Protein AF-0000000080632273 (afdb_homodimer)

pLDDT: mean 89.27, std 11.4, range [28.19, 98.81]

Foldseek 3Di:
DLVLVQLLLQLLLQLLLLLLQLVLQLLLCLQQVARQLLSLLLLLQLQLQLLCCCVVVVDDNVVSLVCSLVVSLVVCLVVCVPPVVVCRPPPPNVSRVCSRVVVNVVSLVVSCVVRNQFWTDRDDDPQQADWDDDDPHTDRSLSVVSSVVSVVSLVVVCCPLPPDPLNVLSLVSSVPVVVSVVVPRPVVVNSSVSNSSSSSSSSNSSNSCCVVQISGSCSSVVCSLVSVLLSQQLDRSHSVSSSVSSSVLSSQLSVLCVPPVPCRPVVSVVVSVVVCVVPVRHPPNDDRD/DLVLVQLLLQLLLQLLLLLLQLLLQLLLCLQQVARQLLSLLLLLQLQLQLLCCCVVVVDDNVVSLVCSLVVSLVVCLVVCVPPVVVCRPPPDNVSRVCSRVVVNVVSLVVSCVVRNQFWTDRDDDPQQADWDDDDVHTDRSLSVVSSVVSVVSLVVVCCPLPPDPLNVLSLVSSVPVVVSVVVPRPVVVNSSVSNSSSSSSSSNSSNSCCVVQISGSCSSVVCSLVSVLLSQQQDRSHSVSSSVSSSVLSSQLSCLCVPPVPCRPVVSVVVSVVVCVVPVRHPPNDDSD

Sequence (578 aa):
METLFGIVVDGVAYGMILFIISVGLSVTLGLMRVVNLAHGAFAMVAGYVASYAAQGLGLPYAVGLVAAILFTVLATLPLEKLLYRRIYGSANELAQVLLTIGLTFVIVAGINYLFGPTLKRIPLPDALLGTVAIGPKSIPVHRAFVIAMGAATVLGLWWLLERTDFGIKLRAAVDDPNMAAALGIRTERLYTATFALGTGLAALGGVLGAELLPLEPYYAIRYIVLFLAVVAVGGAGNILGSAAAALALGIVDTAGKYLIPSFGEFFFYAALILILFRWPHGFFQGRAAMETLFGIVVDGVAYGMILFIISVGLSVTLGLMRVVNLAHGAFAMVAGYVASYAAQGLGLPYAVGLVAAILFTVLATLPLEKLLYRRIYGSANELAQVLLTIGLTFVIVAGINYLFGPTLKRIPLPDALLGTVAIGPKSIPVHRAFVIAMGAATVLGLWWLLERTDFGIKLRAAVDDPNMAAALGIRTERLYTATFALGTGLAALGGVLGAELLPLEPYYAIRYIVLFLAVVAVGGAGNILGSAAAALALGIVDTAGKYLIPSFGEFFFYAALILILFRWPHGFFQGRAA

Solvent-accessible surface area (backbone atoms only — not comparable to full-atom values): 27981 Å² total; per-residue (Å²): 109,72,62,55,53,51,38,48,54,52,2,42,24,46,4,23,31,46,22,38,29,20,44,16,52,13,48,37,28,41,60,43,70,47,76,63,60,28,51,40,34,40,10,44,49,7,27,52,44,22,19,40,31,31,72,72,69,60,38,56,56,71,58,15,49,52,48,15,25,52,49,43,28,61,63,44,49,59,46,41,67,71,53,48,60,72,49,52,78,54,85,53,59,62,51,46,47,47,52,22,46,35,47,26,51,27,49,38,36,47,47,28,68,76,72,41,76,51,74,53,66,65,79,72,51,74,84,43,50,60,65,43,73,58,84,98,40,72,42,47,33,45,46,54,49,43,37,49,51,28,50,48,48,52,53,49,50,48,45,44,47,74,70,37,69,64,17,53,54,47,34,42,31,43,69,33,50,69,59,29,43,71,73,66,46,61,58,68,59,49,50,51,51,43,47,41,50,17,40,31,29,11,10,47,21,22,48,75,23,32,87,82,50,63,42,39,63,56,38,30,69,70,46,39,59,58,36,49,46,22,21,44,37,2,11,67,50,31,65,66,29,18,43,52,30,12,34,51,50,19,32,51,53,41,44,34,48,73,75,37,63,91,55,30,67,34,51,48,35,45,49,51,44,52,51,41,69,74,35,66,65,16,81,38,59,57,79,76,91,109,72,64,55,53,51,36,48,53,52,3,42,24,47,3,24,32,46,23,37,28,21,44,17,54,13,47,36,26,39,60,45,69,48,75,63,60,28,51,40,32,41,10,44,50,8,27,53,45,21,20,42,31,32,72,72,68,62,38,55,56,70,58,15,49,53,49,14,24,51,49,43,29,62,63,44,48,58,45,41,69,71,53,47,60,74,49,52,78,53,84,52,60,62,50,46,48,49,52,22,47,33,48,27,51,28,49,39,36,47,46,30,68,76,71,43,75,51,74,54,68,64,78,72,51,75,85,42,50,62,67,42,73,58,83,97,41,72,44,46,33,46,46,52,50,43,36,50,51,30,51,48,47,52,52,48,48,48,45,45,49,72,69,37,71,64,17,53,52,48,33,42,31,44,68,33,50,69,58,29,41,72,72,67,46,60,58,69,59,51,51,51,50,42,46,40,51,18,42,30,29,11,11,49,20,23,46,74,23,33,85,81,50,64,43,38,62,56,38,30,69,70,44,38,58,59,37,49,46,23,22,44,38,2,11,65,51,30,65,66,30,17,44,53,30,12,34,51,50,21,33,50,52,42,44,35,49,71,73,37,65,90,54,29,68,36,50,47,35,45,48,50,45,52,50,42,68,76,36,66,64,16,81,35,60,56,78,78,93

Organism: NCBI:txid1064539

Nearest PDB structures (foldseek):
  1l7v-assembly1_B  TM=5.934E-01  e=4.260E-03  Escherichia coli
  4dbl-assembly1_B  TM=5.905E-01  e=3.446E-03  Escherichia coli K-12
  8q3v-assembly1_E  TM=2.010E-01  e=9.838E-02  Methanothermobacter marburgensis
  6d9w-assembly1_A  TM=2.122E-01  e=2.370E+00  Deinococcus radiodurans R1 = ATCC 13939 = DSM 20539
  4dbl-assembly1_B  TM=6.054E-01  e=2.953E-03  Escherichia coli K-12

Radius of gyration: 24.56 Å; Cα contacts (8 Å, |Δi|>4): 946; chains: 2; bounding box: 53×62×69 Å

InterPro domains:
  IPR001851 ABC transporter, permease [PF02653] (8-276)
  IPR052157 Branched-chain amino acid transport system permease [PTHR11795] (1-286)
  IPR052157 Branched-chain amino acid transport system permease [cd06582] (11-284)

Secondary structure (DSSP, 8-state):
-HHHHHHHHHHHHHHHHHHHHHHHHHHHHHHH----TTHHHHHHHHHHHHHIIIIIS---HHHHHHHHHHHHHHHHHHHHHHTGGGTTT---HHHHHHHHHHHHHHHHHHHHHHH-SS-B--PPPGGGSSEEEETTEEEEHHHHHHHHHHHHHHHHHHHHHHHSHHHHHHHHHHH-HHHHHHTT--HHHHHHHHHHHHHHHHHHHHHHTTTTS-B-TTHHHHTHHHHHHHHHHH-TT-HHHHHHHHHHHHHHHHHHHHH-GGGHHHHHHHHHHHHHHH-TT-TT-----/-HHHHHHHHHHHHHHHHHHHHHHHHHHHHHHH----TTHHHHHHHHHHHHHIIIIIS---HHHHHHHHHHHHHHHHHHHHHHTGGGTTT---HHHHHHHHHHHHHHHHHHHHHHH-SS-B--PPPGGGSSEEEETTEEEEHHHHHHHHHHHHHHHHHHHHHHHSHHHHHHHHHHH-HHHHHHTT--HHHHHHHHHHHHHHHHHHHHHHTTTTS-B-TTHHHHTHHHHHHHHHHH-TT-HHHHHHHHHHHHHHHHHHHHH-GGGHHHHHHHHHHHHHHH-TT-TT-----

Structure (mmCIF, N/CA/C/O backbone):
data_AF-0000000080632273-model_v1
#
loop_
_entity.id
_entity.type
_entity.pdbx_description
1 polymer 'Branched-chain amino acid transporter,permease protein'
#
loop_
_atom_site.group_PDB
_atom_site.id
_atom_site.type_symbol
_atom_site.label_atom_id
_atom_site.label_alt_id
_atom_site.label_comp_id
_atom_site.label_asym_id
_atom_site.label_entity_id
_atom_site.label_seq_id
_atom_site.pdbx_PDB_ins_code
_atom_site.Cartn_x
_atom_site.Cartn_y
_atom_site.Cartn_z
_atom_site.occupancy
_atom_site.B_iso_or_equiv
_atom_site.auth_seq_id
_atom_site.auth_comp_id
_atom_site.auth_asym_id
_atom_site.auth_atom_id
_atom_site.pdbx_PDB_model_num
ATOM 1 N N . MET A 1 1 ? 17.188 10.453 33.594 1 50.03 1 MET A N 1
ATOM 2 C CA . MET A 1 1 ? 16.125 11.445 33.625 1 50.03 1 MET A CA 1
ATOM 3 C C . MET A 1 1 ? 16.156 12.336 32.375 1 50.03 1 MET A C 1
ATOM 5 O O . MET A 1 1 ? 15.125 12.617 31.781 1 50.03 1 MET A O 1
ATOM 9 N N . GLU A 1 2 ? 17.422 12.82 31.953 1 59.44 2 GLU A N 1
ATOM 10 C CA . GLU A 1 2 ? 17.609 13.648 30.766 1 59.44 2 GLU A CA 1
ATOM 11 C C . GLU A 1 2 ? 17.203 12.906 29.5 1 59.44 2 GLU A C 1
ATOM 13 O O . GLU A 1 2 ? 16.594 13.492 28.594 1 59.44 2 GLU A O 1
ATOM 18 N N . THR A 1 3 ? 17.312 11.633 29.703 1 76.75 3 THR A N 1
ATOM 19 C CA . THR A 1 3 ? 17.016 10.789 28.547 1 76.75 3 THR A CA 1
ATOM 20 C C . THR A 1 3 ? 15.516 10.68 28.312 1 76.75 3 THR A C 1
ATOM 22 O O . THR A 1 3 ? 15.055 10.758 27.172 1 76.75 3 THR A O 1
ATOM 25 N N . LEU A 1 4 ? 14.82 10.695 29.469 1 82.69 4 LEU A N 1
ATOM 26 C CA . LEU A 1 4 ? 13.367 10.555 29.359 1 82.69 4 LEU A CA 1
ATOM 27 C C . LEU A 1 4 ? 12.742 11.836 28.812 1 82.69 4 LEU A C 1
ATOM 29 O O . LEU A 1 4 ? 11.844 11.781 27.969 1 82.69 4 LEU A O 1
ATOM 33 N N . PHE A 1 5 ? 13.266 12.969 29.297 1 85.81 5 PHE A N 1
ATOM 34 C CA . PHE A 1 5 ? 12.766 14.25 28.828 1 85.81 5 PHE A CA 1
ATOM 35 C C . PHE A 1 5 ? 13 14.406 27.328 1 85.81 5 PHE A C 1
ATOM 37 O O . PHE A 1 5 ? 12.117 14.852 26.594 1 85.81 5 PHE A O 1
ATOM 44 N N . GLY A 1 6 ? 14.148 14.047 26.922 1 84.94 6 GLY A N 1
ATOM 45 C CA . GLY A 1 6 ? 14.469 14.109 25.516 1 84.94 6 GLY A CA 1
ATOM 46 C C . GLY A 1 6 ? 13.586 13.219 24.656 1 84.94 6 GLY A C 1
ATOM 47 O O . GLY A 1 6 ? 13.156 13.617 23.578 1 84.94 6 GLY A O 1
ATOM 48 N N . ILE A 1 7 ? 13.273 12.148 25.25 1 87.12 7 ILE A N 1
ATOM 49 C CA . ILE A 1 7 ? 12.43 11.18 24.547 1 87.12 7 ILE A CA 1
ATOM 50 C C . ILE A 1 7 ? 11.008 11.734 24.422 1 87.12 7 ILE A C 1
ATOM 52 O O . ILE A 1 7 ? 10.391 11.625 23.359 1 87.12 7 ILE A O 1
ATOM 56 N N . VAL A 1 8 ? 10.547 12.336 25.422 1 90.75 8 VAL A N 1
ATOM 57 C CA . VAL A 1 8 ? 9.188 12.859 25.422 1 90.75 8 VAL A CA 1
ATOM 58 C C . VAL A 1 8 ? 9.094 14.031 24.438 1 90.75 8 VAL A C 1
ATOM 60 O O . VAL A 1 8 ? 8.148 14.117 23.656 1 90.75 8 VAL A O 1
ATOM 63 N N . VAL A 1 9 ? 10.07 14.922 24.469 1 92.19 9 VAL A N 1
ATOM 64 C CA . VAL A 1 9 ? 10.055 16.094 23.594 1 92.19 9 VAL A CA 1
ATOM 65 C C . VAL A 1 9 ? 10.141 15.641 22.125 1 92.19 9 VAL A C 1
ATOM 67 O O . VAL A 1 9 ? 9.367 16.094 21.281 1 92.19 9 VAL A O 1
ATOM 70 N N . ASP A 1 10 ? 11.008 14.734 21.891 1 92.38 10 ASP A N 1
ATOM 71 C CA . ASP A 1 10 ? 11.164 14.219 20.547 1 92.38 10 ASP A CA 1
ATOM 72 C C . ASP A 1 10 ? 9.93 13.438 20.109 1 92.38 10 ASP A C 1
ATOM 74 O O . ASP A 1 10 ? 9.516 13.516 18.938 1 92.38 10 ASP A O 1
ATOM 78 N N . GLY A 1 11 ? 9.398 12.688 21.031 1 94.31 11 GLY A N 1
ATOM 79 C CA . GLY A 1 11 ? 8.188 11.922 20.75 1 94.31 11 GLY A CA 1
ATOM 80 C C . GLY A 1 11 ? 6.984 12.797 20.469 1 94.31 11 GLY A C 1
ATOM 81 O O . GLY A 1 11 ? 6.207 12.508 19.547 1 94.31 11 GLY A O 1
ATOM 82 N N . VAL A 1 12 ? 6.836 13.844 21.219 1 96.44 12 VAL A N 1
ATOM 83 C CA . VAL A 1 12 ? 5.73 14.773 21.016 1 96.44 12 VAL A CA 1
ATOM 84 C C . VAL A 1 12 ? 5.906 15.492 19.672 1 96.44 12 VAL A C 1
ATOM 86 O O . VAL A 1 12 ? 4.938 15.672 18.938 1 96.44 12 VAL A O 1
ATOM 89 N N . ALA A 1 13 ? 7.125 15.93 19.391 1 96.81 13 ALA A N 1
ATOM 90 C CA . ALA A 1 13 ? 7.395 16.578 18.109 1 96.81 13 ALA A CA 1
ATOM 91 C C . ALA A 1 13 ? 7.09 15.648 16.953 1 96.81 13 ALA A C 1
ATOM 93 O O . ALA A 1 13 ? 6.426 16.031 15.984 1 96.81 13 ALA A O 1
ATOM 94 N N . TYR A 1 14 ? 7.531 14.445 17.078 1 95.94 14 TYR A N 1
ATOM 95 C CA . TYR A 1 14 ? 7.266 13.438 16.062 1 95.94 14 TYR A CA 1
ATOM 96 C C . TYR A 1 14 ? 5.77 13.188 15.922 1 95.94 14 TYR A C 1
ATOM 98 O O . TYR A 1 14 ? 5.25 13.117 14.805 1 95.94 14 TYR A O 1
ATOM 106 N N . GLY A 1 15 ? 5.125 13.078 17.031 1 97.12 15 GLY A N 1
ATOM 107 C CA . GLY A 1 15 ? 3.682 12.898 17.031 1 97.12 15 GLY A CA 1
ATOM 108 C C . GLY A 1 15 ? 2.934 14.031 16.359 1 97.12 15 GLY A C 1
ATOM 109 O O . GLY A 1 15 ? 1.957 13.797 15.648 1 97.12 15 GLY A O 1
ATOM 110 N N . MET A 1 16 ? 3.4 15.219 16.578 1 98.44 16 MET A N 1
ATOM 111 C CA . MET A 1 16 ? 2.736 16.375 15.977 1 98.44 16 MET A CA 1
ATOM 112 C C . MET A 1 16 ? 2.881 16.359 14.453 1 98.44 16 MET A C 1
ATOM 114 O O . MET A 1 16 ? 1.964 16.766 13.734 1 98.44 16 MET A O 1
ATOM 118 N N . ILE A 1 17 ? 3.996 15.922 13.984 1 98.25 17 ILE A N 1
ATOM 119 C CA . ILE A 1 17 ? 4.188 15.797 12.547 1 98.25 17 ILE A CA 1
ATOM 120 C C . ILE A 1 17 ? 3.244 14.734 11.984 1 98.25 17 ILE A C 1
ATOM 122 O O . ILE A 1 17 ? 2.582 14.953 10.969 1 98.25 17 ILE A O 1
ATOM 126 N N . LEU A 1 18 ? 3.225 13.641 12.688 1 97.44 18 LEU A N 1
ATOM 127 C CA . LEU A 1 18 ? 2.305 12.586 12.281 1 97.44 18 LEU A CA 1
ATOM 128 C C . LEU A 1 18 ? 0.866 13.094 12.266 1 97.44 18 LEU A C 1
ATOM 130 O O . LEU A 1 18 ? 0.096 12.766 11.359 1 97.44 18 LEU A O 1
ATOM 134 N N . PHE A 1 19 ? 0.561 13.867 13.25 1 98.25 19 PHE A N 1
ATOM 135 C CA . PHE A 1 19 ? -0.788 14.414 13.344 1 98.25 19 PHE A CA 1
ATOM 136 C C . PHE A 1 19 ? -1.087 15.32 12.156 1 98.25 19 PHE A C 1
ATOM 138 O O . PHE A 1 19 ? -2.111 15.156 11.484 1 98.25 19 PHE A O 1
ATOM 145 N N . ILE A 1 20 ? -0.215 16.234 11.867 1 98.69 20 ILE A N 1
ATOM 146 C CA . ILE A 1 20 ? -0.444 17.219 10.812 1 98.69 20 ILE A CA 1
ATOM 147 C C . ILE A 1 20 ? -0.684 16.5 9.484 1 98.69 20 ILE A C 1
ATOM 149 O O . ILE A 1 20 ? -1.619 16.844 8.758 1 98.69 20 ILE A O 1
ATOM 153 N N . ILE A 1 21 ? 0.073 15.492 9.211 1 98.5 21 ILE A N 1
ATOM 154 C CA . ILE A 1 21 ? -0.066 14.773 7.949 1 98.5 21 ILE A CA 1
ATOM 155 C C . ILE A 1 21 ? -1.333 13.922 7.977 1 98.5 21 ILE A C 1
ATOM 157 O O . ILE A 1 21 ? -2.162 14 7.066 1 98.5 21 ILE A O 1
ATOM 161 N N . SER A 1 22 ? -1.572 13.234 9.047 1 97.81 22 SER A N 1
ATOM 162 C CA . SER A 1 22 ? -2.607 12.203 9.109 1 97.81 22 SER A CA 1
ATOM 163 C C . SER A 1 22 ? -3.994 12.828 9.25 1 97.81 22 SER A C 1
ATOM 165 O O . SER A 1 22 ? -4.988 12.25 8.805 1 97.81 22 SER A O 1
ATOM 167 N N . VAL A 1 23 ? -4.102 13.984 9.875 1 97.5 23 VAL A N 1
ATOM 168 C CA . VAL A 1 23 ? -5.418 14.57 10.109 1 97.5 23 VAL A CA 1
ATOM 169 C C . VAL A 1 23 ? -6.059 14.938 8.773 1 97.5 23 VAL A C 1
ATOM 171 O O . VAL A 1 23 ? -7.285 14.891 8.625 1 97.5 23 VAL A O 1
ATOM 174 N N . GLY A 1 24 ? -5.211 15.344 7.848 1 97.12 24 GLY A N 1
ATOM 175 C CA . GLY A 1 24 ? -5.742 15.547 6.508 1 97.12 24 GLY A CA 1
ATOM 176 C C . GLY A 1 24 ? -6.402 14.312 5.93 1 97.12 24 GLY A C 1
ATOM 177 O O . GLY A 1 24 ? -7.48 14.398 5.336 1 97.12 24 GLY A O 1
ATOM 178 N N . LEU A 1 25 ? -5.766 13.203 6.098 1 96.31 25 LEU A N 1
ATOM 179 C CA . LEU A 1 25 ? -6.32 11.93 5.656 1 96.31 25 LEU A CA 1
ATOM 180 C C . LEU A 1 25 ? -7.598 11.594 6.418 1 96.31 25 LEU A C 1
ATOM 182 O O . LEU A 1 25 ? -8.555 11.07 5.84 1 96.31 25 LEU A O 1
ATOM 186 N N . SER A 1 26 ? -7.594 11.914 7.672 1 94.56 26 SER A N 1
ATOM 187 C CA . SER A 1 26 ? -8.75 11.656 8.523 1 94.56 26 SER A CA 1
ATOM 188 C C . SER A 1 26 ? -9.969 12.445 8.062 1 94.56 26 SER A C 1
ATOM 190 O O . SER A 1 26 ? -11.062 11.891 7.945 1 94.56 26 SER A O 1
ATOM 192 N N . VAL A 1 27 ? -9.781 13.68 7.773 1 93.81 27 VAL A N 1
ATOM 193 C CA . VAL A 1 27 ? -10.875 14.547 7.359 1 93.81 27 VAL A CA 1
ATOM 194 C C . VAL A 1 27 ? -11.414 14.094 6.004 1 93.81 27 VAL A C 1
ATOM 196 O O . VAL A 1 27 ? -12.625 14.016 5.801 1 93.81 27 VAL A O 1
ATOM 199 N N . THR A 1 28 ? -10.523 13.781 5.055 1 94.25 28 THR A N 1
ATOM 200 C CA . THR A 1 28 ? -10.961 13.359 3.729 1 94.25 28 THR A CA 1
ATOM 201 C C . THR A 1 28 ? -11.664 12.008 3.795 1 94.25 28 THR A C 1
ATOM 203 O O . THR A 1 28 ? -12.641 11.773 3.08 1 94.25 28 THR A O 1
ATOM 206 N N . LEU A 1 29 ? -11.148 11.156 4.59 1 92.5 29 LEU A N 1
ATOM 207 C CA . LEU A 1 29 ? -11.758 9.844 4.746 1 92.5 29 LEU A CA 1
ATOM 208 C C . LEU A 1 29 ? -13.172 9.969 5.312 1 92.5 29 LEU A C 1
ATOM 210 O O . LEU A 1 29 ? -14.07 9.219 4.926 1 92.5 29 LEU A O 1
ATOM 214 N N . GLY A 1 30 ? -13.367 10.859 6.211 1 87.69 30 GLY A N 1
ATOM 215 C CA . GLY A 1 30 ? -14.68 11.07 6.801 1 87.69 30 GLY A CA 1
ATOM 216 C C . GLY A 1 30 ? -15.734 11.445 5.781 1 87.69 30 GLY A C 1
ATOM 217 O O . GLY A 1 30 ? -16.875 10.977 5.859 1 87.69 30 GLY A O 1
ATOM 218 N N . LEU A 1 31 ? -15.352 12.195 4.914 1 87.5 31 LEU A N 1
ATOM 219 C CA . LEU A 1 31 ? -16.312 12.703 3.939 1 87.5 31 LEU A CA 1
ATOM 220 C C . LEU A 1 31 ? -16.391 11.781 2.729 1 87.5 31 LEU A C 1
ATOM 222 O O . LEU A 1 31 ? -17.484 11.406 2.299 1 87.5 31 LEU A O 1
ATOM 226 N N . MET A 1 32 ? -15.266 11.391 2.182 1 89.56 32 MET A N 1
ATOM 227 C CA . MET A 1 32 ? -15.234 10.68 0.904 1 89.56 32 MET A CA 1
ATOM 228 C C . MET A 1 32 ? -15.344 9.18 1.113 1 89.56 32 MET A C 1
ATOM 230 O O . MET A 1 32 ? -15.664 8.438 0.178 1 89.56 32 MET A O 1
ATOM 234 N N . ARG A 1 33 ? -14.953 8.695 2.232 1 89.06 33 ARG A N 1
ATOM 235 C CA . ARG A 1 33 ? -15.031 7.285 2.59 1 89.06 33 ARG A CA 1
ATOM 236 C C . ARG A 1 33 ? -14.125 6.441 1.698 1 89.06 33 ARG A C 1
ATOM 238 O O . ARG A 1 33 ? -14.516 5.355 1.263 1 89.06 33 ARG A O 1
ATOM 245 N N . VAL A 1 34 ? -13.086 7.016 1.316 1 89.88 34 VAL A N 1
ATOM 246 C CA . VAL A 1 34 ? -12.055 6.336 0.542 1 89.88 34 VAL A CA 1
ATOM 247 C C . VAL A 1 34 ? -10.711 6.449 1.263 1 89.88 34 VAL A C 1
ATOM 249 O O . VAL A 1 34 ? -10.305 7.539 1.677 1 89.88 34 VAL A O 1
ATOM 252 N N . VAL A 1 35 ? -10.125 5.32 1.467 1 91.94 35 VAL A N 1
ATOM 253 C CA . VAL A 1 35 ? -8.789 5.332 2.043 1 91.94 35 VAL A CA 1
ATOM 254 C C . VAL A 1 35 ? -7.77 5.746 0.98 1 91.94 35 VAL A C 1
ATOM 256 O O . VAL A 1 35 ? -7.414 4.949 0.11 1 91.94 35 VAL A O 1
ATOM 259 N N . ASN A 1 36 ? -7.355 6.945 1.078 1 94.62 36 ASN A N 1
ATOM 260 C CA . ASN A 1 36 ? -6.383 7.461 0.119 1 94.62 36 ASN A CA 1
ATOM 261 C C . ASN A 1 36 ? -4.961 7.031 0.476 1 94.62 36 ASN A C 1
ATOM 263 O O . ASN A 1 36 ? -4.281 7.707 1.251 1 94.62 36 ASN A O 1
ATOM 267 N N . LEU A 1 37 ? -4.469 6.062 -0.219 1 94.69 37 LEU A N 1
ATOM 268 C CA . LEU A 1 37 ? -3.145 5.523 0.071 1 94.69 37 LEU A CA 1
ATOM 269 C C . LEU A 1 37 ? -2.057 6.406 -0.529 1 94.69 37 LEU A C 1
ATOM 271 O O . LEU A 1 37 ? -0.874 6.238 -0.223 1 94.69 37 LEU A O 1
ATOM 275 N N . ALA A 1 38 ? -2.451 7.371 -1.29 1 95.69 38 ALA A N 1
ATOM 276 C CA . ALA A 1 38 ? -1.49 8.281 -1.904 1 95.69 38 ALA A CA 1
ATOM 277 C C . ALA A 1 38 ? -1.254 9.508 -1.021 1 95.69 38 ALA A C 1
ATOM 279 O O . ALA A 1 38 ? -0.455 10.383 -1.363 1 95.69 38 ALA A O 1
ATOM 280 N N . HIS A 1 39 ? -1.886 9.57 0.069 1 97.12 39 HIS A N 1
ATOM 281 C CA . HIS A 1 39 ? -1.827 10.75 0.93 1 97.12 39 HIS A CA 1
ATOM 282 C C . HIS A 1 39 ? -0.391 11.062 1.332 1 97.12 39 HIS A C 1
ATOM 284 O O . HIS A 1 39 ? 0.025 12.227 1.3 1 97.12 39 HIS A O 1
ATOM 290 N N . GLY A 1 40 ? 0.368 10.055 1.662 1 97.06 40 GLY A N 1
ATOM 291 C CA . GLY A 1 40 ? 1.765 10.258 2.018 1 97.06 40 GLY A CA 1
ATOM 292 C C . GLY A 1 40 ? 2.605 10.781 0.87 1 97.06 40 GLY A C 1
ATOM 293 O O . GLY A 1 40 ? 3.6 11.477 1.089 1 97.06 40 GLY A O 1
ATOM 294 N N . ALA A 1 41 ? 2.209 10.422 -0.333 1 97.56 41 ALA A N 1
ATOM 295 C CA . ALA A 1 41 ? 2.936 10.891 -1.51 1 97.56 41 ALA A CA 1
ATOM 296 C C . ALA A 1 41 ? 2.805 12.398 -1.668 1 97.56 41 ALA A C 1
ATOM 298 O O . ALA A 1 41 ? 3.719 13.062 -2.172 1 97.56 41 ALA A O 1
ATOM 299 N N . PHE A 1 42 ? 1.69 12.953 -1.193 1 98.38 42 PHE A N 1
ATOM 300 C CA . PHE A 1 42 ? 1.513 14.398 -1.256 1 98.38 42 PHE A CA 1
ATOM 301 C C . PHE A 1 42 ? 2.457 15.102 -0.289 1 98.38 42 PHE A C 1
ATOM 303 O O . PHE A 1 42 ? 3.025 16.141 -0.617 1 98.38 42 PHE A O 1
ATOM 310 N N . ALA A 1 43 ? 2.588 14.5 0.85 1 98.44 43 ALA A N 1
ATOM 311 C CA . ALA A 1 43 ? 3.574 15.023 1.791 1 98.44 43 ALA A CA 1
ATOM 312 C C . ALA A 1 43 ? 4.98 14.961 1.202 1 98.44 43 ALA A C 1
ATOM 314 O O . ALA A 1 43 ? 5.758 15.914 1.336 1 98.44 43 ALA A O 1
ATOM 315 N N . MET A 1 44 ? 5.254 13.867 0.579 1 97.88 44 MET A N 1
ATOM 316 C CA . MET A 1 44 ? 6.551 13.672 -0.061 1 97.88 44 MET A CA 1
ATOM 317 C C . MET A 1 44 ? 6.805 14.734 -1.119 1 97.88 44 MET A C 1
ATOM 319 O O . MET A 1 44 ? 7.887 15.328 -1.162 1 97.88 44 MET A O 1
ATOM 323 N N . VAL A 1 45 ? 5.867 15.016 -1.936 1 97.94 45 VAL A N 1
ATOM 324 C CA . VAL A 1 45 ? 5.996 16.016 -2.996 1 97.94 45 VAL A CA 1
ATOM 325 C C . VAL A 1 45 ? 6.344 17.375 -2.395 1 97.94 45 VAL A C 1
ATOM 327 O O . VAL A 1 45 ? 7.27 18.047 -2.852 1 97.94 45 VAL A O 1
ATOM 330 N N . ALA A 1 46 ? 5.609 17.719 -1.396 1 98.56 46 ALA A N 1
ATOM 331 C CA . ALA A 1 46 ? 5.836 19.016 -0.766 1 98.56 46 ALA A CA 1
ATOM 332 C C . ALA A 1 46 ? 7.242 19.094 -0.182 1 98.56 46 ALA A C 1
ATOM 334 O O . ALA A 1 46 ? 7.902 20.141 -0.297 1 98.56 46 ALA A O 1
ATOM 335 N N . GLY A 1 47 ? 7.691 18.047 0.472 1 98.12 47 GLY A N 1
ATOM 336 C CA . GLY A 1 47 ? 9.039 18.016 1.01 1 98.12 47 GLY A CA 1
ATOM 337 C C . GLY A 1 47 ? 10.109 18.219 -0.051 1 98.12 47 GLY A C 1
ATOM 338 O O . GLY A 1 47 ? 11.039 19 0.134 1 98.12 47 GLY A O 1
ATOM 339 N N . TYR A 1 48 ? 9.953 17.547 -1.124 1 97.62 48 TYR A N 1
ATOM 340 C CA . TYR A 1 48 ? 10.945 17.641 -2.195 1 97.62 48 TYR A CA 1
ATOM 341 C C . TYR A 1 48 ? 10.906 19.016 -2.863 1 97.62 48 TYR A C 1
ATOM 343 O O . TYR A 1 48 ? 11.945 19.562 -3.211 1 97.62 48 TYR A O 1
ATOM 351 N N . VAL A 1 49 ? 9.711 19.547 -3.035 1 97.44 49 VAL A N 1
ATOM 352 C CA . VAL A 1 49 ? 9.57 20.875 -3.629 1 97.44 49 VAL A CA 1
ATOM 353 C C . VAL A 1 49 ? 10.203 21.922 -2.713 1 97.44 49 VAL A C 1
ATOM 355 O O . VAL A 1 49 ? 10.914 22.812 -3.178 1 97.44 49 VAL A O 1
ATOM 358 N N . ALA A 1 50 ? 9.969 21.781 -1.459 1 98.12 50 ALA A N 1
ATOM 359 C CA . ALA A 1 50 ? 10.562 22.719 -0.505 1 98.12 50 ALA A CA 1
ATOM 360 C C . ALA A 1 50 ? 12.078 22.594 -0.482 1 98.12 50 ALA A C 1
ATOM 362 O O . ALA A 1 50 ? 12.789 23.594 -0.374 1 98.12 50 ALA A O 1
ATOM 363 N N . SER A 1 51 ? 12.547 21.359 -0.52 1 97.25 51 SER A N 1
ATOM 364 C CA . SER A 1 51 ? 13.992 21.141 -0.562 1 97.25 51 SER A CA 1
ATOM 365 C C . SER A 1 51 ? 14.617 21.797 -1.783 1 97.25 51 SER A C 1
ATOM 367 O O . SER A 1 51 ? 15.656 22.453 -1.675 1 97.25 51 SER A O 1
ATOM 369 N N . TYR A 1 52 ? 13.953 21.625 -2.871 1 96.38 52 TYR A N 1
ATOM 370 C CA . TYR A 1 52 ? 14.445 22.234 -4.102 1 96.38 52 TYR A CA 1
ATOM 371 C C . TYR A 1 52 ? 14.391 23.75 -4.023 1 96.38 52 TYR A C 1
ATOM 373 O O . TYR A 1 52 ? 15.305 24.438 -4.477 1 96.38 52 TYR A O 1
ATOM 381 N N . ALA A 1 53 ? 13.328 24.328 -3.504 1 96.56 53 ALA A N 1
ATOM 382 C CA . ALA A 1 53 ? 13.18 25.766 -3.357 1 96.56 53 ALA A CA 1
ATOM 383 C C . ALA A 1 53 ? 14.281 26.344 -2.473 1 96.56 53 ALA A C 1
ATOM 385 O O . ALA A 1 53 ? 14.836 27.406 -2.773 1 96.56 53 ALA A O 1
ATOM 386 N N . ALA A 1 54 ? 14.602 25.641 -1.45 1 94.5 54 ALA A N 1
ATOM 387 C CA . ALA A 1 54 ? 15.602 26.109 -0.502 1 94.5 54 ALA A CA 1
ATOM 388 C C . ALA A 1 54 ? 17.016 25.906 -1.045 1 94.5 54 ALA A C 1
ATOM 390 O O . ALA A 1 54 ? 17.812 26.859 -1.082 1 94.5 54 ALA A O 1
ATOM 391 N N . GLN A 1 55 ? 17.312 24.75 -1.519 1 93 55 GLN A N 1
ATOM 392 C CA . GLN A 1 55 ? 18.688 24.391 -1.896 1 93 55 GLN A CA 1
ATOM 393 C C . GLN A 1 55 ? 18.969 24.781 -3.346 1 93 55 GLN A C 1
ATOM 395 O O . GLN A 1 55 ? 20.094 25.172 -3.678 1 93 55 GLN A O 1
ATOM 400 N N . GLY A 1 56 ? 18.047 24.594 -4.172 1 91.38 56 GLY A N 1
ATOM 401 C CA . GLY A 1 56 ? 18.234 24.875 -5.582 1 91.38 56 GLY A CA 1
ATOM 402 C C . GLY A 1 56 ? 18.047 26.344 -5.934 1 91.38 56 GLY A C 1
ATOM 403 O O . GLY A 1 56 ? 18.875 26.922 -6.641 1 91.38 56 GLY A O 1
ATOM 404 N N . LEU A 1 57 ? 17.016 26.969 -5.352 1 94.81 57 LEU A N 1
ATOM 405 C CA . LEU A 1 57 ? 16.672 28.328 -5.723 1 94.81 57 LEU A CA 1
ATOM 406 C C . LEU A 1 57 ? 17.109 29.312 -4.652 1 94.81 57 LEU A C 1
ATOM 408 O O . LEU A 1 57 ? 17.078 30.531 -4.867 1 94.81 57 LEU A O 1
ATOM 412 N N . GLY A 1 58 ? 17.453 28.844 -3.504 1 94 58 GLY A N 1
ATOM 413 C CA . GLY A 1 58 ? 17.953 29.703 -2.434 1 94 58 GLY A CA 1
ATOM 414 C C . GLY A 1 58 ? 16.859 30.516 -1.764 1 94 58 GLY A C 1
ATOM 415 O O . GLY A 1 58 ? 17.125 31.578 -1.208 1 94 58 GLY A O 1
ATOM 416 N N . LEU A 1 59 ? 15.695 30.031 -1.845 1 96.12 59 LEU A N 1
ATOM 417 C CA . LEU A 1 59 ? 14.578 30.75 -1.235 1 96.12 59 LEU A CA 1
ATOM 418 C C . LEU A 1 59 ? 14.562 30.562 0.277 1 96.12 59 LEU A C 1
ATOM 420 O O . LEU A 1 59 ? 14.984 29.516 0.774 1 96.12 59 LEU A O 1
ATOM 424 N N . PRO A 1 60 ? 14.086 31.625 0.905 1 96.69 60 PRO A N 1
ATOM 425 C CA . PRO A 1 60 ? 13.961 31.469 2.355 1 96.69 60 PRO A CA 1
ATOM 426 C C . PRO A 1 60 ? 12.992 30.344 2.748 1 96.69 60 PRO A C 1
ATOM 428 O O . PRO A 1 60 ? 12.07 30.031 1.993 1 96.69 60 PRO A O 1
ATOM 431 N N . TYR A 1 61 ? 13.148 29.766 3.918 1 96.62 61 TYR A N 1
ATOM 432 C CA . TYR A 1 61 ? 12.391 28.625 4.426 1 96.62 61 TYR A CA 1
ATOM 433 C C . TYR A 1 61 ? 10.891 28.891 4.352 1 96.62 61 TYR A C 1
ATOM 435 O O . TYR A 1 61 ? 10.133 28.047 3.871 1 96.62 61 TYR A O 1
ATOM 443 N N . ALA A 1 62 ? 10.43 30.078 4.781 1 96.62 62 ALA A N 1
ATOM 444 C CA . ALA A 1 62 ? 9.008 30.406 4.828 1 96.62 62 ALA A CA 1
ATOM 445 C C . ALA A 1 62 ? 8.414 30.453 3.424 1 96.62 62 ALA A C 1
ATOM 447 O O . ALA A 1 62 ? 7.285 30 3.205 1 96.62 62 ALA A O 1
ATOM 448 N N . VAL A 1 63 ? 9.195 30.984 2.514 1 97.25 63 VAL A N 1
ATOM 449 C CA . VAL A 1 63 ? 8.734 31.078 1.132 1 97.25 63 VAL A CA 1
ATOM 450 C C . VAL A 1 63 ? 8.68 29.672 0.516 1 97.25 63 VAL A C 1
ATOM 452 O O . VAL A 1 63 ? 7.738 29.344 -0.213 1 97.25 63 VAL A O 1
ATOM 455 N N . GLY A 1 64 ? 9.742 28.844 0.815 1 97.62 64 GLY A N 1
ATOM 456 C CA . GLY A 1 64 ? 9.734 27.469 0.341 1 97.62 64 GLY A CA 1
ATOM 457 C C . GLY A 1 64 ? 8.57 26.656 0.876 1 97.62 64 GLY A C 1
ATOM 458 O O . GLY A 1 64 ? 7.988 25.859 0.152 1 97.62 64 GLY A O 1
ATOM 459 N N . LEU A 1 65 ? 8.266 26.922 2.115 1 97.75 65 LEU A N 1
ATOM 460 C CA . LEU A 1 65 ? 7.148 26.25 2.766 1 97.75 65 LEU A CA 1
ATOM 461 C C . LEU A 1 65 ? 5.828 26.578 2.078 1 97.75 65 LEU A C 1
ATOM 463 O O . LEU A 1 65 ? 5.074 25.688 1.702 1 97.75 65 LEU A O 1
ATOM 467 N N . VAL A 1 66 ? 5.516 27.859 1.865 1 98.25 66 VAL A N 1
ATOM 468 C CA . VAL A 1 66 ? 4.266 28.312 1.264 1 98.25 66 VAL A CA 1
ATOM 469 C C . VAL A 1 66 ? 4.195 27.844 -0.189 1 98.25 66 VAL A C 1
ATOM 471 O O . VAL A 1 66 ? 3.15 27.375 -0.648 1 98.25 66 VAL A O 1
ATOM 474 N N . ALA A 1 67 ? 5.336 27.922 -0.863 1 98.12 67 ALA A N 1
ATOM 475 C CA . ALA A 1 67 ? 5.387 27.5 -2.258 1 98.12 67 ALA A CA 1
ATOM 476 C C . ALA A 1 67 ? 5.117 26 -2.383 1 98.12 67 ALA A C 1
ATOM 478 O O . ALA A 1 67 ? 4.414 25.562 -3.297 1 98.12 67 ALA A O 1
ATOM 479 N N . ALA A 1 68 ? 5.719 25.234 -1.494 1 98.62 68 ALA A N 1
ATOM 480 C CA . ALA A 1 68 ? 5.543 23.781 -1.52 1 98.62 68 ALA A CA 1
ATOM 481 C C . ALA A 1 68 ? 4.086 23.406 -1.269 1 98.62 68 ALA A C 1
ATOM 483 O O . ALA A 1 68 ? 3.547 22.516 -1.928 1 98.62 68 ALA A O 1
ATOM 484 N N . ILE A 1 69 ? 3.465 24.062 -0.303 1 98.62 69 ILE A N 1
ATOM 485 C CA . ILE A 1 69 ? 2.068 23.797 0.017 1 98.62 69 ILE A CA 1
ATOM 486 C C . ILE A 1 69 ? 1.186 24.156 -1.177 1 98.62 69 ILE A C 1
ATOM 488 O O . ILE A 1 69 ? 0.365 23.344 -1.613 1 98.62 69 ILE A O 1
ATOM 492 N N . LEU A 1 70 ? 1.367 25.328 -1.764 1 98.56 70 LEU A N 1
ATOM 493 C CA . LEU A 1 70 ? 0.564 25.781 -2.891 1 98.56 70 LEU A CA 1
ATOM 494 C C . LEU A 1 70 ? 0.769 24.891 -4.109 1 98.56 70 LEU A C 1
ATOM 496 O O . LEU A 1 70 ? -0.194 24.531 -4.785 1 98.56 70 LEU A O 1
ATOM 500 N N . PHE A 1 71 ? 1.996 24.562 -4.34 1 98.44 71 PHE A N 1
ATOM 501 C CA . PHE A 1 71 ? 2.297 23.703 -5.473 1 98.44 71 PHE A CA 1
ATOM 502 C C . PHE A 1 71 ? 1.603 22.359 -5.324 1 98.44 71 PHE A C 1
ATOM 504 O O . PHE A 1 71 ? 0.989 21.859 -6.273 1 98.44 71 PHE A O 1
ATOM 511 N N . THR A 1 72 ? 1.758 21.766 -4.152 1 98.44 72 THR A N 1
ATOM 512 C CA . THR A 1 72 ? 1.19 20.438 -3.924 1 98.44 72 THR A CA 1
ATOM 513 C C . THR A 1 72 ? -0.33 20.469 -4.047 1 98.44 72 THR A C 1
ATOM 515 O O . THR A 1 72 ? -0.927 19.609 -4.688 1 98.44 72 THR A O 1
ATOM 518 N N . VAL A 1 73 ? -0.96 21.484 -3.449 1 98.56 73 VAL A N 1
ATOM 519 C CA . VAL A 1 73 ? -2.412 21.609 -3.51 1 98.56 73 VAL A CA 1
ATOM 520 C C . VAL A 1 73 ? -2.855 21.797 -4.961 1 98.56 73 VAL A C 1
ATOM 522 O O . VAL A 1 73 ? -3.764 21.109 -5.434 1 98.56 73 VAL A O 1
ATOM 525 N N . LEU A 1 74 ? -2.213 22.656 -5.699 1 98.31 74 LEU A N 1
ATOM 526 C CA . LEU A 1 74 ? -2.588 22.938 -7.078 1 98.31 74 LEU A CA 1
ATOM 527 C C . LEU A 1 74 ? -2.344 21.734 -7.973 1 98.31 74 LEU A C 1
ATOM 529 O O . LEU A 1 74 ? -3.104 21.484 -8.914 1 98.31 74 LEU A O 1
ATOM 533 N N . ALA A 1 75 ? -1.296 21 -7.695 1 97.19 75 ALA A N 1
ATOM 534 C CA . ALA A 1 75 ? -0.952 19.828 -8.5 1 97.19 75 ALA A CA 1
ATOM 535 C C . ALA A 1 75 ? -1.93 18.688 -8.258 1 97.19 75 ALA A C 1
ATOM 537 O O . ALA A 1 75 ? -2.174 17.859 -9.141 1 97.19 75 ALA A O 1
ATOM 538 N N . THR A 1 76 ? -2.436 18.625 -7.066 1 96.5 76 THR A N 1
ATOM 539 C CA . THR A 1 76 ? -3.254 17.469 -6.719 1 96.5 76 THR A CA 1
ATOM 540 C C . THR A 1 76 ? -4.723 17.734 -7.035 1 96.5 76 THR A C 1
ATOM 542 O O . THR A 1 76 ? -5.52 16.797 -7.129 1 96.5 76 THR A O 1
ATOM 545 N N . LEU A 1 77 ? -5.16 18.969 -7.25 1 97 77 LEU A N 1
ATOM 546 C CA . LEU A 1 77 ? -6.559 19.297 -7.508 1 97 77 LEU A CA 1
ATOM 547 C C . LEU A 1 77 ? -7.031 18.672 -8.812 1 97 77 LEU A C 1
ATOM 549 O O . LEU A 1 77 ? -8.117 18.094 -8.875 1 97 77 LEU A O 1
ATOM 553 N N . PRO A 1 78 ? -6.211 18.734 -9.891 1 95.62 78 PRO A N 1
ATOM 554 C CA . PRO A 1 78 ? -6.645 18.031 -11.102 1 95.62 78 PRO A CA 1
ATOM 555 C C . PRO A 1 78 ? -6.785 16.531 -10.891 1 95.62 78 PRO A C 1
ATOM 557 O O . PRO A 1 78 ? -7.645 15.898 -11.508 1 95.62 78 PRO A O 1
ATOM 560 N N . LEU A 1 79 ? -5.945 15.969 -10.039 1 93.25 79 LEU A N 1
ATOM 561 C CA . LEU A 1 79 ? -6.047 14.547 -9.734 1 93.25 79 LEU A CA 1
ATOM 562 C C . LEU A 1 79 ? -7.363 14.234 -9.023 1 93.25 79 LEU A C 1
ATOM 564 O O . LEU A 1 79 ? -7.98 13.203 -9.289 1 93.25 79 LEU A O 1
ATOM 568 N N . GLU A 1 80 ? -7.719 15.133 -8.102 1 94.94 80 GLU A N 1
ATOM 569 C CA . GLU A 1 80 ? -8.984 14.945 -7.406 1 94.94 80 GLU A CA 1
ATOM 570 C C . GLU A 1 80 ? -10.156 14.922 -8.391 1 94.94 80 GLU A C 1
ATOM 572 O O . GLU A 1 80 ? -11.023 14.047 -8.312 1 94.94 80 GLU A O 1
ATOM 577 N N . LYS A 1 81 ? -10.148 15.844 -9.367 1 93.38 81 LYS A N 1
ATOM 578 C CA . LYS A 1 81 ? -11.258 15.992 -10.305 1 93.38 81 LYS A CA 1
ATOM 579 C C . LYS A 1 81 ? -11.266 14.867 -11.328 1 93.38 81 LYS A C 1
ATOM 581 O O . LYS A 1 81 ? -12.328 14.359 -11.695 1 93.38 81 LYS A O 1
ATOM 586 N N . LEU A 1 82 ? -10.094 14.438 -11.688 1 89.12 82 LEU A N 1
ATOM 587 C CA . LEU A 1 82 ? -10.016 13.516 -12.812 1 89.12 82 LEU A CA 1
ATOM 588 C C . LEU A 1 82 ? -10.023 12.07 -12.328 1 89.12 82 LEU A C 1
ATOM 590 O O . LEU A 1 82 ? -10.523 11.18 -13.023 1 89.12 82 LEU A O 1
ATOM 594 N N . LEU A 1 83 ? -9.453 11.844 -11.188 1 88.94 83 LEU A N 1
ATOM 595 C CA . LEU A 1 83 ? -9.258 10.461 -10.766 1 88.94 83 LEU A CA 1
ATOM 596 C C . LEU A 1 83 ? -10.094 10.141 -9.531 1 88.94 83 LEU A C 1
ATOM 598 O O . LEU A 1 83 ? -10.922 9.234 -9.555 1 88.94 83 LEU A O 1
ATOM 602 N N . TYR A 1 84 ? -10.031 10.938 -8.484 1 90.5 84 TYR A N 1
ATOM 603 C CA . TYR A 1 84 ? -10.617 10.602 -7.195 1 90.5 84 TYR A CA 1
ATOM 604 C C . TYR A 1 84 ? -12.141 10.695 -7.254 1 90.5 84 TYR A C 1
ATOM 606 O O . TYR A 1 84 ? -12.844 9.898 -6.617 1 90.5 84 TYR A O 1
ATOM 614 N N . ARG A 1 85 ? -12.672 11.633 -7.977 1 90.06 85 ARG A N 1
ATOM 615 C CA . ARG A 1 85 ? -14.117 11.82 -8.039 1 90.06 85 ARG A CA 1
ATOM 616 C C . ARG A 1 85 ? -14.812 10.578 -8.594 1 90.06 85 ARG A C 1
ATOM 618 O O . ARG A 1 85 ? -15.984 10.336 -8.297 1 90.06 85 ARG A O 1
ATOM 625 N N . ARG A 1 86 ? -14.062 9.828 -9.219 1 84.25 86 ARG A N 1
ATOM 626 C CA . ARG A 1 86 ? -14.641 8.648 -9.844 1 84.25 86 ARG A CA 1
ATOM 627 C C . ARG A 1 86 ? -14.781 7.508 -8.844 1 84.25 86 ARG A C 1
ATOM 629 O O . ARG A 1 86 ? -15.516 6.547 -9.078 1 84.25 86 ARG A O 1
ATOM 636 N N . ILE A 1 87 ? -14.078 7.617 -7.766 1 85.81 87 ILE A N 1
ATOM 637 C CA . ILE A 1 87 ? -14.102 6.469 -6.863 1 85.81 87 ILE A CA 1
ATOM 638 C C . ILE A 1 87 ? -14.82 6.844 -5.574 1 85.81 87 ILE A C 1
ATOM 640 O O . ILE A 1 87 ? -15.055 5.988 -4.715 1 85.81 87 ILE A O 1
ATOM 644 N N . TYR A 1 88 ? -15.25 8.094 -5.527 1 84.06 88 TYR A N 1
ATOM 645 C CA . TYR A 1 88 ? -16 8.469 -4.332 1 84.06 88 TYR A CA 1
ATOM 646 C C . TYR A 1 88 ? -17.312 7.699 -4.242 1 84.06 88 TYR A C 1
ATOM 648 O O . TYR A 1 88 ? -18.078 7.641 -5.215 1 84.06 88 TYR A O 1
ATOM 656 N N . GLY A 1 89 ? -17.531 7.008 -3.139 1 75.44 89 GLY A N 1
ATOM 657 C CA . GLY A 1 89 ? -18.781 6.316 -2.924 1 75.44 89 GLY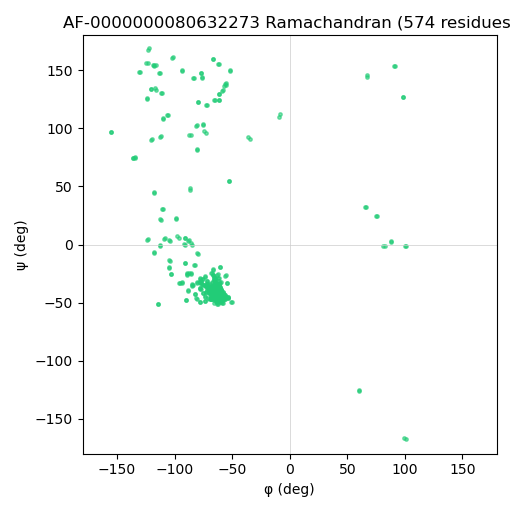 A CA 1
ATOM 658 C C . GLY A 1 89 ? -18.859 4.973 -3.621 1 75.44 89 GLY A C 1
ATOM 659 O O . GLY A 1 89 ? -19.859 4.27 -3.525 1 75.44 89 GLY A O 1
ATOM 660 N N . SER A 1 90 ? -17.75 4.656 -4.348 1 75.69 90 SER A N 1
ATOM 661 C CA . SER A 1 90 ? -17.766 3.373 -5.043 1 75.69 90 SER A CA 1
ATOM 662 C C . SER A 1 90 ? -17.531 2.221 -4.07 1 75.69 90 SER A C 1
ATOM 664 O O . SER A 1 90 ? -16.797 2.369 -3.086 1 75.69 90 SER A O 1
ATOM 666 N N . ALA A 1 91 ? -18.219 1.178 -4.387 1 75 91 ALA A N 1
ATOM 667 C CA . ALA A 1 91 ? -18.062 -0.021 -3.568 1 75 91 ALA A CA 1
ATOM 668 C C . ALA A 1 91 ? -16.922 -0.892 -4.086 1 75 91 ALA A C 1
ATOM 670 O O . ALA A 1 91 ? -16.625 -1.944 -3.514 1 75 91 ALA A O 1
ATOM 671 N N . ASN A 1 92 ? -16.266 -0.421 -5.074 1 81.19 92 ASN A N 1
ATOM 672 C CA . ASN A 1 92 ? -15.172 -1.204 -5.645 1 81.19 92 ASN A CA 1
ATOM 673 C C . ASN A 1 92 ? -13.859 -0.961 -4.902 1 81.19 92 ASN A C 1
ATOM 675 O O . ASN A 1 92 ? -13.078 -0.088 -5.285 1 81.19 92 ASN A O 1
ATOM 679 N N . GLU A 1 93 ? -13.586 -1.77 -3.98 1 83.56 93 GLU A N 1
ATOM 680 C CA . GLU A 1 93 ? -12.422 -1.613 -3.115 1 83.56 93 GLU A CA 1
ATOM 681 C C . GLU A 1 93 ? -11.125 -1.807 -3.896 1 83.56 93 GLU A C 1
ATOM 683 O O . GLU A 1 93 ? -10.141 -1.109 -3.654 1 83.56 93 GLU A O 1
ATOM 688 N N . LEU A 1 94 ? -11.18 -2.756 -4.801 1 83.44 94 LEU A N 1
ATOM 689 C CA . LEU A 1 94 ? -9.984 -3.035 -5.59 1 83.44 94 LEU A CA 1
ATOM 690 C C . LEU A 1 94 ? -9.594 -1.824 -6.43 1 83.44 94 LEU A C 1
ATOM 692 O O . LEU A 1 94 ? -8.414 -1.454 -6.488 1 83.44 94 LEU A O 1
ATOM 696 N N . ALA A 1 95 ? -10.562 -1.229 -6.965 1 83.5 95 ALA A N 1
ATOM 697 C CA . ALA A 1 95 ? -10.297 -0.055 -7.793 1 83.5 95 ALA A CA 1
ATOM 698 C C . ALA A 1 95 ? -9.734 1.093 -6.957 1 83.5 95 ALA A C 1
ATOM 700 O O . ALA A 1 95 ? -8.828 1.802 -7.395 1 83.5 95 ALA A O 1
ATOM 701 N N . GLN A 1 96 ? -10.25 1.29 -5.781 1 87.38 96 GLN A N 1
ATOM 702 C CA . GLN A 1 96 ? -9.797 2.354 -4.895 1 87.38 96 GLN A CA 1
ATOM 703 C C . GLN A 1 96 ? -8.344 2.143 -4.48 1 87.38 96 GLN A C 1
ATOM 705 O O . GLN A 1 96 ? -7.531 3.066 -4.559 1 87.38 96 GLN A O 1
ATOM 710 N N . VAL A 1 97 ? -8.07 0.937 -4.113 1 87.75 97 VAL A N 1
ATOM 711 C CA . VAL A 1 97 ? -6.73 0.605 -3.635 1 87.75 97 VAL A CA 1
ATOM 712 C C . VAL A 1 97 ? -5.734 0.7 -4.785 1 87.75 97 VAL A C 1
ATOM 714 O O . VAL A 1 97 ? -4.668 1.304 -4.641 1 87.75 97 VAL A O 1
ATOM 717 N N . LEU A 1 98 ? -6.105 0.143 -5.832 1 86.06 98 LEU A N 1
ATOM 718 C CA . LEU A 1 98 ? -5.207 0.133 -6.98 1 86.06 98 LEU A CA 1
ATOM 719 C C . LEU A 1 98 ? -4.922 1.552 -7.461 1 86.06 98 LEU A C 1
ATOM 721 O O . LEU A 1 98 ? -3.773 1.896 -7.746 1 86.06 98 LEU A O 1
ATOM 725 N N . LEU A 1 99 ? -5.93 2.371 -7.547 1 87.19 99 LEU A N 1
ATOM 726 C CA . LEU A 1 99 ? -5.754 3.742 -8.016 1 87.19 99 LEU A CA 1
ATOM 727 C C . LEU A 1 99 ? -4.836 4.52 -7.082 1 87.19 99 LEU A C 1
ATOM 729 O O . LEU A 1 99 ? -3.916 5.207 -7.535 1 87.19 99 LEU A O 1
ATOM 733 N N . THR A 1 100 ? -5.066 4.371 -5.836 1 91.5 100 THR A N 1
ATOM 734 C CA . THR A 1 100 ? -4.336 5.207 -4.891 1 91.5 100 THR A CA 1
ATOM 735 C C . THR A 1 100 ? -2.914 4.684 -4.695 1 91.5 100 THR A C 1
ATOM 737 O O . THR A 1 100 ? -1.969 5.469 -4.59 1 91.5 100 THR A O 1
ATOM 740 N N . ILE A 1 101 ? -2.752 3.41 -4.676 1 89.62 101 ILE A N 1
ATOM 741 C CA . ILE A 1 101 ? -1.404 2.855 -4.598 1 89.62 101 ILE A CA 1
ATOM 742 C C . ILE A 1 101 ? -0.657 3.135 -5.898 1 89.62 101 ILE A C 1
ATOM 744 O O . ILE A 1 101 ? 0.522 3.496 -5.883 1 89.62 101 ILE A O 1
ATOM 748 N N . GLY A 1 102 ? -1.3 2.885 -7.02 1 87.69 102 GLY A N 1
ATOM 749 C CA . GLY A 1 102 ? -0.699 3.215 -8.305 1 87.69 102 GLY A CA 1
ATOM 750 C C . GLY A 1 102 ? -0.253 4.664 -8.398 1 87.69 102 GLY A C 1
ATOM 751 O O . GLY A 1 102 ? 0.841 4.949 -8.891 1 87.69 102 GLY A O 1
ATOM 752 N N . LEU A 1 103 ? -1.12 5.531 -7.949 1 91.19 103 LEU A N 1
ATOM 753 C CA . LEU A 1 103 ? -0.783 6.953 -7.945 1 91.19 103 LEU A CA 1
ATOM 754 C C . LEU A 1 103 ? 0.443 7.215 -7.078 1 91.19 103 LEU A C 1
ATOM 756 O O . LEU A 1 103 ? 1.29 8.039 -7.426 1 91.19 103 LEU A O 1
ATOM 760 N N . THR A 1 104 ? 0.508 6.562 -5.945 1 93 104 THR A N 1
ATOM 761 C CA . THR A 1 104 ? 1.671 6.691 -5.074 1 93 104 THR A CA 1
ATOM 762 C C . THR A 1 104 ? 2.953 6.348 -5.828 1 93 104 THR A C 1
ATOM 764 O O . THR A 1 104 ? 3.924 7.105 -5.785 1 93 104 THR A O 1
ATOM 767 N N . PHE A 1 105 ? 2.914 5.301 -6.555 1 88.38 105 PHE A N 1
ATOM 768 C CA . PHE A 1 105 ? 4.113 4.852 -7.258 1 88.38 105 PHE A CA 1
ATOM 769 C C . PHE A 1 105 ? 4.453 5.789 -8.406 1 88.38 105 PHE A C 1
ATOM 771 O O . PHE A 1 105 ? 5.625 6.035 -8.688 1 88.38 105 PHE A O 1
ATOM 778 N N . VAL A 1 106 ? 3.461 6.289 -9.078 1 88.94 106 VAL A N 1
ATOM 779 C CA . VAL A 1 106 ? 3.689 7.25 -10.148 1 88.94 106 VAL A CA 1
ATOM 780 C C . VAL A 1 106 ? 4.34 8.508 -9.586 1 88.94 106 VAL A C 1
ATOM 782 O O . VAL A 1 106 ? 5.285 9.047 -10.172 1 88.94 106 VAL A O 1
ATOM 785 N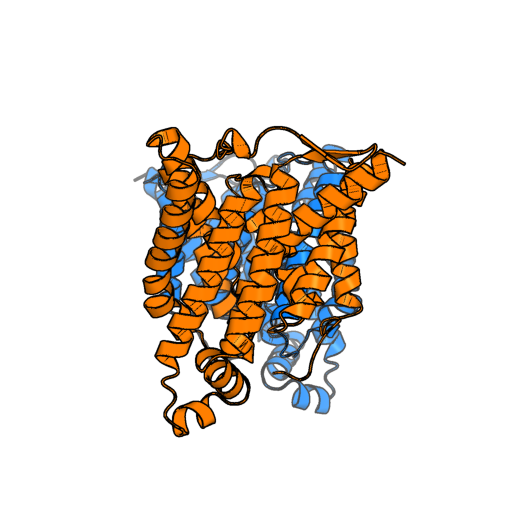 N . ILE A 1 107 ? 3.834 8.938 -8.461 1 92.62 107 ILE A N 1
ATOM 786 C CA . ILE A 1 107 ? 4.375 10.141 -7.84 1 92.62 107 ILE A CA 1
ATOM 787 C C . ILE A 1 107 ? 5.809 9.883 -7.379 1 92.62 107 ILE A C 1
ATOM 789 O O . ILE A 1 107 ? 6.695 10.711 -7.605 1 92.62 107 ILE A O 1
ATOM 793 N N . VAL A 1 108 ? 6.02 8.734 -6.785 1 91.44 108 VAL A N 1
ATOM 794 C CA . VAL A 1 108 ? 7.363 8.383 -6.332 1 91.44 108 VAL A CA 1
ATOM 795 C C . VAL A 1 108 ? 8.312 8.336 -7.523 1 91.44 108 VAL A C 1
ATOM 797 O O . VAL A 1 108 ? 9.406 8.914 -7.477 1 91.44 108 VAL A O 1
ATOM 800 N N . ALA A 1 109 ? 7.879 7.68 -8.594 1 87 109 ALA A N 1
ATOM 801 C CA . ALA A 1 109 ? 8.711 7.578 -9.789 1 87 109 ALA A CA 1
ATOM 802 C C . ALA A 1 109 ? 8.961 8.953 -10.398 1 87 109 ALA A C 1
ATOM 804 O O . ALA A 1 109 ? 10.078 9.25 -10.836 1 87 109 ALA A O 1
ATOM 805 N N . GLY A 1 110 ? 7.965 9.789 -10.391 1 89.38 110 GLY A N 1
ATOM 806 C CA . GLY A 1 110 ? 8.109 11.133 -10.914 1 89.38 110 GLY A CA 1
ATOM 807 C C . GLY A 1 110 ? 9.07 11.992 -10.109 1 89.38 110 GLY A C 1
ATOM 808 O O . GLY A 1 110 ? 9.906 12.695 -10.68 1 89.38 110 GLY A O 1
ATOM 809 N N . ILE A 1 111 ? 8.953 11.922 -8.828 1 92.38 111 ILE A N 1
ATOM 810 C CA . ILE A 1 111 ? 9.812 12.703 -7.949 1 92.38 111 ILE A CA 1
ATOM 811 C C . ILE A 1 111 ? 11.258 12.219 -8.078 1 92.38 111 ILE A C 1
ATOM 813 O O . ILE A 1 111 ? 12.188 13.023 -8.133 1 92.38 111 ILE A O 1
ATOM 817 N N . ASN A 1 112 ? 11.414 10.906 -8.102 1 88.5 112 ASN A N 1
ATOM 818 C CA . ASN A 1 112 ? 12.766 10.367 -8.242 1 88.5 112 ASN A CA 1
ATOM 819 C C . ASN A 1 112 ? 13.367 10.727 -9.602 1 88.5 112 ASN A C 1
ATOM 821 O O . ASN A 1 112 ? 14.578 10.922 -9.711 1 88.5 112 ASN A O 1
ATOM 825 N N . TYR A 1 113 ? 12.516 10.797 -10.57 1 84.94 113 TYR A N 1
ATOM 826 C CA . TYR A 1 113 ? 12.977 11.18 -11.906 1 84.94 113 TYR A CA 1
ATOM 827 C C . TYR A 1 113 ? 13.391 12.648 -11.938 1 84.94 113 TYR A C 1
ATOM 829 O O . TYR A 1 113 ? 14.422 12.992 -12.516 1 84.94 113 TYR A O 1
ATOM 837 N N . LEU A 1 114 ? 12.664 13.508 -11.266 1 89 114 LEU A N 1
ATOM 838 C CA . LEU A 1 114 ? 12.867 14.953 -11.336 1 89 114 LEU A CA 1
ATOM 839 C C . LEU A 1 114 ? 13.95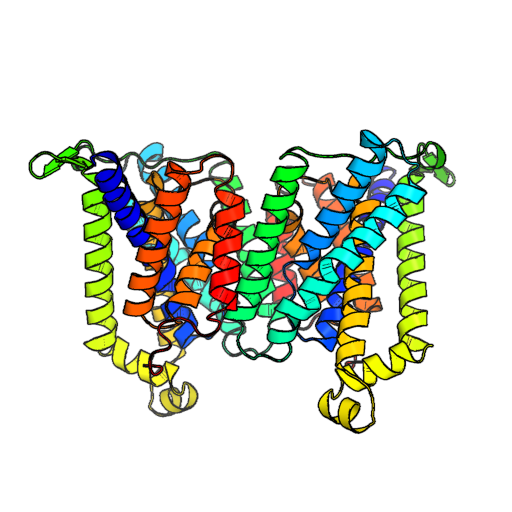3 15.398 -10.359 1 89 114 LEU A C 1
ATOM 841 O O . LEU A 1 114 ? 14.75 16.297 -10.672 1 89 114 LEU A O 1
ATOM 845 N N . PHE A 1 115 ? 14.008 14.711 -9.164 1 91.88 115 PHE A N 1
ATOM 846 C CA . PHE A 1 115 ? 14.875 15.234 -8.117 1 91.88 115 PHE A CA 1
ATOM 847 C C . PHE A 1 115 ? 15.969 14.227 -7.781 1 91.88 115 PHE A C 1
ATOM 849 O O . PHE A 1 115 ? 16.875 14.531 -6.996 1 91.88 115 PHE A O 1
ATOM 856 N N . GLY A 1 116 ? 15.914 13.023 -8.336 1 86.94 116 GLY A N 1
ATOM 857 C CA . GLY A 1 116 ? 16.906 11.992 -8.047 1 86.94 116 GLY A CA 1
ATOM 858 C C . GLY A 1 116 ? 16.516 11.102 -6.887 1 86.94 116 GLY A C 1
ATOM 859 O O . GLY A 1 116 ? 15.734 11.508 -6.016 1 86.94 116 GLY A O 1
ATOM 860 N N . PRO A 1 117 ? 16.984 9.906 -6.848 1 86.69 117 PRO A N 1
ATOM 861 C CA . PRO A 1 117 ? 16.641 8.922 -5.82 1 86.69 117 PRO A CA 1
ATOM 862 C C . PRO A 1 117 ? 17.531 9.023 -4.582 1 86.69 117 PRO A C 1
ATOM 864 O O . PRO A 1 117 ? 18.109 8.023 -4.16 1 86.69 117 PRO A O 1
ATOM 867 N N . THR A 1 118 ? 17.766 10.203 -4.035 1 90.62 118 THR A N 1
ATOM 868 C CA . THR A 1 118 ? 18.578 10.406 -2.848 1 90.62 118 THR A CA 1
ATOM 869 C C . THR A 1 118 ? 17.797 11.125 -1.758 1 90.62 118 THR A C 1
ATOM 871 O O . THR A 1 118 ? 16.797 11.773 -2.039 1 90.62 118 THR A O 1
ATOM 874 N N . LEU A 1 119 ? 18.266 10.898 -0.599 1 93.62 119 LEU A N 1
ATOM 875 C CA . LEU A 1 119 ? 17.703 11.609 0.541 1 93.62 119 LEU A CA 1
ATOM 876 C C . LEU A 1 119 ? 17.906 13.117 0.391 1 93.62 119 LEU A C 1
ATOM 878 O O . LEU A 1 119 ? 18.984 13.57 0.006 1 93.62 119 LEU A O 1
ATOM 882 N N . LYS A 1 120 ? 16.844 13.828 0.559 1 95.5 120 LYS A N 1
ATOM 883 C CA . LYS A 1 120 ? 16.922 15.281 0.486 1 95.5 120 LYS A CA 1
ATOM 884 C C . LYS A 1 120 ? 16.656 15.914 1.848 1 95.5 120 LYS A C 1
ATOM 886 O O . LYS A 1 120 ? 15.891 15.383 2.646 1 95.5 120 LYS A O 1
ATOM 891 N N . ARG A 1 121 ? 17.328 17.031 2.061 1 94.81 121 ARG A N 1
ATOM 892 C CA . ARG A 1 121 ? 17.141 17.781 3.295 1 94.81 121 ARG A CA 1
ATOM 893 C C . ARG A 1 121 ? 16.609 19.188 3.006 1 94.81 121 ARG A C 1
ATOM 895 O O . ARG A 1 121 ? 16.766 19.703 1.896 1 94.81 121 ARG A O 1
ATOM 902 N N . ILE A 1 122 ? 15.961 19.719 3.934 1 96.19 122 ILE A N 1
ATOM 903 C CA . ILE A 1 122 ? 15.539 21.109 3.904 1 96.19 122 ILE A CA 1
ATOM 904 C C . ILE A 1 122 ? 16.328 21.906 4.941 1 96.19 122 ILE A C 1
ATOM 906 O O . ILE A 1 122 ? 16.141 21.719 6.148 1 96.19 122 ILE A O 1
ATOM 910 N N . PRO A 1 123 ? 17.219 22.719 4.426 1 94.69 123 PRO A N 1
ATOM 911 C CA . PRO A 1 123 ? 17.984 23.516 5.391 1 94.69 123 PRO A CA 1
ATOM 912 C C . PRO A 1 123 ? 17.094 24.391 6.277 1 94.69 123 PRO A C 1
ATOM 914 O O . PRO A 1 123 ? 16.172 25.047 5.777 1 94.69 123 PRO A O 1
ATOM 917 N N . LEU A 1 124 ? 17.375 24.328 7.543 1 94.38 124 LEU A N 1
ATOM 918 C CA . LEU A 1 124 ? 16.609 25.125 8.492 1 94.38 124 LEU A CA 1
ATOM 919 C C . LEU A 1 124 ? 17.172 26.531 8.586 1 94.38 124 LEU A C 1
ATOM 921 O O . LEU A 1 124 ? 18.375 26.734 8.484 1 94.38 124 LEU A O 1
ATOM 925 N N . PRO A 1 125 ? 16.281 27.5 8.742 1 93.5 125 PRO A N 1
ATOM 926 C CA . PRO A 1 125 ? 16.781 28.844 9 1 93.5 125 PRO A CA 1
ATOM 927 C C . PRO A 1 125 ? 17.484 28.969 10.352 1 93.5 125 PRO A C 1
ATOM 929 O O . PRO A 1 125 ? 17.266 28.156 11.242 1 93.5 125 PRO A O 1
ATOM 932 N N . ASP A 1 126 ? 18.281 29.953 10.469 1 91.38 126 ASP A N 1
ATOM 933 C CA . ASP A 1 126 ? 19.062 30.172 11.68 1 91.38 126 ASP A CA 1
ATOM 934 C C . ASP A 1 126 ? 18.172 30.234 12.914 1 91.38 126 ASP A C 1
ATOM 936 O O . ASP A 1 126 ? 18.562 29.75 13.984 1 91.38 126 ASP A O 1
ATOM 940 N N . ALA A 1 127 ? 17.016 30.734 12.773 1 92.06 127 ALA A N 1
ATOM 941 C CA . ALA A 1 127 ? 16.094 30.906 13.891 1 92.06 127 ALA A CA 1
ATOM 942 C C . ALA A 1 127 ? 15.625 29.562 14.445 1 92.06 127 ALA A C 1
ATOM 944 O O . ALA A 1 127 ? 15.164 29.484 15.586 1 92.06 127 ALA A O 1
ATOM 945 N N . LEU A 1 128 ? 15.727 28.562 13.648 1 93.56 128 LEU A N 1
ATOM 946 C CA . LEU A 1 128 ? 15.227 27.25 14.07 1 93.56 128 LEU A CA 1
ATOM 947 C C . LEU A 1 128 ? 16.375 26.328 14.461 1 93.56 128 LEU A C 1
ATOM 949 O O . LEU A 1 128 ? 16.156 25.156 14.773 1 93.56 128 LEU A O 1
ATOM 953 N N . LEU A 1 129 ? 17.484 26.953 14.383 1 91.75 129 LEU A N 1
ATOM 954 C CA . LEU A 1 129 ? 18.656 26.188 14.797 1 91.75 129 LEU A CA 1
ATOM 955 C C . LEU A 1 129 ? 18.984 26.438 16.266 1 91.75 129 LEU A C 1
ATOM 957 O O . LEU A 1 129 ? 18.547 27.438 16.844 1 91.75 129 LEU A O 1
ATOM 961 N N . GLY A 1 130 ? 19.531 25.547 16.922 1 90.81 130 GLY A N 1
ATOM 962 C CA . GLY A 1 130 ? 19.953 25.719 18.297 1 90.81 130 GLY A CA 1
ATOM 963 C C . GLY A 1 130 ? 18.984 25.141 19.312 1 90.81 130 GLY A C 1
ATOM 964 O O . GLY A 1 130 ? 18.188 24.25 18.969 1 90.81 130 GLY A O 1
ATOM 965 N N . THR A 1 131 ? 19.172 25.516 20.609 1 91.94 131 THR A N 1
ATOM 966 C CA . THR A 1 131 ? 18.359 24.969 21.703 1 91.94 131 THR A CA 1
ATOM 967 C C . THR A 1 131 ? 17.828 26.094 22.578 1 91.94 131 THR A C 1
ATOM 969 O O . THR A 1 131 ? 18.375 27.203 22.594 1 91.94 131 THR A O 1
ATOM 972 N N . VAL A 1 132 ? 16.766 25.922 23.094 1 88.94 132 VAL A N 1
ATOM 973 C CA . VAL A 1 132 ? 16.188 26.844 24.078 1 88.94 132 VAL A CA 1
ATOM 974 C C . VAL A 1 132 ? 16.156 26.156 25.453 1 88.94 132 VAL A C 1
ATOM 976 O O . VAL A 1 132 ? 15.812 24.984 25.562 1 88.94 132 VAL A O 1
ATOM 979 N N . ALA A 1 133 ? 16.625 26.812 26.406 1 86.56 133 ALA A N 1
ATOM 980 C CA . ALA A 1 133 ? 16.703 26.266 27.75 1 86.56 133 ALA A CA 1
ATOM 981 C C . ALA A 1 133 ? 15.359 26.344 28.453 1 86.56 133 ALA A C 1
ATOM 983 O O . ALA A 1 133 ? 14.664 27.359 28.375 1 86.56 133 ALA A O 1
ATOM 984 N N . ILE A 1 134 ? 14.93 25.234 28.844 1 82.44 134 ILE A N 1
ATOM 985 C CA . ILE A 1 134 ? 13.766 25.156 29.719 1 82.44 134 ILE A CA 1
ATOM 986 C C . ILE A 1 134 ? 14.188 24.656 31.094 1 82.44 134 ILE A C 1
ATOM 988 O O . ILE A 1 134 ? 14.141 23.453 31.375 1 82.44 134 ILE A O 1
ATOM 992 N N . GLY A 1 135 ? 14.477 25.656 32 1 80.88 135 GLY A N 1
ATOM 993 C CA . GLY A 1 135 ? 15.086 25.266 33.25 1 80.88 135 GLY A CA 1
ATOM 994 C C . GLY A 1 135 ? 16.422 24.562 33.062 1 80.88 135 GLY A C 1
ATOM 995 O O . GLY A 1 135 ? 17.312 25.062 32.375 1 80.88 135 GLY A O 1
ATOM 996 N N . PRO A 1 136 ? 16.484 23.359 33.656 1 79.69 136 PRO A N 1
ATOM 997 C CA . PRO A 1 136 ? 17.734 22.594 33.562 1 79.69 136 PRO A CA 1
ATOM 998 C C . PRO A 1 136 ? 17.812 21.766 32.281 1 79.69 136 PRO A C 1
ATOM 1000 O O . PRO A 1 136 ? 18.844 21.172 31.984 1 79.69 136 PRO A O 1
ATOM 1003 N N . LYS A 1 137 ? 16.766 21.922 31.516 1 84.88 137 LYS A N 1
ATOM 1004 C CA . LYS A 1 137 ? 16.75 21.109 30.312 1 84.88 137 LYS A CA 1
ATOM 1005 C C . LYS A 1 137 ? 16.75 21.984 29.062 1 84.88 137 LYS A C 1
ATOM 1007 O O . LYS A 1 137 ? 16.484 23.188 29.141 1 84.88 137 LYS A O 1
ATOM 1012 N N . SER A 1 138 ? 17.266 21.438 27.984 1 89.06 138 SER A N 1
ATOM 1013 C CA . SER A 1 138 ? 17.312 22.156 26.703 1 89.06 138 SER A CA 1
ATOM 1014 C C . SER A 1 138 ? 16.547 21.406 25.625 1 89.06 138 SER A C 1
ATOM 1016 O O . SER A 1 138 ? 16.562 20.172 25.578 1 89.06 138 SER A O 1
ATOM 1018 N N . ILE A 1 139 ? 15.719 22.172 24.891 1 91.06 139 ILE A N 1
ATOM 1019 C CA . ILE A 1 139 ? 14.961 21.609 23.781 1 91.06 139 ILE A CA 1
ATOM 1020 C C . ILE A 1 139 ? 15.398 22.25 22.469 1 91.06 139 ILE A C 1
ATOM 1022 O O . ILE A 1 139 ? 15.57 23.484 22.406 1 91.06 139 ILE A O 1
ATOM 1026 N N . PRO A 1 140 ? 15.641 21.469 21.469 1 92.62 140 PRO A N 1
ATOM 1027 C CA . PRO A 1 140 ? 15.906 22.078 20.156 1 92.62 140 PRO A CA 1
ATOM 1028 C C . PRO A 1 140 ? 14.781 23.016 19.703 1 92.62 140 PRO A C 1
ATOM 1030 O O . PRO A 1 140 ? 13.609 22.688 19.844 1 92.62 140 PRO A O 1
ATOM 1033 N N . VAL A 1 141 ? 15.102 24.141 19.172 1 94.81 141 VAL A N 1
ATOM 1034 C CA . VAL A 1 141 ? 14.133 25.156 18.75 1 94.81 141 VAL A CA 1
ATOM 1035 C C . VAL A 1 141 ? 13.219 24.578 17.672 1 94.81 141 VAL A C 1
ATOM 1037 O O . VAL A 1 141 ? 12.016 24.875 17.656 1 94.81 141 VAL A O 1
ATOM 1040 N N . HIS A 1 142 ? 13.781 23.75 16.812 1 95.19 142 HIS A N 1
ATOM 1041 C CA . HIS A 1 142 ? 12.984 23.156 15.75 1 95.19 142 HIS A CA 1
ATOM 1042 C C . HIS A 1 142 ? 11.867 22.281 16.312 1 95.19 142 HIS A C 1
ATOM 1044 O O . HIS A 1 142 ? 10.75 22.281 15.789 1 95.19 142 HIS A O 1
ATOM 1050 N N . ARG A 1 143 ? 12.18 21.516 17.328 1 95.81 143 ARG A N 1
ATOM 1051 C CA . ARG A 1 143 ? 11.156 20.688 17.969 1 95.81 143 ARG A CA 1
ATOM 1052 C C . ARG A 1 143 ? 10.047 21.531 18.562 1 95.81 143 ARG A C 1
ATOM 1054 O O . ARG A 1 143 ? 8.867 21.203 18.422 1 95.81 143 ARG A O 1
ATOM 1061 N N . ALA A 1 144 ? 10.445 22.609 19.203 1 95.44 144 ALA A N 1
ATOM 1062 C CA . ALA A 1 144 ? 9.461 23.531 19.766 1 95.44 144 ALA A CA 1
ATOM 1063 C C . ALA A 1 144 ? 8.586 24.141 18.672 1 95.44 144 ALA A C 1
ATOM 1065 O O . ALA A 1 144 ? 7.375 24.281 18.844 1 95.44 144 ALA A O 1
ATOM 1066 N N . PHE A 1 145 ? 9.188 24.453 17.625 1 96.69 145 PHE A N 1
ATOM 1067 C CA . PHE A 1 145 ? 8.477 25.047 16.484 1 96.69 145 PHE A CA 1
ATOM 1068 C C . PHE A 1 145 ? 7.457 24.062 15.93 1 96.69 145 PHE A C 1
ATOM 1070 O O . PHE A 1 145 ? 6.309 24.438 15.672 1 96.69 145 PHE A O 1
ATOM 1077 N N . VAL A 1 146 ? 7.828 22.812 15.742 1 97.44 146 VAL A N 1
ATOM 1078 C CA . VAL A 1 146 ? 6.953 21.781 15.188 1 97.44 146 VAL A CA 1
ATOM 1079 C C . VAL A 1 146 ? 5.789 21.531 16.141 1 97.44 146 VAL A C 1
ATOM 1081 O O . VAL A 1 146 ? 4.648 21.344 15.703 1 97.44 146 VAL A O 1
ATOM 1084 N N . ILE A 1 147 ? 6.039 21.469 17.406 1 97.56 147 ILE A N 1
ATOM 1085 C CA . ILE A 1 147 ? 4.996 21.266 18.406 1 97.56 147 ILE A CA 1
ATOM 1086 C C . ILE A 1 147 ? 4 22.422 18.359 1 97.56 147 ILE A C 1
ATOM 1088 O O . ILE A 1 147 ? 2.787 22.203 18.391 1 97.56 147 ILE A O 1
ATOM 1092 N N . ALA A 1 148 ? 4.512 23.656 18.234 1 97.62 148 ALA A N 1
ATOM 1093 C CA . ALA A 1 148 ? 3.658 24.828 18.141 1 97.62 148 ALA A CA 1
ATOM 1094 C C . ALA A 1 148 ? 2.801 24.781 16.875 1 97.62 148 ALA A C 1
ATOM 1096 O O . ALA A 1 148 ? 1.616 25.125 16.906 1 97.62 148 ALA A O 1
ATOM 1097 N N . MET A 1 149 ? 3.441 24.375 15.812 1 98.06 149 MET A N 1
ATOM 1098 C CA . MET A 1 149 ? 2.705 24.281 14.562 1 98.06 149 MET A CA 1
ATOM 1099 C C . MET A 1 149 ? 1.634 23.188 14.641 1 98.06 149 MET A C 1
ATOM 1101 O O . MET A 1 149 ? 0.556 23.328 14.062 1 98.06 149 MET A O 1
ATOM 1105 N N . GLY A 1 150 ? 1.997 22.047 15.273 1 98.31 150 GLY A N 1
ATOM 1106 C CA . GLY A 1 150 ? 0.997 21.031 15.516 1 98.31 150 GLY A CA 1
ATOM 1107 C C . GLY A 1 150 ? -0.177 21.516 16.344 1 98.31 150 GLY A C 1
ATOM 1108 O O . GLY A 1 150 ? -1.334 21.266 15.992 1 98.31 150 GLY A O 1
ATOM 1109 N N . ALA A 1 151 ? 0.106 22.25 17.406 1 98.06 151 ALA A N 1
ATOM 1110 C CA . ALA A 1 151 ? -0.938 22.828 18.25 1 98.06 151 ALA A CA 1
ATOM 1111 C C . ALA A 1 151 ? -1.785 23.828 17.469 1 98.06 151 ALA A C 1
ATOM 1113 O O . ALA A 1 151 ? -3.01 23.859 17.594 1 98.06 151 ALA A O 1
ATOM 1114 N N . ALA A 1 152 ? -1.135 24.609 16.703 1 98.44 152 ALA A N 1
ATOM 1115 C CA . ALA A 1 152 ? -1.847 25.578 15.859 1 98.44 152 ALA A CA 1
ATOM 1116 C C . ALA A 1 152 ? -2.775 24.859 14.883 1 98.44 152 ALA A C 1
ATOM 1118 O O . ALA A 1 152 ? -3.879 25.344 14.602 1 98.44 152 ALA A O 1
ATOM 1119 N N . THR A 1 153 ? -2.285 23.734 14.336 1 98.38 153 THR A N 1
ATOM 1120 C CA . THR A 1 153 ? -3.102 22.953 13.406 1 98.38 153 THR A CA 1
ATOM 1121 C C . THR A 1 153 ? -4.328 22.391 14.109 1 98.38 153 THR A C 1
ATOM 1123 O O . THR A 1 153 ? -5.434 22.422 13.555 1 98.38 153 THR A O 1
ATOM 1126 N N . VAL A 1 154 ? -4.168 21.875 15.305 1 97.62 154 VAL A N 1
ATOM 1127 C CA . VAL A 1 154 ? -5.289 21.344 16.078 1 97.62 154 VAL A CA 1
ATOM 1128 C C . VAL A 1 154 ? -6.324 22.453 16.297 1 97.62 154 VAL A C 1
ATOM 1130 O O . VAL A 1 154 ? -7.512 22.266 16.016 1 97.62 154 VAL A O 1
ATOM 1133 N N . LEU A 1 155 ? -5.84 23.562 16.766 1 97.44 155 LEU A N 1
ATOM 1134 C CA . LEU A 1 155 ? -6.727 24.688 17.094 1 97.44 155 LEU A CA 1
ATOM 1135 C C . LEU A 1 155 ? -7.363 25.25 15.82 1 97.44 155 LEU A C 1
ATOM 1137 O O . LEU A 1 155 ? -8.555 25.578 15.82 1 97.44 155 LEU A O 1
ATOM 1141 N N . GLY A 1 156 ? -6.555 25.375 14.828 1 97.69 156 GLY A N 1
ATOM 1142 C CA . GLY A 1 156 ? -7.074 25.875 13.562 1 97.69 156 GLY A CA 1
ATOM 1143 C C . GLY A 1 156 ? -8.133 24.969 12.961 1 97.69 156 GLY A C 1
ATOM 1144 O O . GLY A 1 156 ? -9.164 25.453 12.484 1 97.69 156 GLY A O 1
ATOM 1145 N N . LEU A 1 157 ? -7.91 23.703 12.93 1 97.56 157 LEU A N 1
ATOM 1146 C CA . LEU A 1 157 ? -8.875 22.75 12.375 1 97.56 157 LEU A CA 1
ATOM 1147 C C . LEU A 1 157 ? -10.125 22.688 13.242 1 97.56 157 LEU A C 1
ATOM 1149 O O . LEU A 1 157 ? -11.242 22.578 12.719 1 97.56 157 LEU A O 1
ATOM 1153 N N . TRP A 1 158 ? -9.852 22.672 14.555 1 94.62 158 TRP A N 1
ATOM 1154 C CA . TRP A 1 158 ? -10.992 22.688 15.461 1 94.62 158 TRP A CA 1
ATOM 1155 C C . TRP A 1 158 ? -11.883 23.891 15.188 1 94.62 158 TRP A C 1
ATOM 1157 O O . TRP A 1 158 ? -13.109 23.75 15.086 1 94.62 158 TRP A O 1
ATOM 1167 N N . TRP A 1 159 ? -11.281 25.047 15.055 1 96.62 159 TRP A N 1
ATOM 1168 C CA . TRP A 1 159 ? -12.031 26.266 14.758 1 96.62 159 TRP A CA 1
ATOM 1169 C C . TRP A 1 159 ? -12.719 26.172 13.406 1 96.62 159 TRP A C 1
ATOM 1171 O O . TRP A 1 159 ? -13.898 26.5 13.273 1 96.62 159 TRP A O 1
ATOM 1181 N N . LEU A 1 160 ? -12.062 25.688 12.391 1 96.5 160 LEU A N 1
ATOM 1182 C CA . LEU A 1 160 ? -12.586 25.578 11.031 1 96.5 160 LEU A CA 1
ATOM 1183 C C . LEU A 1 160 ? -13.766 24.625 10.977 1 96.5 160 LEU A C 1
ATOM 1185 O O . LEU A 1 160 ? -14.781 24.922 10.344 1 96.5 160 LEU A O 1
ATOM 1189 N N . LEU A 1 161 ? -13.719 23.531 11.664 1 93.5 161 LEU A N 1
ATOM 1190 C CA . LEU A 1 161 ? -14.711 22.469 11.539 1 93.5 161 LEU A CA 1
ATOM 1191 C C . LEU A 1 161 ? -15.875 22.688 12.492 1 93.5 161 LEU A C 1
ATOM 1193 O O . LEU A 1 161 ? -17 22.25 12.227 1 93.5 161 LEU A O 1
ATOM 1197 N N . GLU A 1 162 ? -15.617 23.438 13.617 1 92.75 162 GLU A N 1
ATOM 1198 C CA . GLU A 1 162 ? -16.672 23.594 14.625 1 92.75 162 GLU A CA 1
ATOM 1199 C C . GLU A 1 162 ? -17.297 24.984 14.562 1 92.75 162 GLU A C 1
ATOM 1201 O O . GLU A 1 162 ? -18.453 25.156 14.984 1 92.75 162 GLU A O 1
ATOM 1206 N N . ARG A 1 163 ? -16.578 25.906 13.953 1 95.69 163 ARG A N 1
ATOM 1207 C CA . ARG A 1 163 ? -17.062 27.281 14.133 1 95.69 163 ARG A CA 1
ATOM 1208 C C . ARG A 1 163 ? -17.328 27.953 12.789 1 95.69 163 ARG A C 1
ATOM 1210 O O . ARG A 1 163 ? -17.719 29.109 12.734 1 95.69 163 ARG A O 1
ATOM 1217 N N . THR A 1 164 ? -17.188 27.297 11.742 1 96.94 164 THR A N 1
ATOM 1218 C CA . THR A 1 164 ? -17.391 27.953 10.453 1 96.94 164 THR A CA 1
ATOM 1219 C C . THR A 1 164 ? -18.469 27.25 9.648 1 96.94 164 THR A C 1
ATOM 1221 O O . THR A 1 164 ? -18.906 26.156 10.008 1 96.94 164 THR A O 1
ATOM 1224 N N . ASP A 1 165 ? -18.906 27.922 8.531 1 95.75 165 ASP A N 1
ATOM 1225 C CA . ASP A 1 165 ? -19.906 27.375 7.617 1 95.75 165 ASP A CA 1
ATOM 1226 C C . ASP A 1 165 ? -19.375 26.141 6.898 1 95.75 165 ASP A C 1
ATOM 1228 O O . ASP A 1 165 ? -20.125 25.219 6.59 1 95.75 165 ASP A O 1
ATOM 1232 N N . PHE A 1 166 ? -18.109 26.156 6.707 1 95.88 166 PHE A N 1
ATOM 1233 C CA . PHE A 1 166 ? -17.5 25 6.082 1 95.88 166 PHE A CA 1
ATOM 1234 C C . PHE A 1 166 ? -17.688 23.75 6.934 1 95.88 166 PHE A C 1
ATOM 1236 O O . PHE A 1 166 ? -18.047 22.688 6.418 1 95.88 166 PHE A O 1
ATOM 1243 N N . GLY A 1 167 ? -17.453 23.922 8.18 1 95.19 167 GLY A N 1
ATOM 1244 C CA . GLY A 1 167 ? -17.609 22.812 9.102 1 95.19 167 GLY A CA 1
ATOM 1245 C C . GLY A 1 167 ? -19.031 22.281 9.148 1 95.19 167 GLY A C 1
ATOM 1246 O O . GLY A 1 167 ? -19.25 21.062 9.195 1 95.19 167 GLY A O 1
ATOM 1247 N N . ILE A 1 168 ? -20 23.172 9.094 1 95 168 ILE A N 1
ATOM 1248 C CA . ILE A 1 168 ? -21.406 22.797 9.125 1 95 168 ILE A CA 1
ATOM 1249 C C . ILE A 1 168 ? -21.75 22 7.871 1 95 168 ILE A C 1
ATOM 1251 O O . ILE A 1 168 ? -22.375 20.938 7.953 1 95 168 ILE A O 1
ATOM 1255 N N . LYS A 1 169 ? -21.297 22.484 6.781 1 96.12 169 LYS A N 1
ATOM 1256 C CA . LYS A 1 169 ? -21.578 21.812 5.516 1 96.12 169 LYS A CA 1
ATOM 1257 C C . LYS A 1 169 ? -20.891 20.453 5.457 1 96.12 169 LYS A C 1
ATOM 1259 O O . LYS A 1 169 ? -21.453 19.484 4.945 1 96.12 169 LYS A O 1
ATOM 1264 N N . LEU A 1 170 ? -19.688 20.406 5.992 1 94.62 170 LEU A N 1
ATOM 1265 C CA . LEU A 1 170 ? -18.922 19.156 5.992 1 94.62 170 LEU A CA 1
ATOM 1266 C C . LEU A 1 170 ? -19.609 18.109 6.859 1 94.62 170 LEU A C 1
ATOM 1268 O O . LEU A 1 170 ? -19.781 16.969 6.43 1 94.62 170 LEU A O 1
ATOM 1272 N N . ARG A 1 171 ? -20.047 18.516 8.039 1 92.5 171 ARG A N 1
ATOM 1273 C CA . ARG A 1 171 ? -20.703 17.578 8.945 1 92.5 171 ARG A CA 1
ATOM 1274 C C . ARG A 1 171 ? -22.016 17.094 8.367 1 92.5 171 ARG A C 1
ATOM 1276 O O . ARG A 1 171 ? -22.359 15.914 8.484 1 92.5 171 ARG A O 1
ATOM 1283 N N . ALA A 1 172 ? -22.75 17.938 7.738 1 93.38 172 ALA A N 1
ATOM 1284 C CA . ALA A 1 172 ? -24.016 17.562 7.098 1 93.38 172 ALA A CA 1
ATOM 1285 C C . ALA A 1 172 ? -23.781 16.547 5.977 1 93.38 172 ALA A C 1
ATOM 1287 O O . ALA A 1 172 ? -24.516 15.57 5.844 1 93.38 172 ALA A O 1
ATOM 1288 N N . ALA A 1 173 ? -22.719 16.781 5.223 1 92.75 173 ALA A N 1
ATOM 1289 C CA . ALA A 1 173 ? -22.422 15.914 4.086 1 92.75 173 ALA A CA 1
ATOM 1290 C C . ALA A 1 173 ? -21.891 14.555 4.547 1 92.75 173 ALA A C 1
ATOM 1292 O O . ALA A 1 173 ? -22.125 13.531 3.902 1 92.75 173 ALA A O 1
ATOM 1293 N N . VAL A 1 174 ? -21.125 14.555 5.645 1 89.44 174 VAL A N 1
ATOM 1294 C CA . VAL A 1 174 ? -20.594 13.312 6.199 1 89.44 174 VAL A CA 1
ATOM 1295 C C . VAL A 1 174 ? -21.75 12.445 6.711 1 89.44 174 VAL A C 1
ATOM 1297 O O . VAL A 1 174 ? -21.734 11.227 6.547 1 89.44 174 VAL A O 1
ATOM 1300 N N . ASP A 1 175 ? -22.75 13.086 7.23 1 89.94 175 ASP A N 1
ATOM 1301 C CA . ASP A 1 175 ? -23.906 12.375 7.773 1 89.94 175 ASP A CA 1
ATOM 1302 C C . ASP A 1 175 ? -24.781 11.797 6.66 1 89.94 175 ASP A C 1
ATOM 1304 O O . ASP A 1 175 ? -25.172 10.625 6.715 1 89.94 175 ASP A O 1
ATOM 1308 N N . ASP A 1 176 ? -25.094 12.656 5.676 1 92.06 176 ASP A N 1
ATOM 1309 C CA . ASP A 1 176 ? -25.906 12.234 4.543 1 92.06 176 ASP A CA 1
ATOM 1310 C C . ASP A 1 176 ? -25.641 13.102 3.314 1 92.06 176 ASP A C 1
ATOM 1312 O O . ASP A 1 176 ? -26.297 14.125 3.123 1 92.06 176 ASP A O 1
ATOM 1316 N N . PRO A 1 177 ? -24.75 12.492 2.508 1 88.44 177 PRO A N 1
ATOM 1317 C CA . PRO A 1 177 ? -24.391 13.312 1.346 1 88.44 177 PRO A CA 1
ATOM 1318 C C . PRO A 1 177 ? -25.578 13.617 0.446 1 88.44 177 PRO A C 1
ATOM 1320 O O . PRO A 1 177 ? -25.672 14.703 -0.119 1 88.44 177 PRO A O 1
ATOM 1323 N N . ASN A 1 178 ? -26.484 12.688 0.283 1 90 178 ASN A N 1
ATOM 1324 C CA . ASN A 1 178 ? -27.641 12.891 -0.567 1 90 178 ASN A CA 1
ATOM 1325 C C . ASN A 1 178 ? -28.578 13.961 -0.001 1 90 178 ASN A C 1
ATOM 1327 O O . ASN A 1 178 ? -29.078 14.812 -0.741 1 90 178 ASN A O 1
ATOM 1331 N N . MET A 1 179 ? -28.766 13.875 1.275 1 93.44 179 MET A N 1
ATOM 1332 C CA . MET A 1 179 ? -29.609 14.875 1.923 1 93.44 179 MET A CA 1
ATOM 1333 C C . MET A 1 179 ? -28.953 16.25 1.868 1 93.44 179 MET A C 1
ATOM 1335 O O . MET A 1 179 ? -29.625 17.25 1.62 1 93.44 179 MET A O 1
ATOM 1339 N N . ALA A 1 180 ? -27.703 16.281 2.098 1 93.94 180 ALA A N 1
ATOM 1340 C CA . ALA A 1 180 ? -26.969 17.547 2.025 1 93.94 180 ALA A CA 1
ATOM 1341 C C . ALA A 1 180 ? -27.094 18.172 0.643 1 93.94 180 ALA A C 1
ATOM 1343 O O . ALA A 1 180 ? -27.328 19.391 0.523 1 93.94 180 ALA A O 1
ATOM 1344 N N . ALA A 1 181 ? -27 17.328 -0.372 1 92.81 181 ALA A N 1
ATOM 1345 C CA . ALA A 1 181 ? -27.141 17.812 -1.741 1 92.81 181 ALA A CA 1
ATOM 1346 C C . ALA A 1 181 ? -28.547 18.344 -1.987 1 92.81 181 ALA A C 1
ATOM 1348 O O . ALA A 1 181 ? -28.734 19.359 -2.664 1 92.81 181 ALA A O 1
ATOM 1349 N N . ALA A 1 182 ? -29.469 17.688 -1.409 1 94.12 182 ALA A N 1
ATOM 1350 C CA . ALA A 1 182 ? -30.859 18.094 -1.551 1 94.12 182 ALA A CA 1
ATOM 1351 C C . ALA A 1 182 ? -31.109 19.453 -0.882 1 94.12 182 ALA A C 1
ATOM 1353 O O . ALA A 1 182 ? -31.969 20.219 -1.312 1 94.12 182 ALA A O 1
ATOM 1354 N N . LEU A 1 183 ? -30.344 19.797 0.08 1 94.56 183 LEU A N 1
ATOM 1355 C CA . LEU A 1 183 ? -30.484 21.047 0.817 1 94.56 183 LEU A CA 1
ATOM 1356 C C . LEU A 1 183 ? -29.641 22.141 0.183 1 94.56 183 LEU A C 1
ATOM 1358 O O . LEU A 1 183 ? -29.547 23.25 0.733 1 94.56 183 LEU A O 1
ATOM 1362 N N . GLY A 1 184 ? -29.016 21.859 -0.974 1 93.5 184 GLY A N 1
ATOM 1363 C CA . GLY A 1 184 ? -28.344 22.906 -1.74 1 93.5 184 GLY A CA 1
ATOM 1364 C C . GLY A 1 184 ? -26.844 22.922 -1.537 1 93.5 184 GLY A C 1
ATOM 1365 O O . GLY A 1 184 ? -26.141 23.781 -2.08 1 93.5 184 GLY A O 1
ATOM 1366 N N . ILE A 1 185 ? -26.391 22.078 -0.743 1 93.69 185 ILE A N 1
ATOM 1367 C CA . ILE A 1 185 ? -24.938 22.031 -0.569 1 93.69 185 ILE A CA 1
ATOM 1368 C C . ILE A 1 185 ? -24.297 21.422 -1.812 1 93.69 185 ILE A C 1
ATOM 1370 O O . ILE A 1 185 ? -24.641 20.312 -2.221 1 93.69 185 ILE A O 1
ATOM 1374 N N . ARG A 1 186 ? -23.422 22.188 -2.475 1 94.06 186 ARG A N 1
ATOM 1375 C CA . ARG A 1 186 ? -22.688 21.672 -3.631 1 94.06 186 ARG A CA 1
ATOM 1376 C C . ARG A 1 186 ? -21.609 20.688 -3.201 1 94.06 186 ARG A C 1
ATOM 1378 O O . ARG A 1 186 ? -20.469 21.078 -2.977 1 94.06 186 ARG A O 1
ATOM 1385 N N . THR A 1 187 ? -21.891 19.516 -3.24 1 90.81 187 THR A N 1
ATOM 1386 C CA . THR A 1 187 ? -21.031 18.469 -2.693 1 90.81 187 THR A CA 1
ATOM 1387 C C . THR A 1 187 ? -19.719 18.391 -3.467 1 90.81 187 THR A C 1
ATOM 1389 O O . THR A 1 187 ? -18.672 18.109 -2.891 1 90.81 187 THR A O 1
ATOM 1392 N N . GLU A 1 188 ? -19.75 18.703 -4.73 1 91.94 188 GLU A N 1
ATOM 1393 C CA . GLU A 1 188 ? -18.531 18.656 -5.539 1 91.94 188 GLU A CA 1
ATOM 1394 C C . GLU A 1 188 ? -17.5 19.688 -5.055 1 91.94 188 GLU A C 1
ATOM 1396 O O . GLU A 1 188 ? -16.312 19.391 -4.98 1 91.94 188 GLU A O 1
ATOM 1401 N N . ARG A 1 189 ? -18 20.812 -4.746 1 94.94 189 ARG A N 1
ATOM 1402 C CA . ARG A 1 189 ? -17.109 21.844 -4.234 1 94.94 189 ARG A CA 1
ATOM 1403 C C . ARG A 1 189 ? -16.594 21.484 -2.848 1 94.94 189 ARG A C 1
ATOM 1405 O O . ARG A 1 189 ? -15.453 21.812 -2.5 1 94.94 189 ARG A O 1
ATOM 1412 N N . LEU A 1 190 ? -17.438 20.906 -2.141 1 95.31 190 LEU A N 1
ATOM 1413 C CA . LEU A 1 190 ? -17.047 20.484 -0.801 1 95.31 190 LEU A CA 1
ATOM 1414 C C . LEU A 1 190 ? -15.961 19.406 -0.867 1 95.31 190 LEU A C 1
ATOM 1416 O O . LEU A 1 190 ? -15.016 19.438 -0.079 1 95.31 190 LEU A O 1
ATOM 1420 N N . TYR A 1 191 ? -16.125 18.469 -1.836 1 95.12 191 TYR A N 1
ATOM 1421 C CA . TYR A 1 191 ? -15.102 17.469 -2.047 1 95.12 191 TYR A CA 1
ATOM 1422 C C . TYR A 1 191 ? -13.766 18.109 -2.395 1 95.12 191 TYR A C 1
ATOM 1424 O O . TYR A 1 191 ? -12.734 17.766 -1.81 1 95.12 191 TYR A O 1
ATOM 1432 N N . THR A 1 192 ? -13.867 19.047 -3.268 1 96.88 192 THR A N 1
ATOM 1433 C CA . THR A 1 192 ? -12.648 19.719 -3.727 1 96.88 192 THR A CA 1
ATOM 1434 C C . THR A 1 192 ? -11.992 20.5 -2.59 1 96.88 192 THR A C 1
ATOM 1436 O O . THR A 1 192 ? -10.781 20.438 -2.408 1 96.88 192 THR A O 1
ATOM 1439 N N . ALA A 1 193 ? -12.781 21.188 -1.839 1 97.31 193 ALA A N 1
ATOM 1440 C CA . ALA A 1 193 ? -12.258 21.984 -0.734 1 97.31 193 ALA A CA 1
ATOM 1441 C C . ALA A 1 193 ? -11.664 21.094 0.355 1 97.31 193 ALA A C 1
ATOM 1443 O O . ALA A 1 193 ? -10.617 21.422 0.924 1 97.31 193 ALA A O 1
ATOM 1444 N N . THR A 1 194 ? -12.344 20.047 0.645 1 96.88 194 THR A N 1
ATOM 1445 C CA . THR A 1 194 ? -11.859 19.125 1.667 1 96.88 194 THR A CA 1
ATOM 1446 C C . THR A 1 194 ? -10.57 18.438 1.214 1 96.88 194 THR A C 1
ATOM 1448 O O . THR A 1 194 ? -9.656 18.25 2.012 1 96.88 194 THR A O 1
ATOM 1451 N N . PHE A 1 195 ? -10.555 18.094 -0.048 1 97.69 195 PHE A N 1
ATOM 1452 C CA . PHE A 1 195 ? -9.352 17.5 -0.602 1 97.69 195 PHE A CA 1
ATOM 1453 C C . PHE A 1 195 ? -8.18 18.469 -0.542 1 97.69 195 PHE A C 1
ATOM 1455 O O . PHE A 1 195 ? -7.062 18.078 -0.191 1 97.69 195 PHE A O 1
ATOM 1462 N N . ALA A 1 196 ? -8.445 19.656 -0.873 1 98.38 196 ALA A N 1
ATOM 1463 C CA . ALA A 1 196 ? -7.422 20.703 -0.818 1 98.38 196 ALA A CA 1
ATOM 1464 C C . ALA A 1 196 ? -6.918 20.906 0.609 1 98.38 196 ALA A C 1
ATOM 1466 O O . ALA A 1 196 ? -5.719 21.062 0.833 1 98.38 196 ALA A O 1
ATOM 1467 N N . LEU A 1 197 ? -7.812 20.906 1.518 1 98.06 197 LEU A N 1
ATOM 1468 C CA . LEU A 1 197 ? -7.445 21.031 2.924 1 98.06 197 LEU A CA 1
ATOM 1469 C C . LEU A 1 197 ? -6.566 19.859 3.359 1 98.06 197 LEU A C 1
ATOM 1471 O O . LEU A 1 197 ? -5.527 20.062 3.99 1 98.06 197 LEU A O 1
ATOM 1475 N N . GLY A 1 198 ? -6.996 18.703 3.008 1 98.06 198 GLY A N 1
ATOM 1476 C CA . GLY A 1 198 ? -6.238 17.516 3.359 1 98.06 198 GLY A CA 1
ATOM 1477 C C . GLY A 1 198 ? -4.844 17.484 2.764 1 98.06 198 GLY A C 1
ATOM 1478 O O . GLY A 1 198 ? -3.867 17.219 3.463 1 98.06 198 GLY A O 1
ATOM 1479 N N . THR A 1 199 ? -4.766 17.781 1.487 1 98.31 199 THR A N 1
ATOM 1480 C CA . THR A 1 199 ? -3.475 17.797 0.807 1 98.31 199 THR A CA 1
ATOM 1481 C C . THR A 1 199 ? -2.592 18.922 1.342 1 98.31 199 THR A C 1
ATOM 1483 O O . THR A 1 199 ? -1.373 18.766 1.435 1 98.31 199 THR A O 1
ATOM 1486 N N . GLY A 1 200 ? -3.215 20.016 1.64 1 98.69 200 GLY A N 1
ATOM 1487 C CA . GLY A 1 200 ? -2.469 21.109 2.244 1 98.69 200 GLY A CA 1
ATOM 1488 C C . GLY A 1 200 ? -1.833 20.734 3.57 1 98.69 200 GLY A C 1
ATOM 1489 O O . GLY A 1 200 ? -0.687 21.094 3.838 1 98.69 200 GLY A O 1
ATOM 1490 N N . LEU A 1 201 ? -2.572 20.062 4.363 1 98.75 201 LEU A N 1
ATOM 1491 C CA . LEU A 1 201 ? -2.057 19.609 5.652 1 98.75 201 LEU A CA 1
ATOM 1492 C C . LEU A 1 201 ? -0.956 18.562 5.465 1 98.75 201 LEU A C 1
ATOM 1494 O O . LEU A 1 201 ? 0.051 18.594 6.176 1 98.75 201 LEU A O 1
ATOM 1498 N N . ALA A 1 202 ? -1.164 17.625 4.52 1 98.62 202 ALA A N 1
ATOM 1499 C CA . ALA A 1 202 ? -0.106 16.672 4.191 1 98.62 202 ALA A CA 1
ATOM 1500 C C . ALA A 1 202 ? 1.171 17.406 3.771 1 98.62 202 ALA A C 1
ATOM 1502 O O . ALA A 1 202 ? 2.266 17.047 4.211 1 98.62 202 ALA A O 1
ATOM 1503 N N . ALA A 1 203 ? 0.977 18.406 2.963 1 98.81 203 ALA A N 1
ATOM 1504 C CA . ALA A 1 203 ? 2.105 19.188 2.475 1 98.81 203 ALA A CA 1
ATOM 1505 C C . ALA A 1 203 ? 2.811 19.906 3.623 1 98.81 203 ALA A C 1
ATOM 1507 O O . ALA A 1 203 ? 4.043 19.906 3.707 1 98.81 203 ALA A O 1
ATOM 1508 N N . LEU A 1 204 ? 2.01 20.531 4.477 1 98.75 204 LEU A N 1
ATOM 1509 C CA . LEU A 1 204 ? 2.557 21.234 5.641 1 98.75 204 LEU A CA 1
ATOM 1510 C C . LEU A 1 204 ? 3.387 20.281 6.496 1 98.75 204 LEU A C 1
ATOM 1512 O O . LEU A 1 204 ? 4.52 20.594 6.863 1 98.75 204 LEU A O 1
ATOM 1516 N N . GLY A 1 205 ? 2.854 19.125 6.746 1 98.56 205 GLY A N 1
ATOM 1517 C CA . GLY A 1 205 ? 3.562 18.141 7.547 1 98.56 205 GLY A CA 1
ATOM 1518 C C . GLY A 1 205 ? 4.805 17.594 6.863 1 98.56 205 GLY A C 1
ATOM 1519 O O . GLY A 1 205 ? 5.797 17.297 7.527 1 98.56 205 GLY A O 1
ATOM 1520 N N . GLY A 1 206 ? 4.703 17.438 5.543 1 98.25 206 GLY A N 1
ATOM 1521 C CA . GLY A 1 206 ? 5.844 16.938 4.785 1 98.25 206 GLY A CA 1
ATOM 1522 C C . GLY A 1 206 ? 7.051 17.859 4.859 1 98.25 206 GLY A C 1
ATOM 1523 O O . GLY A 1 206 ? 8.188 17.391 4.945 1 98.25 206 GLY A O 1
ATOM 1524 N N . VAL A 1 207 ? 6.762 19.141 4.867 1 98.31 207 VAL A N 1
ATOM 1525 C CA . VAL A 1 207 ? 7.855 20.109 4.895 1 98.31 207 VAL A CA 1
ATOM 1526 C C . VAL A 1 207 ? 8.367 20.266 6.328 1 98.31 207 VAL A C 1
ATOM 1528 O O . VAL A 1 207 ? 9.57 20.172 6.578 1 98.31 207 VAL A O 1
ATOM 1531 N N . LEU A 1 208 ? 7.453 20.422 7.289 1 97.88 208 LEU A N 1
ATOM 1532 C CA . LEU A 1 208 ? 7.836 20.641 8.68 1 97.88 208 LEU A CA 1
ATOM 1533 C C . LEU A 1 208 ? 8.531 19.406 9.25 1 97.88 208 LEU A C 1
ATOM 1535 O O . LEU A 1 208 ? 9.391 19.516 10.125 1 97.88 208 LEU A O 1
ATOM 1539 N N . GLY A 1 209 ? 8.188 18.266 8.695 1 97.12 209 GLY A N 1
ATOM 1540 C CA . GLY A 1 209 ? 8.625 17.016 9.289 1 97.12 209 GLY A CA 1
ATOM 1541 C C . GLY A 1 209 ? 9.867 16.438 8.625 1 97.12 209 GLY A C 1
ATOM 1542 O O . GLY A 1 209 ? 10.32 15.359 8.984 1 97.12 209 GLY A O 1
ATOM 1543 N N . ALA A 1 210 ? 10.445 17.156 7.762 1 95.94 210 ALA A N 1
ATOM 1544 C CA . ALA A 1 210 ? 11.547 16.625 6.965 1 95.94 210 ALA A CA 1
ATOM 1545 C C . ALA A 1 210 ? 12.727 16.234 7.852 1 95.94 210 ALA A C 1
ATOM 1547 O O . ALA A 1 210 ? 13.477 15.305 7.523 1 95.94 210 ALA A O 1
ATOM 1548 N N . GLU A 1 211 ? 12.883 16.906 8.992 1 92.12 211 GLU A N 1
ATOM 1549 C CA . GLU A 1 211 ? 13.977 16.594 9.906 1 92.12 211 GLU A CA 1
ATOM 1550 C C . GLU A 1 211 ? 13.703 15.312 10.68 1 92.12 211 GLU A C 1
ATOM 1552 O O . GLU A 1 211 ? 14.633 14.594 11.062 1 92.12 211 GLU A O 1
ATOM 1557 N N . LEU A 1 212 ? 12.484 15.031 10.906 1 93 212 LEU A N 1
ATOM 1558 C CA . LEU A 1 212 ? 12.102 13.906 11.758 1 93 212 LEU A CA 1
ATOM 1559 C C . LEU A 1 212 ? 11.641 12.727 10.922 1 93 212 LEU A C 1
ATOM 1561 O O . LEU A 1 212 ? 11.664 11.578 11.383 1 93 212 LEU A O 1
ATOM 1565 N N . LEU A 1 213 ? 11.148 12.992 9.703 1 93.69 213 LEU A N 1
ATOM 1566 C CA . LEU A 1 213 ? 10.805 12.016 8.68 1 93.69 213 LEU A CA 1
ATOM 1567 C C . LEU A 1 213 ? 11.617 12.242 7.41 1 93.69 213 LEU A C 1
ATOM 1569 O O . LEU A 1 213 ? 11.18 12.945 6.5 1 93.69 213 LEU A O 1
ATOM 1573 N N . PRO A 1 214 ? 12.742 11.594 7.371 1 94 214 PRO A N 1
ATOM 1574 C CA . PRO A 1 214 ? 13.648 11.883 6.25 1 94 214 PRO A CA 1
ATOM 1575 C C . PRO A 1 214 ? 12.977 11.68 4.895 1 94 214 PRO A C 1
ATOM 1577 O O . PRO A 1 214 ? 12.211 10.734 4.707 1 94 214 PRO A O 1
ATOM 1580 N N . LEU A 1 215 ? 13.266 12.586 4.027 1 95.69 215 LEU A N 1
ATOM 1581 C CA . LEU A 1 215 ? 12.727 12.562 2.67 1 95.69 215 LEU A CA 1
ATOM 1582 C C . LEU A 1 215 ? 13.516 11.602 1.788 1 95.69 215 LEU A C 1
ATOM 1584 O O . LEU A 1 215 ? 14.305 12.031 0.94 1 95.69 215 LEU A O 1
ATOM 1588 N N . GLU A 1 216 ? 13.203 10.383 1.893 1 93.81 216 GLU A N 1
ATOM 1589 C CA . GLU A 1 216 ? 13.852 9.336 1.101 1 93.81 216 GLU A CA 1
ATOM 1590 C C . GLU A 1 216 ? 12.969 8.906 -0.071 1 93.81 216 GLU A C 1
ATOM 1592 O O . GLU A 1 216 ? 11.773 9.188 -0.089 1 93.81 216 GLU A O 1
ATOM 1597 N N . PRO A 1 217 ? 13.555 8.273 -1.07 1 87.25 217 PRO A N 1
ATOM 1598 C CA . PRO A 1 217 ? 12.844 7.953 -2.311 1 87.25 217 PRO A CA 1
ATOM 1599 C C . PRO A 1 217 ? 11.578 7.145 -2.068 1 87.25 217 PRO A C 1
ATOM 1601 O O . PRO A 1 217 ? 10.617 7.25 -2.838 1 87.25 217 PRO A O 1
ATOM 1604 N N . TYR A 1 218 ? 11.484 6.371 -0.992 1 87.19 218 TYR A N 1
ATOM 1605 C CA . TYR A 1 218 ? 10.297 5.566 -0.717 1 87.19 218 TYR A CA 1
ATOM 1606 C C . TYR A 1 218 ? 9.531 6.109 0.486 1 87.19 218 TYR A C 1
ATOM 1608 O O . TYR A 1 218 ? 8.883 5.352 1.213 1 87.19 218 TYR A O 1
ATOM 1616 N N . TYR A 1 219 ? 9.633 7.441 0.664 1 93.25 219 TYR A N 1
ATOM 1617 C CA . TYR A 1 219 ? 9.008 8.141 1.779 1 93.25 219 TYR A CA 1
ATOM 1618 C C . TYR A 1 219 ? 7.539 7.77 1.904 1 93.25 219 TYR A C 1
ATOM 1620 O O . TYR A 1 219 ? 7.074 7.395 2.984 1 93.25 219 TYR A O 1
ATOM 1628 N N . ALA A 1 220 ? 6.82 7.852 0.745 1 93.31 220 ALA A N 1
ATOM 1629 C CA . ALA A 1 220 ? 5.371 7.68 0.75 1 93.31 220 ALA A CA 1
ATOM 1630 C C . ALA A 1 220 ? 4.984 6.27 1.188 1 93.31 220 ALA A C 1
ATOM 1632 O O . ALA A 1 220 ? 3.996 6.082 1.902 1 93.31 220 ALA A O 1
ATOM 1633 N N . ILE A 1 221 ? 5.742 5.328 0.825 1 88.75 221 ILE A N 1
ATOM 1634 C CA . ILE A 1 221 ? 5.453 3.928 1.124 1 88.75 221 ILE A CA 1
ATOM 1635 C C . ILE A 1 221 ? 5.965 3.584 2.521 1 88.75 221 ILE A C 1
ATOM 1637 O O . ILE A 1 221 ? 5.305 2.859 3.27 1 88.75 221 ILE A O 1
ATOM 1641 N N . ARG A 1 222 ? 7.016 4.172 2.863 1 87.5 222 ARG A N 1
ATOM 1642 C CA . ARG A 1 222 ? 7.652 3.881 4.145 1 87.5 222 ARG A CA 1
ATOM 1643 C C . ARG A 1 222 ? 6.75 4.289 5.309 1 87.5 222 ARG A C 1
ATOM 1645 O O . ARG A 1 222 ? 6.645 3.562 6.297 1 87.5 222 ARG A O 1
ATOM 1652 N N . TYR A 1 223 ? 6.066 5.371 5.156 1 91.19 223 TYR A N 1
ATOM 1653 C CA . TYR A 1 223 ? 5.371 5.926 6.312 1 91.19 223 TYR A CA 1
ATOM 1654 C C . TYR A 1 223 ? 3.865 5.746 6.18 1 91.19 223 TYR A C 1
ATOM 1656 O O . TYR A 1 223 ? 3.1 6.227 7.02 1 91.19 223 TYR A O 1
ATOM 1664 N N . ILE A 1 224 ? 3.438 5.074 5.168 1 90.19 224 ILE A N 1
ATOM 1665 C CA . ILE A 1 224 ? 2.01 4.949 4.891 1 90.19 224 ILE A CA 1
ATOM 1666 C C . ILE A 1 224 ? 1.315 4.273 6.07 1 90.19 224 ILE A C 1
ATOM 1668 O O . ILE A 1 224 ? 0.2 4.648 6.441 1 90.19 224 ILE A O 1
ATOM 1672 N N . VAL A 1 225 ? 1.924 3.312 6.676 1 87.19 225 VAL A N 1
ATOM 1673 C CA . VAL A 1 225 ? 1.306 2.553 7.758 1 87.19 225 VAL A CA 1
ATOM 1674 C C . VAL A 1 225 ? 1.133 3.443 8.984 1 87.19 225 VAL A C 1
ATOM 1676 O O . VAL A 1 225 ? 0.13 3.346 9.695 1 87.19 225 VAL A O 1
ATOM 1679 N N . LEU A 1 226 ? 2.086 4.277 9.211 1 89.69 226 LEU A N 1
ATOM 1680 C CA . LEU A 1 226 ? 2.014 5.18 10.352 1 89.69 226 LEU A CA 1
ATOM 1681 C C . LEU A 1 226 ? 0.846 6.148 10.203 1 89.69 226 LEU A C 1
ATOM 1683 O O . LEU A 1 226 ? 0.088 6.359 11.156 1 89.69 226 LEU A O 1
ATOM 1687 N N . PHE A 1 227 ? 0.727 6.66 9.023 1 94.31 227 PHE A N 1
ATOM 1688 C CA . PHE A 1 227 ? -0.35 7.613 8.781 1 94.31 227 PHE A CA 1
ATOM 1689 C C . PHE A 1 227 ? -1.71 6.941 8.922 1 94.31 227 PHE A C 1
ATOM 1691 O O . PHE A 1 227 ? -2.617 7.484 9.555 1 94.31 227 PHE A O 1
ATOM 1698 N N . LEU A 1 228 ? -1.794 5.766 8.375 1 91.12 228 LEU A N 1
ATOM 1699 C CA . LEU A 1 228 ? -3.053 5.031 8.453 1 91.12 228 LEU A CA 1
ATOM 1700 C C . LEU A 1 228 ? -3.363 4.625 9.891 1 91.12 228 LEU A C 1
ATOM 1702 O O . LEU A 1 228 ? -4.527 4.629 10.297 1 91.12 228 LEU A O 1
ATOM 1706 N N . ALA A 1 229 ? -2.334 4.297 10.609 1 89.44 229 ALA A N 1
ATOM 1707 C CA . ALA A 1 229 ? -2.516 3.885 12 1 89.44 229 ALA A CA 1
ATOM 1708 C C . ALA A 1 229 ? -3.086 5.023 12.836 1 89.44 229 ALA A C 1
ATOM 1710 O O . ALA A 1 229 ? -3.951 4.805 13.688 1 89.44 229 ALA A O 1
ATOM 1711 N N . VAL A 1 230 ? -2.537 6.188 12.609 1 92.38 230 VAL A N 1
ATOM 1712 C CA . VAL A 1 230 ? -3.035 7.348 13.336 1 92.38 230 VAL A CA 1
ATOM 1713 C C . VAL A 1 230 ? -4.527 7.531 13.062 1 92.38 230 VAL A C 1
ATOM 1715 O O . VAL A 1 230 ? -5.312 7.754 13.984 1 92.38 230 VAL A O 1
ATOM 1718 N N . VAL A 1 231 ? -4.918 7.418 11.82 1 92.44 231 VAL A N 1
ATOM 1719 C CA . VAL A 1 231 ? -6.309 7.637 11.422 1 92.44 231 VAL A CA 1
ATOM 1720 C C . VAL A 1 231 ? -7.184 6.508 11.969 1 92.44 231 VAL A C 1
ATOM 1722 O O . VAL A 1 231 ? -8.289 6.754 12.453 1 92.44 231 VAL A O 1
ATOM 1725 N N . ALA A 1 232 ? -6.691 5.32 11.906 1 87.56 232 ALA A N 1
ATOM 1726 C CA . ALA A 1 232 ? -7.461 4.156 12.344 1 87.56 232 ALA A CA 1
ATOM 1727 C C . ALA A 1 232 ? -7.684 4.188 13.852 1 87.56 232 ALA A C 1
ATOM 1729 O O . ALA A 1 232 ? -8.789 3.9 14.328 1 87.56 232 ALA A O 1
ATOM 1730 N N . VAL A 1 233 ? -6.652 4.523 14.562 1 86 233 VAL A N 1
ATOM 1731 C CA . VAL A 1 233 ? -6.73 4.551 16.016 1 86 233 VAL A CA 1
ATOM 1732 C C . VAL A 1 233 ? -7.512 5.781 16.469 1 86 233 VAL A C 1
ATOM 1734 O O . VAL A 1 233 ? -8.297 5.711 17.422 1 86 233 VAL A O 1
ATOM 1737 N N . GLY A 1 234 ? -7.254 6.875 15.844 1 89.5 234 GLY A N 1
ATOM 1738 C CA . GLY A 1 234 ? -7.887 8.125 16.219 1 89.5 234 GLY A CA 1
ATOM 1739 C C . GLY A 1 234 ? -9.352 8.203 15.812 1 89.5 234 GLY A C 1
ATOM 1740 O O . GLY A 1 234 ? -10.125 8.953 16.406 1 89.5 234 GLY A O 1
ATOM 1741 N N . GLY A 1 235 ? -9.68 7.496 14.773 1 84.75 235 GLY A N 1
ATOM 1742 C CA . GLY A 1 235 ? -11.031 7.586 14.242 1 84.75 235 GLY A CA 1
ATOM 1743 C C . GLY A 1 235 ? -11.148 8.516 13.055 1 84.75 235 GLY A C 1
ATOM 1744 O O . GLY A 1 235 ? -10.766 9.688 13.133 1 84.75 235 GLY A O 1
ATOM 1745 N N . ALA A 1 236 ? -11.719 7.965 12 1 83.75 236 ALA A N 1
ATOM 1746 C CA . ALA A 1 236 ? -11.875 8.758 10.789 1 83.75 236 ALA A CA 1
ATOM 1747 C C . ALA A 1 236 ? -12.758 9.977 11.047 1 83.75 236 ALA A C 1
ATOM 1749 O O . ALA A 1 236 ? -13.867 9.852 11.57 1 83.75 236 ALA A O 1
ATOM 1750 N N . GLY A 1 237 ? -12.258 11.164 10.758 1 86.06 237 GLY A N 1
ATOM 1751 C CA . GLY A 1 237 ? -13.039 12.383 10.898 1 86.06 237 GLY A CA 1
ATOM 1752 C C . GLY A 1 237 ? -12.953 13 12.289 1 86.06 237 GLY A C 1
ATOM 1753 O O . GLY A 1 237 ? -13.516 14.062 12.539 1 86.06 237 GLY A O 1
ATOM 1754 N N . ASN A 1 238 ? -12.164 12.367 13.109 1 90.25 238 ASN A N 1
ATOM 1755 C CA . ASN A 1 238 ? -12.023 12.867 14.477 1 90.25 238 ASN A CA 1
ATOM 1756 C C . ASN A 1 238 ? -10.672 13.547 14.688 1 90.25 238 ASN A C 1
ATOM 1758 O O . ASN A 1 238 ? -9.648 12.875 14.805 1 90.25 238 ASN A O 1
ATOM 1762 N N . ILE A 1 239 ? -10.766 14.805 14.859 1 92.75 239 ILE A N 1
ATOM 1763 C CA . ILE A 1 239 ? -9.539 15.586 14.945 1 92.75 239 ILE A CA 1
ATOM 1764 C C . ILE A 1 239 ? -8.828 15.289 16.266 1 92.75 239 ILE A C 1
ATOM 1766 O O . ILE A 1 239 ? -7.625 14.992 16.281 1 92.75 239 ILE A O 1
ATOM 1770 N N . LEU A 1 240 ? -9.547 15.273 17.328 1 92.81 240 LEU A N 1
ATOM 1771 C CA . LEU A 1 240 ? -8.945 15.078 18.641 1 92.81 240 LEU A CA 1
ATOM 1772 C C . LEU A 1 240 ? -8.469 13.641 18.812 1 92.81 240 LEU A C 1
ATOM 1774 O O . LEU A 1 240 ? -7.438 13.398 19.453 1 92.81 240 LEU A O 1
ATOM 1778 N N . GLY A 1 241 ? -9.25 12.781 18.312 1 92.25 241 GLY A N 1
ATOM 1779 C CA . GLY A 1 241 ? -8.797 11.398 18.312 1 92.25 241 GLY A CA 1
ATOM 1780 C C . GLY A 1 241 ? -7.504 11.195 17.547 1 92.25 241 GLY A C 1
ATOM 1781 O O . GLY A 1 241 ? -6.613 10.477 18 1 92.25 241 GLY A O 1
ATOM 1782 N N . SER A 1 242 ? -7.449 11.844 16.391 1 94.25 242 SER A N 1
ATOM 1783 C CA . SER A 1 242 ? -6.242 11.742 15.586 1 94.25 242 SER A CA 1
ATOM 1784 C C . SER A 1 242 ? -5.043 12.352 16.297 1 94.25 242 SER A C 1
ATOM 1786 O O . SER A 1 242 ? -3.936 11.812 16.234 1 94.25 242 SER A O 1
ATOM 1788 N N . ALA A 1 243 ? -5.312 13.453 16.953 1 96.5 243 ALA A N 1
ATOM 1789 C CA . ALA A 1 243 ? -4.234 14.094 17.703 1 96.5 243 ALA A CA 1
ATOM 1790 C C . ALA A 1 243 ? -3.725 13.195 18.828 1 96.5 243 ALA A C 1
ATOM 1792 O O . ALA A 1 243 ? -2.514 13.023 18.984 1 96.5 243 ALA A O 1
ATOM 1793 N N . ALA A 1 244 ? -4.566 12.609 19.562 1 94.81 244 ALA A N 1
ATOM 1794 C CA . ALA A 1 244 ? -4.199 11.719 20.672 1 94.81 244 ALA A CA 1
ATOM 1795 C C . ALA A 1 244 ? -3.467 10.484 20.156 1 94.81 244 ALA A C 1
ATOM 1797 O O . ALA A 1 244 ? -2.463 10.07 20.734 1 94.81 244 ALA A O 1
ATOM 1798 N N . ALA A 1 245 ? -4 9.977 19.125 1 92.62 245 ALA A N 1
ATOM 1799 C CA . ALA A 1 245 ? -3.383 8.797 18.531 1 92.62 245 ALA A CA 1
ATOM 1800 C C . ALA A 1 245 ? -1.981 9.109 18.016 1 92.62 245 ALA A C 1
ATOM 1802 O O . ALA A 1 245 ? -1.051 8.328 18.203 1 92.62 245 ALA A O 1
ATOM 1803 N N . ALA A 1 246 ? -1.856 10.195 17.328 1 96.19 246 ALA A N 1
ATOM 1804 C CA . ALA A 1 246 ? -0.563 10.602 16.766 1 96.19 246 ALA A CA 1
ATOM 1805 C C . ALA A 1 246 ? 0.461 10.812 17.891 1 96.19 246 ALA A C 1
ATOM 1807 O O . ALA A 1 246 ? 1.616 10.398 17.766 1 96.19 246 ALA A O 1
ATOM 1808 N N . LEU A 1 247 ? 0.035 11.43 18.922 1 95.88 247 LEU A N 1
ATOM 1809 C CA . LEU A 1 247 ? 0.931 11.672 20.062 1 95.88 247 LEU A CA 1
ATOM 1810 C C . LEU A 1 247 ? 1.335 10.359 20.719 1 95.88 247 LEU A C 1
ATOM 1812 O O . LEU A 1 247 ? 2.51 10.156 21.031 1 95.88 247 LEU A O 1
ATOM 1816 N N . ALA A 1 248 ? 0.413 9.523 20.906 1 91.12 248 ALA A N 1
ATOM 1817 C CA . ALA A 1 248 ? 0.707 8.219 21.5 1 91.12 248 ALA A CA 1
ATOM 1818 C C . ALA A 1 248 ? 1.675 7.422 20.641 1 91.12 248 ALA A C 1
ATOM 1820 O O . ALA A 1 248 ? 2.67 6.891 21.141 1 91.12 248 ALA A O 1
ATOM 1821 N N . LEU A 1 249 ? 1.366 7.398 19.375 1 89.31 249 LEU A N 1
ATOM 1822 C CA . LEU A 1 249 ? 2.207 6.648 18.453 1 89.31 249 LEU A CA 1
ATOM 1823 C C . LEU A 1 249 ? 3.594 7.273 18.344 1 89.31 249 LEU A C 1
ATOM 1825 O O . LEU A 1 249 ? 4.594 6.562 18.25 1 89.31 249 LEU A O 1
ATOM 1829 N N . GLY A 1 250 ? 3.617 8.578 18.297 1 91 250 GLY A N 1
ATOM 1830 C CA . GLY A 1 250 ? 4.895 9.273 18.234 1 91 250 GLY A CA 1
ATOM 1831 C C . GLY A 1 250 ? 5.785 8.992 19.438 1 91 250 GLY A C 1
ATOM 1832 O O . GLY A 1 250 ? 6.98 8.727 19.281 1 91 250 GLY A O 1
ATOM 1833 N N . ILE A 1 251 ? 5.273 9 20.578 1 90.12 251 ILE A N 1
ATOM 1834 C CA . ILE A 1 251 ? 6.023 8.766 21.812 1 90.12 251 ILE A CA 1
ATOM 1835 C C . ILE A 1 251 ? 6.484 7.312 21.875 1 90.12 251 ILE A C 1
ATOM 1837 O O . ILE A 1 251 ? 7.645 7.035 22.188 1 90.12 251 ILE A O 1
ATOM 1841 N N . VAL A 1 252 ? 5.656 6.43 21.484 1 84.25 252 VAL A N 1
ATOM 1842 C CA . VAL A 1 252 ? 5.984 5.008 21.516 1 84.25 252 VAL A CA 1
ATOM 1843 C C . VAL A 1 252 ? 7.07 4.703 20.484 1 84.25 252 VAL A C 1
ATOM 1845 O O . VAL A 1 252 ? 8 3.945 20.766 1 84.25 252 VAL A O 1
ATOM 1848 N N . ASP A 1 253 ? 6.848 5.242 19.328 1 85.25 253 ASP A N 1
ATOM 1849 C CA . ASP A 1 253 ? 7.828 5.031 18.266 1 85.25 253 ASP A CA 1
ATOM 1850 C C . ASP A 1 253 ? 9.203 5.566 18.672 1 85.25 253 ASP A C 1
ATOM 1852 O O . ASP A 1 253 ? 10.211 4.883 18.5 1 85.25 253 ASP A O 1
ATOM 1856 N N . THR A 1 254 ? 9.203 6.773 19.266 1 86 254 THR A N 1
ATOM 1857 C CA . THR A 1 254 ? 10.453 7.398 19.672 1 86 254 THR A CA 1
ATOM 1858 C C . THR A 1 254 ? 11.086 6.633 20.828 1 86 254 THR A C 1
ATOM 1860 O O . THR A 1 254 ? 12.297 6.398 20.844 1 86 254 THR A O 1
ATOM 1863 N N . ALA A 1 255 ? 10.336 6.184 21.734 1 83.06 255 ALA A N 1
ATOM 1864 C CA . ALA A 1 255 ? 10.828 5.406 22.859 1 83.06 255 ALA A CA 1
ATOM 1865 C C . ALA A 1 255 ? 11.414 4.074 22.406 1 83.06 255 ALA A C 1
ATOM 1867 O O . ALA A 1 255 ? 12.453 3.641 22.906 1 83.06 255 ALA A O 1
ATOM 1868 N N . GLY A 1 256 ? 10.742 3.467 21.484 1 79.19 256 GLY A N 1
ATOM 1869 C CA . GLY A 1 256 ? 11.242 2.209 20.953 1 79.19 256 GLY A CA 1
ATOM 1870 C C . GLY A 1 256 ? 12.594 2.346 20.281 1 79.19 256 GLY A C 1
ATOM 1871 O O . GLY A 1 256 ? 13.469 1.494 20.453 1 79.19 256 GLY A O 1
ATOM 1872 N N . LYS A 1 257 ? 12.695 3.365 19.5 1 79.44 257 LYS A N 1
ATOM 1873 C CA . LYS A 1 257 ? 13.945 3.592 18.797 1 79.44 257 LYS A CA 1
ATOM 1874 C C . LYS A 1 257 ? 15.094 3.854 19.766 1 79.44 257 LYS A C 1
ATOM 1876 O O . LYS A 1 257 ? 16.234 3.482 19.5 1 79.44 257 LYS A O 1
ATOM 1881 N N . TYR A 1 258 ? 14.766 4.473 20.844 1 76.31 258 TYR A N 1
ATOM 1882 C CA . TYR A 1 258 ? 15.797 4.801 21.828 1 76.31 258 TYR A CA 1
ATOM 1883 C C . TYR A 1 258 ? 16.125 3.594 22.703 1 76.31 258 TYR A C 1
ATOM 1885 O O . TYR A 1 258 ? 17.281 3.365 23.047 1 76.31 258 TYR A O 1
ATOM 1893 N N . LEU A 1 259 ? 15.18 2.791 22.953 1 76.06 259 LEU A N 1
ATOM 1894 C CA . LEU A 1 259 ? 15.344 1.737 23.938 1 76.06 259 LEU A CA 1
ATOM 1895 C C . LEU A 1 259 ? 15.742 0.424 23.281 1 76.06 259 LEU A C 1
ATOM 1897 O O . LEU A 1 259 ? 16.453 -0.385 23.875 1 76.06 259 LEU A O 1
ATOM 1901 N N . ILE A 1 260 ? 15.219 0.182 21.969 1 73 260 ILE A N 1
ATOM 1902 C CA . ILE A 1 260 ? 15.516 -1.077 21.297 1 73 260 ILE A CA 1
ATOM 1903 C C . ILE A 1 260 ? 15.875 -0.808 19.844 1 73 260 ILE A C 1
ATOM 1905 O O . ILE A 1 260 ? 15.117 -1.16 18.938 1 73 260 ILE A O 1
ATOM 1909 N N . PRO A 1 261 ? 16.984 -0.316 19.5 1 65.19 261 PRO A N 1
ATOM 1910 C CA . PRO A 1 261 ? 17.344 0.118 18.141 1 65.19 261 PRO A CA 1
ATOM 1911 C C . PRO A 1 261 ? 17.344 -1.032 17.141 1 65.19 261 PRO A C 1
ATOM 1913 O O . PRO A 1 261 ? 17 -0.835 15.969 1 65.19 261 PRO A O 1
ATOM 1916 N N . SER A 1 262 ? 17.734 -2.244 17.438 1 61.06 262 SER A N 1
ATOM 1917 C CA . SER A 1 262 ? 17.922 -3.334 16.5 1 61.06 262 SER A CA 1
ATOM 1918 C C . SER A 1 262 ? 16.578 -3.947 16.094 1 61.06 262 SER A C 1
ATOM 1920 O O . SER A 1 262 ? 16.453 -4.473 14.984 1 61.06 262 SER A O 1
ATOM 1922 N N . PHE A 1 263 ? 15.633 -3.922 17.031 1 59.47 263 PHE A N 1
ATOM 1923 C CA . PHE A 1 263 ? 14.398 -4.672 16.844 1 59.47 263 PHE A CA 1
ATOM 1924 C C . PHE A 1 263 ? 13.211 -3.729 16.672 1 59.47 263 PHE A C 1
ATOM 1926 O O . PHE A 1 263 ? 12.062 -4.16 16.703 1 59.47 263 PHE A O 1
ATOM 1933 N N . GLY A 1 264 ? 13.602 -2.445 16.266 1 61 264 GLY A N 1
ATOM 1934 C CA . GLY A 1 264 ? 12.586 -1.43 16.469 1 61 264 GLY A CA 1
ATOM 1935 C C . GLY A 1 264 ? 11.484 -1.469 15.422 1 61 264 GLY A C 1
ATOM 1936 O O . GLY A 1 264 ? 10.305 -1.365 15.758 1 61 264 GLY A O 1
ATOM 1937 N N . GLU A 1 265 ? 11.945 -1.883 14.164 1 67.19 265 GLU A N 1
ATOM 1938 C CA . GLU A 1 265 ? 10.914 -1.778 13.141 1 67.19 265 GLU A CA 1
ATOM 1939 C C . GLU A 1 265 ? 9.922 -2.932 13.234 1 67.19 265 GLU A C 1
ATOM 1941 O O . GLU A 1 265 ? 8.711 -2.729 13.102 1 67.19 265 GLU A O 1
ATOM 1946 N N . PHE A 1 266 ? 10.406 -4.137 13.547 1 69.62 266 PHE A N 1
ATOM 1947 C CA . PHE A 1 266 ? 9.531 -5.297 13.633 1 69.62 266 PHE A CA 1
ATOM 1948 C C . PHE A 1 266 ? 8.555 -5.152 14.797 1 69.62 266 PHE A C 1
ATOM 1950 O O . PHE A 1 266 ? 7.348 -5.336 14.633 1 69.62 266 PHE A O 1
ATOM 1957 N N . PHE A 1 267 ? 9.055 -4.789 15.875 1 67.12 267 PHE A N 1
ATOM 1958 C CA . PHE A 1 267 ? 8.211 -4.691 17.062 1 67.12 267 PHE A CA 1
ATOM 1959 C C . PHE A 1 267 ? 7.203 -3.559 16.922 1 67.12 267 PHE A C 1
ATOM 1961 O O . PHE A 1 267 ? 6.062 -3.676 17.359 1 67.12 267 PHE A O 1
ATOM 1968 N N . PHE A 1 268 ? 7.664 -2.582 16.25 1 71.19 268 PHE A N 1
ATOM 1969 C CA . PHE A 1 268 ? 6.766 -1.449 16.062 1 71.19 268 PHE A CA 1
ATOM 1970 C C . PHE A 1 268 ? 5.562 -1.845 15.219 1 71.19 268 PHE A C 1
ATOM 1972 O O . PHE A 1 268 ? 4.418 -1.635 15.625 1 71.19 268 PHE A O 1
ATOM 1979 N N . TYR A 1 269 ? 5.844 -2.471 14.148 1 74.69 269 TYR A N 1
ATOM 1980 C CA . TYR A 1 269 ? 4.734 -2.824 13.266 1 74.69 269 TYR A CA 1
ATOM 1981 C C . TYR A 1 269 ? 3.885 -3.934 13.867 1 74.69 269 TYR A C 1
ATOM 1983 O O . TYR A 1 269 ? 2.662 -3.945 13.711 1 74.69 269 TYR A O 1
ATOM 1991 N N . ALA A 1 270 ? 4.547 -4.781 14.57 1 76.25 270 ALA A N 1
ATOM 1992 C CA . ALA A 1 270 ? 3.805 -5.844 15.242 1 76.25 270 ALA A CA 1
ATOM 1993 C C . ALA A 1 270 ? 2.877 -5.273 16.312 1 76.25 270 ALA A C 1
ATOM 1995 O O . ALA A 1 270 ? 1.721 -5.688 16.422 1 76.25 270 ALA A O 1
ATOM 1996 N N . ALA A 1 271 ? 3.379 -4.34 17.031 1 73.31 271 ALA A N 1
ATOM 1997 C CA . ALA A 1 271 ? 2.572 -3.686 18.062 1 73.31 271 ALA A CA 1
ATOM 1998 C C . ALA A 1 271 ? 1.398 -2.934 17.438 1 73.31 271 ALA A C 1
ATOM 2000 O O . ALA A 1 271 ? 0.285 -2.963 17.969 1 73.31 271 ALA A O 1
ATOM 2001 N N . LEU A 1 272 ? 1.737 -2.316 16.312 1 73 272 LEU A N 1
ATOM 2002 C CA . LEU A 1 272 ? 0.693 -1.562 15.633 1 73 272 LEU A CA 1
ATOM 2003 C C . LEU A 1 272 ? -0.44 -2.48 15.188 1 73 272 LEU A C 1
ATOM 2005 O O . LEU A 1 272 ? -1.616 -2.162 15.383 1 73 272 LEU A O 1
ATOM 2009 N N . ILE A 1 273 ? -0.128 -3.662 14.719 1 72.31 273 ILE A N 1
ATOM 2010 C CA . ILE A 1 273 ? -1.125 -4.629 14.273 1 72.31 273 ILE A CA 1
ATOM 2011 C C . ILE A 1 273 ? -1.925 -5.133 15.477 1 72.31 273 ILE A C 1
ATOM 2013 O O . ILE A 1 273 ? -3.143 -5.305 15.391 1 72.31 273 ILE A O 1
ATOM 2017 N N . LEU A 1 274 ? -1.225 -5.371 16.516 1 73.88 274 LEU A N 1
ATOM 2018 C CA . LEU A 1 274 ? -1.888 -5.859 17.719 1 73.88 274 LEU A CA 1
ATOM 2019 C C . LEU A 1 274 ? -2.883 -4.828 18.25 1 73.88 274 LEU A C 1
ATOM 2021 O O . LEU A 1 274 ? -3.984 -5.188 18.672 1 73.88 274 LEU A O 1
ATOM 2025 N N . ILE A 1 275 ? -2.48 -3.58 18.188 1 68.12 275 ILE A N 1
ATOM 2026 C CA . ILE A 1 275 ? -3.361 -2.51 18.641 1 68.12 275 ILE A CA 1
ATOM 2027 C C . ILE A 1 275 ? -4.594 -2.436 17.75 1 68.12 275 ILE A C 1
ATOM 2029 O O . ILE A 1 275 ? -5.719 -2.305 18.234 1 68.12 275 ILE A O 1
ATOM 2033 N N . LEU A 1 276 ? -4.34 -2.646 16.516 1 66.12 276 LEU A N 1
ATOM 2034 C CA . LEU A 1 276 ? -5.449 -2.576 15.562 1 66.12 276 LEU A CA 1
ATOM 2035 C C . LEU A 1 276 ? -6.379 -3.773 15.727 1 66.12 276 LEU A C 1
ATOM 2037 O O . LEU A 1 276 ? -7.586 -3.662 15.508 1 66.12 276 LEU A O 1
ATOM 2041 N N . PHE A 1 277 ? -5.734 -4.801 16.047 1 68.5 277 PHE A N 1
ATOM 2042 C CA . PHE A 1 277 ? -6.488 -6.023 16.281 1 68.5 277 PHE A CA 1
ATOM 2043 C C . PHE A 1 277 ? -7.418 -5.863 17.469 1 68.5 277 PHE A C 1
ATOM 2045 O O . PHE A 1 277 ? -8.555 -6.34 17.453 1 68.5 277 PHE A O 1
ATOM 2052 N N . ARG A 1 278 ? -6.973 -5.176 18.391 1 66.25 278 ARG A N 1
ATOM 2053 C CA . ARG A 1 278 ? -7.738 -5.051 19.625 1 66.25 278 ARG A CA 1
ATOM 2054 C C . ARG A 1 278 ? -8.766 -3.932 19.531 1 66.25 278 ARG A C 1
ATOM 2056 O O . ARG A 1 278 ? -9.828 -4 20.156 1 66.25 278 ARG A O 1
ATOM 2063 N N . TRP A 1 279 ? -8.469 -2.918 18.609 1 65.94 279 TRP A N 1
ATOM 2064 C CA . TRP A 1 279 ? -9.383 -1.787 18.484 1 65.94 279 TRP A CA 1
ATOM 2065 C C . TRP A 1 279 ? -9.656 -1.468 17.016 1 65.94 279 TRP A C 1
ATOM 2067 O O . TRP A 1 279 ? -9.273 -0.403 16.516 1 65.94 279 TRP A O 1
ATOM 2077 N N . PRO A 1 280 ? -10.484 -2.33 16.406 1 60.81 280 PRO A N 1
ATOM 2078 C CA . PRO A 1 280 ? -10.695 -2.16 14.961 1 60.81 280 PRO A CA 1
ATOM 2079 C C . PRO A 1 280 ? -11.469 -0.889 14.625 1 60.81 280 PRO A C 1
ATOM 2081 O O . PRO A 1 280 ? -11.391 -0.394 13.5 1 60.81 280 PRO A O 1
ATOM 2084 N N . HIS A 1 281 ? -12.258 -0.377 15.555 1 62.62 281 HIS A N 1
ATOM 2085 C CA . HIS A 1 281 ? -13.078 0.793 15.258 1 62.62 281 HIS A CA 1
ATOM 2086 C C . HIS A 1 281 ? -12.422 2.068 15.781 1 62.62 281 HIS A C 1
ATOM 2088 O O . HIS A 1 281 ? -12.992 3.154 15.672 1 62.62 281 HIS A O 1
ATOM 2094 N N . GLY A 1 282 ? -11.227 2.084 15.961 1 58.84 282 GLY A N 1
ATOM 2095 C CA . GLY A 1 282 ? -10.547 3.234 16.531 1 58.84 282 GLY A CA 1
ATOM 2096 C C . GLY A 1 282 ? -10.922 3.486 17.984 1 58.84 282 GLY A C 1
ATOM 2097 O O . GLY A 1 282 ? -11.938 2.988 18.469 1 58.84 282 GLY A O 1
ATOM 2098 N N . PHE A 1 283 ? -9.977 3.92 18.766 1 59.47 283 PHE A N 1
ATOM 2099 C CA . PHE A 1 283 ? -10.188 4.199 20.172 1 59.47 283 PHE A CA 1
ATOM 2100 C C . PHE A 1 283 ? -11.258 5.266 20.359 1 59.47 283 PHE A C 1
ATOM 2102 O O . PHE A 1 283 ? -11.984 5.258 21.359 1 59.47 283 PHE A O 1
ATOM 2109 N N . PHE A 1 284 ? -11.367 6.219 19.406 1 56.56 284 PHE A N 1
ATOM 2110 C CA . PHE A 1 284 ? -12.219 7.379 19.641 1 56.56 284 PHE A CA 1
ATOM 2111 C C . PHE A 1 284 ? -13.359 7.434 18.625 1 56.56 284 PHE A C 1
ATOM 2113 O O . PHE A 1 284 ? -13.344 8.258 17.719 1 56.56 284 PHE A O 1
ATOM 2120 N N . GLN A 1 285 ? -14.008 6.379 18.344 1 54.06 285 GLN A N 1
ATOM 2121 C CA . GLN A 1 285 ? -15.148 6.41 17.438 1 54.06 285 GLN A CA 1
ATOM 2122 C C . GLN A 1 285 ? -16.172 7.457 17.875 1 54.06 285 GLN A C 1
ATOM 2124 O O . GLN A 1 285 ? -16.797 7.316 18.922 1 54.06 285 GLN A O 1
ATOM 2129 N N . GLY A 1 286 ? -15.68 8.594 18 1 44.69 286 GLY A N 1
ATOM 2130 C CA . GLY A 1 286 ? -16.75 9.516 18.359 1 44.69 286 GLY A CA 1
ATOM 2131 C C . GLY A 1 286 ? -17.938 9.438 17.422 1 44.69 286 GLY A C 1
ATOM 2132 O O . GLY A 1 286 ? -17.844 8.844 16.328 1 44.69 286 GLY A O 1
ATOM 2133 N N . ARG A 1 287 ? -19.141 9.734 18 1 40.91 287 ARG A N 1
ATOM 2134 C CA . ARG A 1 287 ? -20.344 10.062 17.219 1 40.91 287 ARG A CA 1
ATOM 2135 C C . ARG A 1 287 ? -19.984 10.836 15.953 1 40.91 287 ARG A C 1
ATOM 2137 O O . ARG A 1 287 ? -19.219 11.812 16.016 1 40.91 287 ARG A O 1
ATOM 2144 N N . ALA A 1 288 ? -19.719 9.977 14.688 1 38.75 288 ALA A N 1
ATOM 2145 C CA . ALA A 1 288 ? -19.656 10.711 13.43 1 38.75 288 ALA A CA 1
ATOM 2146 C C . ALA A 1 288 ? -20.078 12.164 13.617 1 38.75 288 ALA A C 1
ATOM 2148 O O . ALA A 1 288 ? -21.109 12.445 14.219 1 38.75 288 ALA A O 1
ATOM 2149 N N . ALA A 1 289 ? -19.094 13.062 13.453 1 29.69 289 ALA A N 1
ATOM 2150 C CA . ALA A 1 289 ? -19.609 14.43 13.469 1 29.69 289 ALA A CA 1
ATOM 2151 C C . ALA A 1 289 ? -20.781 14.586 12.5 1 29.69 289 ALA A C 1
ATOM 2153 O O . ALA A 1 289 ? -20.828 13.922 11.461 1 29.69 289 ALA A O 1
ATOM 2154 N N . MET B 1 1 ? 15.211 -8.836 -35.031 1 50.19 1 MET B N 1
ATOM 2155 C CA . MET B 1 1 ? 14.273 -9.961 -34.969 1 50.19 1 MET B CA 1
ATOM 2156 C C . MET B 1 1 ? 14.555 -10.828 -33.75 1 50.19 1 MET B C 1
ATOM 2158 O O . MET B 1 1 ? 13.625 -11.234 -33.031 1 50.19 1 MET B O 1
ATOM 2162 N N . GLU B 1 2 ? 15.898 -11.141 -33.438 1 59.97 2 GLU B N 1
ATOM 2163 C CA . GLU B 1 2 ? 16.297 -11.938 -32.281 1 59.97 2 GLU B CA 1
ATOM 2164 C C . GLU B 1 2 ? 15.922 -11.242 -30.984 1 59.97 2 GLU B C 1
ATOM 2166 O O . GLU B 1 2 ? 15.484 -11.898 -30.031 1 59.97 2 GLU B O 1
ATOM 2171 N N . THR B 1 3 ? 15.875 -9.969 -31.172 1 76.81 3 THR B N 1
ATOM 2172 C CA . THR B 1 3 ? 15.602 -9.164 -29.984 1 76.81 3 THR B CA 1
ATOM 2173 C C . THR B 1 3 ? 14.125 -9.242 -29.609 1 76.81 3 THR B C 1
ATOM 2175 O O . THR B 1 3 ? 13.781 -9.375 -28.438 1 76.81 3 THR B O 1
ATOM 2178 N N . LEU B 1 4 ? 13.32 -9.344 -30.688 1 82.75 4 LEU B N 1
ATOM 2179 C CA . LEU B 1 4 ? 11.883 -9.383 -30.438 1 82.75 4 LEU B CA 1
ATOM 2180 C C . LEU B 1 4 ? 11.477 -10.727 -29.844 1 82.75 4 LEU B C 1
ATOM 2182 O O . LEU B 1 4 ? 10.656 -10.773 -28.922 1 82.75 4 LEU B O 1
ATOM 2186 N N . PHE B 1 5 ? 12.086 -11.789 -30.391 1 86.06 5 PHE B N 1
ATOM 2187 C CA . PHE B 1 5 ? 11.797 -13.125 -29.875 1 86.06 5 PHE B CA 1
ATOM 2188 C C . PHE B 1 5 ? 12.195 -13.242 -28.406 1 86.06 5 PHE B C 1
ATOM 2190 O O . PHE B 1 5 ? 11.445 -13.789 -27.609 1 86.06 5 PHE B O 1
ATOM 2197 N N . GLY B 1 6 ? 13.328 -12.742 -28.125 1 85.12 6 GLY B N 1
ATOM 2198 C CA . GLY B 1 6 ? 13.781 -12.758 -26.75 1 85.12 6 GLY B CA 1
ATOM 2199 C C . GLY B 1 6 ? 12.883 -11.977 -25.797 1 85.12 6 GLY B C 1
ATOM 2200 O O . GLY B 1 6 ? 12.609 -12.422 -24.688 1 85.12 6 GLY B O 1
ATOM 2201 N N . ILE B 1 7 ? 12.383 -10.961 -26.359 1 87.19 7 ILE B N 1
ATOM 2202 C CA . ILE B 1 7 ? 11.5 -10.102 -25.578 1 87.19 7 ILE B CA 1
ATOM 2203 C C . ILE B 1 7 ? 10.18 -10.828 -25.312 1 87.19 7 ILE B C 1
ATOM 2205 O O . ILE B 1 7 ? 9.656 -10.789 -24.203 1 87.19 7 ILE B O 1
ATOM 2209 N N . VAL B 1 8 ? 9.703 -11.484 -26.266 1 90.81 8 VAL B N 1
ATOM 2210 C CA . VAL B 1 8 ? 8.43 -12.18 -26.141 1 90.81 8 VAL B CA 1
ATOM 2211 C C . VAL B 1 8 ? 8.57 -13.352 -25.172 1 90.81 8 VAL B C 1
ATOM 2213 O O . VAL B 1 8 ? 7.723 -13.547 -24.297 1 90.81 8 VAL B O 1
ATOM 2216 N N . VAL B 1 9 ? 9.648 -14.102 -25.281 1 92.25 9 VAL B N 1
ATOM 2217 C CA . VAL B 1 9 ? 9.867 -15.258 -24.422 1 92.25 9 VAL B CA 1
ATOM 2218 C C . VAL B 1 9 ? 10.023 -14.789 -22.969 1 92.25 9 VAL B C 1
ATOM 2220 O O . VAL B 1 9 ? 9.398 -15.344 -22.062 1 92.25 9 VAL B O 1
ATOM 2223 N N . ASP B 1 10 ? 10.797 -13.773 -22.812 1 92.5 10 ASP B N 1
ATOM 2224 C CA . ASP B 1 10 ? 11.008 -13.227 -21.469 1 92.5 10 ASP B CA 1
ATOM 2225 C C . ASP B 1 10 ? 9.727 -12.617 -20.922 1 92.5 10 ASP B C 1
ATOM 2227 O O . ASP B 1 10 ? 9.438 -12.742 -19.719 1 92.5 10 ASP B O 1
ATOM 2231 N N . GLY B 1 11 ? 9.008 -11.953 -21.797 1 94.31 11 GLY B N 1
ATOM 2232 C CA . GLY B 1 11 ? 7.746 -11.352 -21.406 1 94.31 11 GLY B CA 1
ATOM 2233 C C . GLY B 1 11 ? 6.695 -12.375 -21 1 94.31 11 GLY B C 1
ATOM 2234 O O . GLY B 1 11 ? 5.973 -12.18 -20.031 1 94.31 11 GLY B O 1
ATOM 2235 N N . VAL B 1 12 ? 6.621 -13.43 -21.75 1 96.44 12 VAL B N 1
ATOM 2236 C CA . VAL B 1 12 ? 5.668 -14.492 -21.438 1 96.44 12 VAL B CA 1
ATOM 2237 C C . VAL B 1 12 ? 6.059 -15.18 -20.141 1 96.44 12 VAL B C 1
ATOM 2239 O O . VAL B 1 12 ? 5.195 -15.477 -19.297 1 96.44 12 VAL B O 1
ATOM 2242 N N . ALA B 1 13 ? 7.344 -15.453 -19.969 1 96.88 13 ALA B N 1
ATOM 2243 C CA . ALA B 1 13 ? 7.812 -16.062 -18.719 1 96.88 13 ALA B CA 1
ATOM 2244 C C . ALA B 1 13 ? 7.5 -15.156 -17.531 1 96.88 13 ALA B C 1
ATOM 2246 O O . ALA B 1 13 ? 6.98 -15.625 -16.516 1 96.88 13 ALA B O 1
ATOM 2247 N N . TYR B 1 14 ? 7.773 -13.906 -17.703 1 96 14 TYR B N 1
ATOM 2248 C CA . TYR B 1 14 ? 7.473 -12.93 -16.656 1 96 14 TYR B CA 1
ATOM 2249 C C . TYR B 1 14 ? 5.977 -12.875 -16.375 1 96 14 TYR B C 1
ATOM 2251 O O . TYR B 1 14 ? 5.559 -12.867 -15.219 1 96 14 TYR B O 1
ATOM 2259 N N . GLY B 1 15 ? 5.219 -12.859 -17.406 1 97.19 15 GLY B N 1
ATOM 2260 C CA . GLY B 1 15 ? 3.77 -12.859 -17.281 1 97.19 15 GLY B CA 1
ATOM 2261 C C . GLY B 1 15 ? 3.238 -14.078 -16.547 1 97.19 15 GLY B C 1
ATOM 2262 O O . GLY B 1 15 ? 2.311 -13.961 -15.742 1 97.19 15 GLY B O 1
ATOM 2263 N N . MET B 1 16 ? 3.832 -15.195 -16.812 1 98.44 16 MET B N 1
ATOM 2264 C CA . MET B 1 16 ? 3.379 -16.422 -16.156 1 98.44 16 MET B CA 1
ATOM 2265 C C . MET B 1 16 ? 3.658 -16.375 -14.664 1 98.44 16 MET B C 1
ATOM 2267 O O . MET B 1 16 ? 2.869 -16.891 -13.867 1 98.44 16 MET B O 1
ATOM 2271 N N . ILE B 1 17 ? 4.75 -15.805 -14.297 1 98.25 17 ILE B N 1
ATOM 2272 C CA . ILE B 1 17 ? 5.055 -15.648 -12.875 1 98.25 17 ILE B CA 1
ATOM 2273 C C . ILE B 1 17 ? 4.039 -14.711 -12.227 1 98.25 17 ILE B C 1
ATOM 2275 O O . ILE B 1 17 ? 3.504 -15.008 -11.156 1 98.25 17 ILE B O 1
ATOM 2279 N N . LEU B 1 18 ? 3.809 -13.625 -12.922 1 97.44 18 LEU B N 1
ATOM 2280 C CA . LEU B 1 18 ? 2.801 -12.695 -12.422 1 97.44 18 LEU B CA 1
ATOM 2281 C C . LEU B 1 18 ? 1.449 -13.391 -12.281 1 97.44 18 LEU B C 1
ATOM 2283 O O . LEU B 1 18 ? 0.73 -13.156 -11.305 1 97.44 18 LEU B O 1
ATOM 2287 N N . PHE B 1 19 ? 1.159 -14.195 -13.234 1 98.25 19 PHE B N 1
ATOM 2288 C CA . PHE B 1 19 ? -0.11 -14.914 -13.203 1 98.25 19 PHE B CA 1
ATOM 2289 C C . PHE B 1 19 ? -0.177 -15.844 -12 1 98.25 19 PHE B C 1
ATOM 2291 O O . PHE B 1 19 ? -1.146 -15.82 -11.242 1 98.25 19 PHE B O 1
ATOM 2298 N N . ILE B 1 20 ? 0.83 -16.641 -11.797 1 98.69 20 ILE B N 1
ATOM 2299 C CA . ILE B 1 20 ? 0.829 -17.641 -10.734 1 98.69 20 ILE B CA 1
ATOM 2300 C C . ILE B 1 20 ? 0.623 -16.953 -9.391 1 98.69 20 ILE B C 1
ATOM 2302 O O . ILE B 1 20 ? -0.191 -17.406 -8.578 1 98.69 20 ILE B O 1
ATOM 2306 N N . ILE B 1 21 ? 1.262 -15.852 -9.18 1 98.5 21 ILE B N 1
ATOM 2307 C CA . ILE B 1 21 ? 1.148 -15.148 -7.902 1 98.5 21 ILE B CA 1
ATOM 2308 C C . ILE B 1 21 ? -0.216 -14.469 -7.809 1 98.5 21 ILE B C 1
ATOM 2310 O O . ILE B 1 21 ? -0.94 -14.648 -6.828 1 98.5 21 ILE B O 1
ATOM 2314 N N . SER B 1 22 ? -0.64 -13.82 -8.844 1 97.81 22 SER B N 1
ATOM 2315 C CA . SER B 1 22 ? -1.8 -12.938 -8.805 1 97.81 22 SER B CA 1
ATOM 2316 C C . SER B 1 22 ? -3.102 -13.727 -8.828 1 97.81 22 SER B C 1
ATOM 2318 O O . SER B 1 22 ? -4.117 -13.281 -8.289 1 97.81 22 SER B O 1
ATOM 2320 N N . VAL B 1 23 ? -3.109 -14.891 -9.438 1 97.5 23 VAL B N 1
ATOM 2321 C CA . VAL B 1 23 ? -4.355 -15.641 -9.547 1 97.5 23 VAL B CA 1
ATOM 2322 C C . VAL B 1 23 ? -4.816 -16.078 -8.156 1 97.5 23 VAL B C 1
ATOM 2324 O O . VAL B 1 23 ? -6.02 -16.188 -7.902 1 97.5 23 VAL B O 1
ATOM 2327 N N . GLY B 1 24 ? -3.84 -16.375 -7.324 1 97.06 24 GLY B N 1
ATOM 2328 C CA . GLY B 1 24 ? -4.215 -16.641 -5.941 1 97.06 24 GLY B CA 1
ATOM 2329 C C . GLY B 1 24 ? -4.973 -15.5 -5.297 1 97.06 24 GLY B C 1
ATOM 2330 O O . GLY B 1 24 ? -5.973 -15.719 -4.609 1 97.06 24 GLY B O 1
ATOM 2331 N N . LEU B 1 25 ? -4.5 -14.312 -5.52 1 96.31 25 LEU B N 1
ATOM 2332 C CA . LEU B 1 25 ? -5.168 -13.117 -5.02 1 96.31 25 LEU B CA 1
ATOM 2333 C C . LEU B 1 25 ? -6.547 -12.961 -5.656 1 96.31 25 LEU B C 1
ATOM 2335 O O . LEU B 1 25 ? -7.5 -12.555 -4.988 1 96.31 25 LEU B O 1
ATOM 2339 N N . SER B 1 26 ? -6.617 -13.289 -6.902 1 94.56 26 SER B N 1
ATOM 2340 C CA . SER B 1 26 ? -7.871 -13.18 -7.641 1 94.56 26 SER B CA 1
ATOM 2341 C C . SER B 1 26 ? -8.93 -14.117 -7.07 1 94.56 26 SER B C 1
ATOM 2343 O O . SER B 1 26 ? -10.07 -13.711 -6.852 1 94.56 26 SER B O 1
ATOM 2345 N N . VAL B 1 27 ? -8.555 -15.312 -6.816 1 93.81 27 VAL B N 1
ATOM 2346 C CA . VAL B 1 27 ? -9.484 -16.312 -6.309 1 93.81 27 VAL B CA 1
ATOM 2347 C C . VAL B 1 27 ? -9.945 -15.93 -4.902 1 93.81 27 VAL B C 1
ATOM 2349 O O . VAL B 1 27 ? -11.133 -16 -4.59 1 93.81 27 VAL B O 1
ATOM 2352 N N . THR B 1 28 ? -9.031 -15.492 -4.043 1 94.19 28 THR B N 1
ATOM 2353 C CA . THR B 1 28 ? -9.391 -15.125 -2.678 1 94.19 28 THR B CA 1
ATOM 2354 C C . THR B 1 28 ? -10.266 -13.875 -2.67 1 94.19 28 THR B C 1
ATOM 2356 O O . THR B 1 28 ? -11.195 -13.766 -1.865 1 94.19 28 THR B O 1
ATOM 2359 N N . LEU B 1 29 ? -9.945 -12.961 -3.508 1 92.44 29 LEU B N 1
ATOM 2360 C CA . LEU B 1 29 ? -10.734 -11.742 -3.6 1 92.44 29 LEU B CA 1
ATOM 2361 C C . LEU B 1 29 ? -12.164 -12.055 -4.035 1 92.44 29 LEU B C 1
ATOM 2363 O O . LEU B 1 29 ? -13.117 -11.422 -3.566 1 92.44 29 LEU B O 1
ATOM 2367 N N . GLY B 1 30 ? -12.328 -12.977 -4.91 1 87.75 30 GLY B N 1
ATOM 2368 C CA . GLY B 1 30 ? -13.648 -13.359 -5.375 1 87.75 30 GLY B CA 1
ATOM 2369 C C . GLY B 1 30 ? -14.555 -13.867 -4.266 1 87.75 30 GLY B C 1
ATOM 2370 O O . GLY B 1 30 ? -15.742 -13.547 -4.23 1 87.75 30 GLY B O 1
ATOM 2371 N N . LEU B 1 31 ? -13.992 -14.555 -3.434 1 87.56 31 LEU B N 1
ATOM 2372 C CA . LEU B 1 31 ? -14.781 -15.172 -2.375 1 87.56 31 LEU B CA 1
ATOM 2373 C C . LEU B 1 31 ? -14.867 -14.258 -1.158 1 87.56 31 LEU B C 1
ATOM 2375 O O . LEU B 1 31 ? -15.961 -14.031 -0.625 1 87.56 31 LEU B O 1
ATOM 2379 N N . MET B 1 32 ? -13.758 -13.711 -0.719 1 89.69 32 MET B N 1
ATOM 2380 C CA . MET B 1 32 ? -13.695 -13 0.553 1 89.69 32 MET B CA 1
ATOM 2381 C C . MET B 1 32 ? -14.023 -11.523 0.363 1 89.69 32 MET B C 1
ATOM 2383 O O . MET B 1 32 ? -14.336 -10.828 1.326 1 89.69 32 MET B O 1
ATOM 2387 N N . ARG B 1 33 ? -13.789 -11 -0.788 1 89.19 33 ARG B N 1
ATOM 2388 C CA . ARG B 1 33 ? -14.086 -9.617 -1.129 1 89.19 33 ARG B CA 1
ATOM 2389 C C . ARG B 1 33 ? -13.219 -8.656 -0.318 1 89.19 33 ARG B C 1
ATOM 2391 O O . ARG B 1 33 ? -13.703 -7.625 0.159 1 89.19 33 ARG B O 1
ATOM 2398 N N . VAL B 1 34 ? -12.086 -9.086 -0.043 1 90 34 VAL B N 1
ATOM 2399 C CA . VAL B 1 34 ? -11.078 -8.273 0.637 1 90 34 VAL B CA 1
ATOM 2400 C C . VAL B 1 34 ? -9.805 -8.219 -0.205 1 90 34 VAL B C 1
ATOM 2402 O O . VAL B 1 34 ? -9.305 -9.25 -0.656 1 90 34 VAL B O 1
ATOM 2405 N N . VAL B 1 35 ? -9.406 -7.023 -0.468 1 91.94 35 VAL B N 1
ATOM 2406 C CA . VAL B 1 35 ? -8.133 -6.871 -1.166 1 91.94 35 VAL B CA 1
ATOM 2407 C C . VAL B 1 35 ? -6.977 -7.141 -0.204 1 91.94 35 VAL B C 1
ATOM 2409 O O . VAL B 1 35 ? -6.648 -6.297 0.634 1 91.94 35 VAL B O 1
ATOM 2412 N N . ASN B 1 36 ? -6.418 -8.273 -0.344 1 94.62 36 ASN B N 1
ATOM 2413 C CA . ASN B 1 36 ? -5.305 -8.648 0.52 1 94.62 36 ASN B CA 1
ATOM 2414 C C . ASN B 1 36 ? -3.99 -8.047 0.033 1 94.62 36 ASN B C 1
ATOM 2416 O O . ASN B 1 36 ? -3.301 -8.633 -0.802 1 94.62 36 ASN B O 1
ATOM 2420 N N . LEU B 1 37 ? -3.568 -7.016 0.673 1 94.75 37 LEU B N 1
ATOM 2421 C CA . LEU B 1 37 ? -2.357 -6.316 0.263 1 94.75 37 LEU B CA 1
ATOM 2422 C C . LEU B 1 37 ? -1.112 -7.051 0.75 1 94.75 37 LEU B C 1
ATOM 2424 O O . LEU B 1 37 ? 0.003 -6.738 0.325 1 94.75 37 LEU B O 1
ATOM 2428 N N . ALA B 1 38 ? -1.306 -8.039 1.55 1 95.69 38 ALA B N 1
ATOM 2429 C CA . ALA B 1 38 ? -0.181 -8.812 2.066 1 95.69 38 ALA B CA 1
ATOM 2430 C C . ALA B 1 38 ? 0.13 -10 1.159 1 95.69 38 ALA B C 1
ATOM 2432 O O . ALA B 1 38 ? 1.066 -10.758 1.418 1 95.69 38 ALA B O 1
ATOM 2433 N N . HIS B 1 39 ? -0.582 -10.164 0.137 1 97.19 39 HIS B N 1
ATOM 2434 C CA . HIS B 1 39 ? -0.454 -11.328 -0.731 1 97.19 39 HIS B CA 1
ATOM 2435 C C . HIS B 1 39 ? 0.968 -11.469 -1.266 1 97.19 39 HIS B C 1
ATOM 2437 O O . HIS B 1 39 ? 1.531 -12.562 -1.271 1 97.19 39 HIS B O 1
ATOM 2443 N N . GLY B 1 40 ? 1.56 -10.367 -1.658 1 97.06 40 GLY B N 1
ATOM 2444 C CA . GLY B 1 40 ? 2.932 -10.391 -2.143 1 97.06 40 GLY B CA 1
ATOM 2445 C C . GLY B 1 40 ? 3.934 -10.789 -1.079 1 97.06 40 GLY B C 1
ATOM 2446 O O . GLY B 1 40 ? 4.988 -11.352 -1.391 1 97.06 40 GLY B O 1
ATOM 2447 N N . ALA B 1 41 ? 3.609 -10.469 0.157 1 97.56 41 ALA B N 1
ATOM 2448 C CA . ALA B 1 41 ? 4.5 -10.828 1.258 1 97.56 41 ALA B CA 1
ATOM 2449 C C . ALA B 1 41 ? 4.582 -12.344 1.422 1 97.56 41 ALA B C 1
ATOM 2451 O O . ALA B 1 41 ? 5.613 -12.875 1.835 1 97.56 41 ALA B O 1
ATOM 2452 N N . PHE B 1 42 ? 3.512 -13.047 1.057 1 98.38 42 PHE B N 1
ATOM 2453 C CA . PHE B 1 42 ? 3.529 -14.5 1.13 1 98.38 42 PHE B CA 1
ATOM 2454 C C . PHE B 1 42 ? 4.461 -15.086 0.076 1 98.38 42 PHE B C 1
ATOM 2456 O O . PHE B 1 42 ? 5.191 -16.047 0.345 1 98.38 42 PHE B O 1
ATOM 2463 N N . ALA B 1 43 ? 4.406 -14.484 -1.082 1 98.44 43 ALA B N 1
ATOM 2464 C CA . ALA B 1 43 ? 5.359 -14.875 -2.113 1 98.44 43 ALA B CA 1
ATOM 2465 C C . ALA B 1 43 ? 6.797 -14.633 -1.657 1 98.44 43 ALA B C 1
ATOM 2467 O O . ALA B 1 43 ? 7.672 -15.477 -1.865 1 98.44 43 ALA B O 1
ATOM 2468 N N . MET B 1 44 ? 6.98 -13.508 -1.05 1 97.88 44 MET B N 1
ATOM 2469 C CA . MET B 1 44 ? 8.297 -13.133 -0.532 1 97.88 44 MET B CA 1
ATOM 2470 C C . MET B 1 44 ? 8.781 -14.156 0.492 1 97.88 44 MET B C 1
ATOM 2472 O O . MET B 1 44 ? 9.93 -14.602 0.434 1 97.88 44 MET B O 1
ATOM 2476 N N . VAL B 1 45 ? 7.965 -14.555 1.392 1 97.94 45 VAL B N 1
ATOM 2477 C CA . VAL B 1 45 ? 8.32 -15.516 2.43 1 97.94 45 VAL B CA 1
ATOM 2478 C C . VAL B 1 45 ? 8.781 -16.812 1.788 1 97.94 45 VAL B C 1
ATOM 2480 O O . VAL B 1 45 ? 9.828 -17.359 2.156 1 97.94 45 VAL B O 1
ATOM 2483 N N . ALA B 1 46 ? 8.008 -17.266 0.861 1 98.56 46 ALA B N 1
ATOM 2484 C CA . ALA B 1 46 ? 8.344 -18.531 0.205 1 98.56 46 ALA B CA 1
ATOM 2485 C C . ALA B 1 46 ? 9.688 -18.438 -0.507 1 98.56 46 ALA B C 1
ATOM 2487 O O . ALA B 1 46 ? 10.484 -19.375 -0.46 1 98.56 46 ALA B O 1
ATOM 2488 N N . GLY B 1 47 ? 9.938 -17.328 -1.198 1 98.12 47 GLY B N 1
ATOM 2489 C CA . GLY B 1 47 ? 11.219 -17.141 -1.857 1 98.12 47 GLY B CA 1
ATOM 2490 C C . GLY B 1 47 ? 12.398 -17.188 -0.901 1 98.12 47 GLY B C 1
ATOM 2491 O O . GLY B 1 47 ? 13.398 -17.859 -1.175 1 98.12 47 GLY B O 1
ATOM 2492 N N . TYR B 1 48 ? 12.258 -16.531 0.185 1 97.62 48 TYR B N 1
ATOM 2493 C CA . TYR B 1 48 ? 13.344 -16.484 1.159 1 97.62 48 TYR B CA 1
ATOM 2494 C C . TYR B 1 48 ? 13.547 -17.844 1.817 1 97.62 48 TYR B C 1
ATOM 2496 O O . TYR B 1 48 ? 14.68 -18.266 2.062 1 97.62 48 TYR B O 1
ATOM 2504 N N . VAL B 1 49 ? 12.461 -18.547 2.096 1 97.44 49 VAL B N 1
ATOM 2505 C CA . VAL B 1 49 ? 12.547 -19.875 2.691 1 97.44 49 VAL B CA 1
ATOM 2506 C C . VAL B 1 49 ? 13.219 -20.844 1.715 1 97.44 49 VAL B C 1
ATOM 2508 O O . VAL B 1 49 ? 14.078 -21.625 2.107 1 97.44 49 VAL B O 1
ATOM 2511 N N . ALA B 1 50 ? 12.859 -20.734 0.49 1 98.12 50 ALA B N 1
ATOM 2512 C CA . ALA B 1 50 ? 13.469 -21.594 -0.521 1 98.12 50 ALA B CA 1
ATOM 2513 C C . ALA B 1 50 ? 14.953 -21.281 -0.683 1 98.12 50 ALA B C 1
ATOM 2515 O O . ALA B 1 50 ? 15.773 -22.172 -0.862 1 98.12 50 ALA B O 1
ATOM 2516 N N . SER B 1 51 ? 15.258 -19.984 -0.688 1 97.25 51 SER B N 1
ATOM 2517 C CA . SER B 1 51 ? 16.656 -19.578 -0.778 1 97.25 51 SER B CA 1
ATOM 2518 C C . SER B 1 51 ? 17.484 -20.156 0.375 1 97.25 51 SER B C 1
ATOM 2520 O O . SER B 1 51 ? 18.578 -20.672 0.166 1 97.25 51 SER B O 1
ATOM 2522 N N . TYR B 1 52 ? 16.891 -20.062 1.523 1 96.44 52 TYR B N 1
ATOM 2523 C CA . TYR B 1 52 ? 17.578 -20.594 2.695 1 96.44 52 TYR B CA 1
ATOM 2524 C C . TYR B 1 52 ? 17.703 -22.109 2.613 1 96.44 52 TYR B C 1
ATOM 2526 O O . TYR B 1 52 ? 18.75 -22.672 2.975 1 96.44 52 TYR B O 1
ATOM 2534 N N . ALA B 1 53 ? 16.688 -22.812 2.195 1 96.62 53 ALA B N 1
ATOM 2535 C CA . ALA B 1 53 ? 16.719 -24.266 2.053 1 96.62 53 ALA B CA 1
ATOM 2536 C C . ALA B 1 53 ? 17.797 -24.703 1.062 1 96.62 53 ALA B C 1
ATOM 2538 O O . ALA B 1 53 ? 18.516 -25.672 1.302 1 96.62 53 ALA B O 1
ATOM 2539 N N . ALA B 1 54 ? 17.922 -23.969 0.024 1 94.62 54 ALA B N 1
ATOM 2540 C CA . ALA B 1 54 ? 18.875 -24.312 -1.019 1 94.62 54 ALA B CA 1
ATOM 2541 C C . ALA B 1 54 ? 20.297 -23.922 -0.612 1 94.62 54 ALA B C 1
ATOM 2543 O O . ALA B 1 54 ? 21.219 -24.75 -0.656 1 94.62 54 ALA B O 1
ATOM 2544 N N . GLN B 1 55 ? 20.5 -22.734 -0.16 1 93.06 55 GLN B N 1
ATOM 2545 C CA . GLN B 1 55 ? 21.844 -22.203 0.09 1 93.06 55 GLN B CA 1
ATOM 2546 C C . GLN B 1 55 ? 22.312 -22.531 1.502 1 93.06 55 GLN B C 1
ATOM 2548 O O . GLN B 1 55 ? 23.5 -22.797 1.723 1 93.06 55 GLN B O 1
ATOM 2553 N N . GLY B 1 56 ? 21.453 -22.453 2.42 1 91.56 56 GLY B N 1
ATOM 2554 C CA . GLY B 1 56 ? 21.812 -22.703 3.805 1 91.56 56 GLY B CA 1
ATOM 2555 C C . GLY B 1 56 ? 21.844 -24.172 4.164 1 91.56 56 GLY B C 1
ATOM 2556 O O . GLY B 1 56 ? 22.797 -24.656 4.793 1 91.56 56 GLY B O 1
ATOM 2557 N N . LEU B 1 57 ? 20.844 -24.938 3.686 1 94.94 57 LEU B N 1
ATOM 2558 C CA . LEU B 1 57 ? 20.719 -26.328 4.082 1 94.94 57 LEU B CA 1
ATOM 2559 C C . LEU B 1 57 ? 21.188 -27.266 2.965 1 94.94 57 LEU B C 1
ATOM 2561 O O . LEU B 1 57 ? 21.328 -28.469 3.176 1 94.94 57 LEU B O 1
ATOM 2565 N N . GLY B 1 58 ? 21.344 -26.766 1.785 1 94.06 58 GLY B N 1
ATOM 2566 C CA . GLY B 1 58 ? 21.844 -27.547 0.669 1 94.06 58 GLY B CA 1
ATOM 2567 C C . GLY B 1 58 ? 20.812 -28.5 0.097 1 94.06 58 GLY B C 1
ATOM 2568 O O . GLY B 1 58 ? 21.156 -29.531 -0.484 1 94.06 58 GLY B O 1
ATOM 2569 N N . LEU B 1 59 ? 19.609 -28.172 0.289 1 96.19 59 LEU B N 1
ATOM 2570 C CA . LEU B 1 59 ? 18.547 -29.031 -0.216 1 96.19 59 LEU B CA 1
ATOM 2571 C C . LEU B 1 59 ? 18.359 -28.859 -1.72 1 96.19 59 LEU B C 1
ATOM 2573 O O . LEU B 1 59 ? 18.594 -27.766 -2.25 1 96.19 59 LEU B O 1
ATOM 2577 N N . PRO B 1 60 ? 17.969 -29.984 -2.305 1 96.69 60 PRO B N 1
ATOM 2578 C CA . PRO B 1 60 ? 17.688 -29.844 -3.736 1 96.69 60 PRO B CA 1
ATOM 2579 C C . PRO B 1 60 ? 16.547 -28.875 -4.027 1 96.69 60 PRO B C 1
ATOM 2581 O O . PRO B 1 60 ? 15.664 -28.672 -3.189 1 96.69 60 PRO B O 1
ATOM 2584 N N . TYR B 1 61 ? 16.516 -28.281 -5.207 1 96.62 61 TYR B N 1
ATOM 2585 C CA . TYR B 1 61 ? 15.578 -27.25 -5.637 1 96.62 61 TYR B CA 1
ATOM 2586 C C . TYR B 1 61 ? 14.141 -27.703 -5.426 1 96.62 61 TYR B C 1
ATOM 2588 O O . TYR B 1 61 ? 13.328 -26.953 -4.867 1 96.62 61 TYR B O 1
ATOM 2596 N N . ALA B 1 62 ? 13.789 -28.938 -5.812 1 96.62 62 ALA B N 1
ATOM 2597 C CA . ALA B 1 62 ? 12.422 -29.453 -5.727 1 96.62 62 ALA B CA 1
ATOM 2598 C C . ALA B 1 62 ? 11.977 -29.562 -4.273 1 96.62 62 ALA B C 1
ATOM 2600 O O . ALA B 1 62 ? 10.82 -29.266 -3.949 1 96.62 62 ALA B O 1
ATOM 2601 N N . VAL B 1 63 ? 12.898 -29.984 -3.439 1 97.25 63 VAL B N 1
ATOM 2602 C CA . VAL B 1 63 ? 12.586 -30.125 -2.021 1 97.25 63 VAL B CA 1
ATOM 2603 C C . VAL B 1 63 ? 12.398 -28.75 -1.396 1 97.25 63 VAL B C 1
ATOM 2605 O O . VAL B 1 63 ? 11.5 -28.547 -0.581 1 97.25 63 VAL B O 1
ATOM 2608 N N . GLY B 1 64 ? 13.328 -27.781 -1.788 1 97.62 64 GLY B N 1
ATOM 2609 C CA . GLY B 1 64 ? 13.188 -26.422 -1.309 1 97.62 64 GLY B CA 1
ATOM 2610 C C . GLY B 1 64 ? 11.883 -25.766 -1.729 1 97.62 64 GLY B C 1
ATOM 2611 O O . GLY B 1 64 ? 11.266 -25.031 -0.948 1 97.62 64 GLY B O 1
ATOM 2612 N N . LEU B 1 65 ? 11.492 -26.078 -2.936 1 97.81 65 LEU B N 1
ATOM 2613 C CA . LEU B 1 65 ? 10.242 -25.547 -3.475 1 97.81 65 LEU B CA 1
ATOM 2614 C C . LEU B 1 65 ? 9.055 -26.047 -2.668 1 97.81 65 LEU B C 1
ATOM 2616 O O . LEU B 1 65 ? 8.227 -25.25 -2.217 1 97.81 65 LEU B O 1
ATOM 2620 N N . VAL B 1 66 ? 8.93 -27.344 -2.434 1 98.25 66 VAL B N 1
ATOM 2621 C CA . VAL B 1 66 ? 7.805 -27.953 -1.72 1 98.25 66 VAL B CA 1
ATOM 2622 C C . VAL B 1 66 ? 7.812 -27.484 -0.265 1 98.25 66 VAL B C 1
ATOM 2624 O O . VAL B 1 66 ? 6.762 -27.156 0.293 1 98.25 66 VAL B O 1
ATOM 2627 N N . ALA B 1 67 ? 9.008 -27.438 0.3 1 98.12 67 ALA B N 1
ATOM 2628 C CA . ALA B 1 67 ? 9.133 -26.984 1.687 1 98.12 67 ALA B CA 1
ATOM 2629 C C . ALA B 1 67 ? 8.688 -25.547 1.844 1 98.12 67 ALA B C 1
ATOM 2631 O O . ALA B 1 67 ? 8.023 -25.188 2.822 1 98.12 67 ALA B O 1
ATOM 2632 N N . ALA B 1 68 ? 9.102 -24.703 0.907 1 98.62 68 ALA B N 1
ATOM 2633 C CA . ALA B 1 68 ? 8.742 -23.281 0.956 1 98.62 68 ALA B CA 1
ATOM 2634 C C . ALA B 1 68 ? 7.227 -23.109 0.846 1 98.62 68 ALA B C 1
ATOM 2636 O O . ALA B 1 68 ? 6.645 -22.281 1.558 1 98.62 68 ALA B O 1
ATOM 2637 N N . ILE B 1 69 ? 6.613 -23.859 -0.057 1 98.69 69 ILE B N 1
ATOM 2638 C CA . ILE B 1 69 ? 5.168 -23.766 -0.244 1 98.69 69 ILE B CA 1
ATOM 2639 C C . ILE B 1 69 ? 4.453 -24.219 1.025 1 98.69 69 ILE B C 1
ATOM 2641 O O . ILE B 1 69 ? 3.58 -23.531 1.542 1 98.69 69 ILE B O 1
ATOM 2645 N N . LEU B 1 70 ? 4.84 -25.359 1.581 1 98.56 70 LEU B N 1
ATOM 2646 C CA . LEU B 1 70 ? 4.215 -25.906 2.775 1 98.56 70 LEU B CA 1
ATOM 2647 C C . LEU B 1 70 ? 4.414 -24.984 3.973 1 98.56 70 LEU B C 1
ATOM 2649 O O . LEU B 1 70 ? 3.479 -24.75 4.742 1 98.56 70 LEU B O 1
ATOM 2653 N N . PHE B 1 71 ? 5.598 -24.516 4.094 1 98.44 71 PHE B N 1
ATOM 2654 C CA . PHE B 1 71 ? 5.891 -23.609 5.199 1 98.44 71 PHE B CA 1
ATOM 2655 C C . PHE B 1 71 ? 5.016 -22.359 5.121 1 98.44 71 PHE B C 1
ATOM 2657 O O . PHE B 1 71 ? 4.434 -21.938 6.121 1 98.44 71 PHE B O 1
ATOM 2664 N N . THR B 1 72 ? 4.988 -21.766 3.939 1 98.44 72 THR B N 1
ATOM 2665 C CA . THR B 1 72 ? 4.238 -20.516 3.771 1 98.44 72 THR B CA 1
ATOM 2666 C C . THR B 1 72 ? 2.752 -20.75 4.031 1 98.44 72 THR B C 1
ATOM 2668 O O . THR B 1 72 ? 2.111 -19.969 4.734 1 98.44 72 THR B O 1
ATOM 2671 N N . VAL B 1 73 ? 2.209 -21.828 3.5 1 98.56 73 VAL B N 1
ATOM 2672 C CA . VAL B 1 73 ? 0.796 -22.141 3.693 1 98.56 73 VAL B CA 1
ATOM 2673 C C . VAL B 1 73 ? 0.519 -22.375 5.176 1 98.56 73 VAL B C 1
ATOM 2675 O O . VAL B 1 73 ? -0.418 -21.812 5.738 1 98.56 73 VAL B O 1
ATOM 2678 N N . LEU B 1 74 ? 1.322 -23.141 5.844 1 98.31 74 LEU B N 1
ATOM 2679 C CA . LEU B 1 74 ? 1.117 -23.469 7.25 1 98.31 74 LEU B CA 1
ATOM 2680 C C . LEU B 1 74 ? 1.286 -22.234 8.125 1 98.31 74 LEU B C 1
ATOM 2682 O O . LEU B 1 74 ? 0.59 -22.078 9.133 1 98.31 74 LEU B O 1
ATOM 2686 N N . ALA B 1 75 ? 2.207 -21.375 7.75 1 97.19 75 ALA B N 1
ATOM 2687 C CA . ALA B 1 75 ? 2.473 -20.172 8.523 1 97.19 75 ALA B CA 1
ATOM 2688 C C . ALA B 1 75 ? 1.337 -19.172 8.375 1 97.19 75 ALA B C 1
ATOM 2690 O O . ALA B 1 75 ? 1.073 -18.375 9.289 1 97.19 75 ALA B O 1
ATOM 2691 N N . THR B 1 76 ? 0.715 -19.172 7.258 1 96.5 76 THR B N 1
ATOM 2692 C CA . THR B 1 76 ? -0.275 -18.141 6.996 1 96.5 76 THR B CA 1
ATOM 2693 C C . THR B 1 76 ? -1.662 -18.594 7.445 1 96.5 76 THR B C 1
ATOM 2695 O O . THR B 1 76 ? -2.564 -17.766 7.613 1 96.5 76 THR B O 1
ATOM 2698 N N . LEU B 1 77 ? -1.912 -19.875 7.691 1 97 77 LEU B N 1
ATOM 2699 C CA . LEU B 1 77 ? -3.227 -20.375 8.078 1 97 77 LEU B CA 1
ATOM 2700 C C . LEU B 1 77 ? -3.652 -19.797 9.422 1 97 77 LEU B C 1
ATOM 2702 O O . LEU B 1 77 ? -4.797 -19.375 9.586 1 97 77 LEU B O 1
ATOM 2706 N N . PRO B 1 78 ? -2.732 -19.766 10.422 1 95.62 78 PRO B N 1
ATOM 2707 C CA . PRO B 1 78 ? -3.141 -19.109 11.664 1 95.62 78 PRO B CA 1
ATOM 2708 C C . PRO B 1 78 ? -3.496 -17.641 11.477 1 95.62 78 PRO B C 1
ATOM 2710 O O . PRO B 1 78 ? -4.371 -17.109 12.172 1 95.62 78 PRO B O 1
ATOM 2713 N N . LEU B 1 79 ? -2.818 -16.969 10.555 1 93.19 79 LEU B N 1
ATOM 2714 C CA . LEU B 1 79 ? -3.131 -15.578 10.258 1 93.19 79 LEU B CA 1
ATOM 2715 C C . LEU B 1 79 ? -4.539 -15.445 9.688 1 93.19 79 LEU B C 1
ATOM 2717 O O . LEU B 1 79 ? -5.258 -14.5 10.016 1 93.19 79 LEU B O 1
ATOM 2721 N N . GLU B 1 80 ? -4.859 -16.391 8.805 1 94.88 80 GLU B N 1
ATOM 2722 C CA . GLU B 1 80 ? -6.203 -16.375 8.234 1 94.88 80 GLU B CA 1
ATOM 2723 C C . GLU B 1 80 ? -7.266 -16.5 9.32 1 94.88 80 GLU B C 1
ATOM 2725 O O . GLU B 1 80 ? -8.242 -15.75 9.328 1 94.88 80 GLU B O 1
ATOM 2730 N N . LYS B 1 81 ? -7.039 -17.391 10.281 1 93.31 81 LYS B N 1
ATOM 2731 C CA . LYS B 1 81 ? -8.023 -17.688 11.312 1 93.31 81 LYS B CA 1
ATOM 2732 C C . LYS B 1 81 ? -8.086 -16.562 12.344 1 93.31 81 LYS B C 1
ATOM 2734 O O . LYS B 1 81 ? -9.172 -16.203 12.812 1 93.31 81 LYS B O 1
ATOM 2739 N N . LEU B 1 82 ? -6.953 -15.984 12.602 1 89.12 82 LEU B N 1
ATOM 2740 C CA .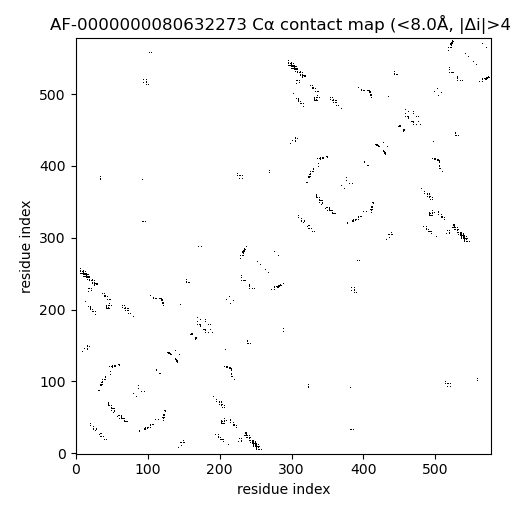 LEU B 1 82 ? -6.898 -15.047 13.727 1 89.12 82 LEU B CA 1
ATOM 2741 C C . LEU B 1 82 ? -7.137 -13.617 13.25 1 89.12 82 LEU B C 1
ATOM 2743 O O . LEU B 1 82 ? -7.668 -12.797 13.992 1 89.12 82 LEU B O 1
ATOM 2747 N N . LEU B 1 83 ? -6.707 -13.328 12.047 1 88.88 83 LEU B N 1
ATOM 2748 C CA . LEU B 1 83 ? -6.734 -11.938 11.617 1 88.88 83 LEU B CA 1
ATOM 2749 C C . LEU B 1 83 ? -7.715 -11.742 10.469 1 88.88 83 LEU B C 1
ATOM 2751 O O . LEU B 1 83 ? -8.648 -10.945 10.578 1 88.88 83 LEU B O 1
ATOM 2755 N N . TYR B 1 84 ? -7.645 -12.523 9.422 1 90.56 84 TYR B N 1
ATOM 2756 C CA . TYR B 1 84 ? -8.398 -12.281 8.195 1 90.56 84 TYR B CA 1
ATOM 2757 C C . TYR B 1 84 ? -9.875 -12.57 8.398 1 90.56 84 TYR B C 1
ATOM 2759 O O . TYR B 1 84 ? -10.734 -11.875 7.832 1 90.56 84 TYR B O 1
ATOM 2767 N N . ARG B 1 85 ? -10.211 -13.555 9.156 1 90.12 85 ARG B N 1
ATOM 2768 C CA . ARG B 1 85 ? -11.609 -13.93 9.352 1 90.12 85 ARG B CA 1
ATOM 2769 C C . ARG B 1 85 ? -12.398 -12.781 9.977 1 90.12 85 ARG B C 1
ATOM 2771 O O . ARG B 1 85 ? -13.617 -12.688 9.789 1 90.12 85 ARG B O 1
ATOM 2778 N N . ARG B 1 86 ? -11.703 -11.945 10.539 1 84.38 86 ARG B N 1
ATOM 2779 C CA . ARG B 1 86 ? -12.367 -10.844 11.227 1 84.38 86 ARG B CA 1
ATOM 2780 C C . ARG B 1 86 ? -12.75 -9.734 10.242 1 84.38 86 ARG B C 1
ATOM 2782 O O . ARG B 1 86 ? -13.586 -8.883 10.555 1 84.38 86 ARG B O 1
ATOM 2789 N N . ILE B 1 87 ? -12.156 -9.758 9.102 1 86 87 ILE B N 1
ATOM 2790 C CA . ILE B 1 87 ? -12.406 -8.633 8.211 1 86 87 ILE B CA 1
ATOM 2791 C C . ILE B 1 87 ? -13.195 -9.102 6.988 1 86 87 ILE B C 1
ATOM 2793 O O . ILE B 1 87 ? -13.617 -8.297 6.16 1 86 87 ILE B O 1
ATOM 2797 N N . TYR B 1 88 ? -13.461 -10.406 6.988 1 84.25 88 TYR B N 1
ATOM 2798 C CA . TYR B 1 88 ? -14.258 -10.883 5.863 1 84.25 88 TYR B CA 1
ATOM 2799 C C . TYR B 1 88 ? -15.664 -10.289 5.902 1 84.25 88 TYR B C 1
ATOM 2801 O O . TYR B 1 88 ? -16.328 -10.312 6.941 1 84.25 88 TYR B O 1
ATOM 2809 N N . GLY B 1 89 ? -16.062 -9.641 4.84 1 75.38 89 GLY B N 1
ATOM 2810 C CA . GLY B 1 89 ? -17.422 -9.125 4.75 1 75.38 89 GLY B CA 1
ATOM 2811 C C . GLY B 1 89 ? -17.594 -7.793 5.453 1 75.38 89 GLY B C 1
ATOM 2812 O O . GLY B 1 89 ? -18.688 -7.223 5.453 1 75.38 89 GLY B O 1
ATOM 2813 N N . SER B 1 90 ? -16.469 -7.336 6.062 1 75.69 90 SER B N 1
ATOM 2814 C CA . SER B 1 90 ? -16.578 -6.055 6.758 1 75.69 90 SER B CA 1
ATOM 2815 C C . SER B 1 90 ? -16.594 -4.891 5.773 1 75.69 90 SER B C 1
ATOM 2817 O O . SER B 1 90 ? -15.945 -4.953 4.723 1 75.69 90 SER B O 1
ATOM 2819 N N . ALA B 1 91 ? -17.391 -3.949 6.16 1 75 91 ALA B N 1
ATOM 2820 C CA . ALA B 1 91 ? -17.469 -2.746 5.332 1 75 91 ALA B CA 1
ATOM 2821 C C . ALA B 1 91 ? -16.406 -1.728 5.738 1 75 91 ALA B C 1
ATOM 2823 O O . ALA B 1 91 ? -16.312 -0.654 5.141 1 75 91 ALA B O 1
ATOM 2824 N N . ASN B 1 92 ? -15.586 -2.098 6.645 1 81.31 92 ASN B N 1
ATOM 2825 C CA . ASN B 1 92 ? -14.562 -1.172 7.109 1 81.31 92 ASN B CA 1
ATOM 2826 C C . ASN B 1 92 ? -13.305 -1.25 6.25 1 81.31 92 ASN B C 1
ATOM 2828 O O . ASN B 1 92 ? -12.383 -2.016 6.555 1 81.31 92 ASN B O 1
ATOM 2832 N N . GLU B 1 93 ? -13.227 -0.427 5.316 1 83.62 93 GLU B N 1
ATOM 2833 C CA . GLU B 1 93 ? -12.141 -0.437 4.348 1 83.62 93 GLU B CA 1
ATOM 2834 C C . GLU B 1 93 ? -10.812 -0.071 5.008 1 83.62 93 GLU B C 1
ATOM 2836 O O . GLU B 1 93 ? -9.766 -0.635 4.672 1 83.62 93 GLU B O 1
ATOM 2841 N N . LEU B 1 94 ? -10.914 0.873 5.91 1 83.44 94 LEU B N 1
ATOM 2842 C CA . LEU B 1 94 ? -9.695 1.309 6.586 1 83.44 94 LEU B CA 1
ATOM 2843 C C . LEU B 1 94 ? -9.078 0.164 7.383 1 83.44 94 LEU B C 1
ATOM 2845 O O . LEU B 1 94 ? -7.863 -0.05 7.328 1 83.44 94 LEU B O 1
ATOM 2849 N N . ALA B 1 95 ? -9.906 -0.552 8 1 83.62 95 ALA B N 1
ATOM 2850 C CA . ALA B 1 95 ? -9.414 -1.677 8.789 1 83.62 95 ALA B CA 1
ATOM 2851 C C . ALA B 1 95 ? -8.789 -2.746 7.902 1 83.62 95 ALA B C 1
ATOM 2853 O O . ALA B 1 95 ? -7.762 -3.33 8.25 1 83.62 95 ALA B O 1
ATOM 2854 N N . GLN B 1 96 ? -9.383 -3.006 6.773 1 87.44 96 GLN B N 1
ATOM 2855 C CA . GLN B 1 96 ? -8.875 -4.004 5.84 1 87.44 96 GLN B CA 1
ATOM 2856 C C . GLN B 1 96 ? -7.504 -3.609 5.301 1 87.44 96 GLN B C 1
ATOM 2858 O O . GLN B 1 96 ? -6.57 -4.418 5.297 1 87.44 96 GLN B O 1
ATOM 2863 N N . VAL B 1 97 ? -7.426 -2.377 4.922 1 87.88 97 VAL B N 1
ATOM 2864 C CA . VAL B 1 97 ? -6.191 -1.877 4.328 1 87.88 97 VAL B CA 1
ATOM 2865 C C . VAL B 1 97 ? -5.09 -1.835 5.383 1 87.88 97 VAL B C 1
ATOM 2867 O O . VAL B 1 97 ? -3.971 -2.297 5.137 1 87.88 97 VAL B O 1
ATOM 2870 N N . LEU B 1 98 ? -5.43 -1.329 6.461 1 86.19 98 LEU B N 1
ATOM 2871 C CA . LEU B 1 98 ? -4.441 -1.197 7.523 1 86.19 98 LEU B CA 1
ATOM 2872 C C . LEU B 1 98 ? -3.932 -2.564 7.965 1 86.19 98 LEU B C 1
ATOM 2874 O O . LEU B 1 98 ? -2.727 -2.754 8.141 1 86.19 98 LEU B O 1
ATOM 2878 N N . LEU B 1 99 ? -4.812 -3.506 8.141 1 87.25 99 LEU B N 1
ATOM 2879 C CA . LEU B 1 99 ? -4.418 -4.84 8.578 1 87.25 99 LEU B CA 1
ATOM 2880 C C . LEU B 1 99 ? -3.492 -5.496 7.559 1 87.25 99 LEU B C 1
ATOM 2882 O O . LEU B 1 99 ? -2.453 -6.051 7.926 1 87.25 99 LEU B O 1
ATOM 2886 N N . THR B 1 100 ? -3.855 -5.383 6.344 1 91.5 100 THR B N 1
ATOM 2887 C CA . THR B 1 100 ? -3.115 -6.121 5.328 1 91.5 100 THR B CA 1
ATOM 2888 C C . THR B 1 100 ? -1.797 -5.422 5.004 1 91.5 100 THR B C 1
ATOM 2890 O O . THR B 1 100 ? -0.771 -6.078 4.812 1 91.5 100 THR B O 1
ATOM 2893 N N . ILE B 1 101 ? -1.804 -4.137 4.969 1 89.56 101 ILE B N 1
ATOM 2894 C CA . ILE B 1 101 ? -0.553 -3.414 4.77 1 89.56 101 ILE B CA 1
ATOM 2895 C C . ILE B 1 101 ? 0.341 -3.584 5.996 1 89.56 101 ILE B C 1
ATOM 2897 O O . ILE B 1 101 ? 1.551 -3.787 5.867 1 89.56 101 ILE B O 1
ATOM 2901 N N . GLY B 1 102 ? -0.224 -3.41 7.176 1 87.62 102 GLY B N 1
ATOM 2902 C CA . GLY B 1 102 ? 0.53 -3.65 8.398 1 87.62 102 GLY B CA 1
ATOM 2903 C C . GLY B 1 102 ? 1.17 -5.023 8.438 1 87.62 102 GLY B C 1
ATOM 2904 O O . GLY B 1 102 ? 2.334 -5.16 8.828 1 87.62 102 GLY B O 1
ATOM 2905 N N . LEU B 1 103 ? 0.393 -6.004 8.07 1 91.19 103 LEU B N 1
ATOM 2906 C CA . LEU B 1 103 ? 0.913 -7.367 8.031 1 91.19 103 LEU B CA 1
ATOM 2907 C C . LEU B 1 103 ? 2.076 -7.473 7.047 1 91.19 103 LEU B C 1
ATOM 2909 O O . LEU B 1 103 ? 3.053 -8.18 7.312 1 91.19 103 LEU B O 1
ATOM 2913 N N . THR B 1 104 ? 1.953 -6.832 5.918 1 93.06 104 THR B N 1
ATOM 2914 C CA . THR B 1 104 ? 3.037 -6.812 4.945 1 93.06 104 THR B CA 1
ATOM 2915 C C . THR B 1 104 ? 4.328 -6.301 5.578 1 93.06 104 THR B C 1
ATOM 2917 O O . THR B 1 104 ? 5.383 -6.926 5.445 1 93.06 104 THR B O 1
ATOM 2920 N N . PHE B 1 105 ? 4.215 -5.254 6.312 1 88.38 105 PHE B N 1
ATOM 2921 C CA . PHE B 1 105 ? 5.402 -4.648 6.902 1 88.38 105 PHE B CA 1
ATOM 2922 C C . PHE B 1 105 ? 5.969 -5.527 8.016 1 88.38 105 PHE B C 1
ATOM 2924 O O . PHE B 1 105 ? 7.184 -5.613 8.188 1 88.38 105 PHE B O 1
ATOM 2931 N N . VAL B 1 106 ? 5.117 -6.152 8.766 1 88.88 106 VAL B N 1
ATOM 2932 C CA . VAL B 1 106 ? 5.566 -7.07 9.805 1 88.88 106 VAL B CA 1
ATOM 2933 C C . VAL B 1 106 ? 6.324 -8.234 9.172 1 88.88 106 VAL B C 1
ATOM 2935 O O . VAL B 1 106 ? 7.379 -8.641 9.664 1 88.88 106 VAL B O 1
ATOM 2938 N N . ILE B 1 107 ? 5.777 -8.742 8.109 1 92.62 107 ILE B N 1
ATOM 2939 C CA . ILE B 1 107 ? 6.41 -9.867 7.426 1 92.62 107 ILE B CA 1
ATOM 2940 C C . ILE B 1 107 ? 7.75 -9.43 6.836 1 92.62 107 ILE B C 1
ATOM 2942 O O . ILE B 1 107 ? 8.75 -10.133 6.977 1 92.62 107 ILE B O 1
ATOM 2946 N N . VAL B 1 108 ? 7.762 -8.258 6.234 1 91.44 108 VAL B N 1
ATOM 2947 C CA . VAL B 1 108 ? 8.992 -7.734 5.664 1 91.44 108 VAL B CA 1
ATOM 2948 C C . VAL B 1 108 ? 10.039 -7.559 6.762 1 91.44 108 VAL B C 1
ATOM 2950 O O . VAL B 1 108 ? 11.188 -7.988 6.613 1 91.44 108 VAL B O 1
ATOM 2953 N N . ALA B 1 109 ? 9.617 -6.957 7.867 1 87.06 109 ALA B N 1
ATOM 2954 C CA . ALA B 1 109 ? 10.531 -6.746 8.984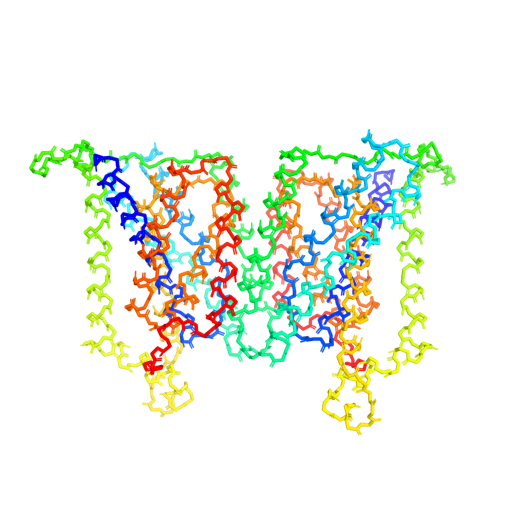 1 87.06 109 ALA B CA 1
ATOM 2955 C C . ALA B 1 109 ? 11.023 -8.07 9.555 1 87.06 109 ALA B C 1
ATOM 2957 O O . ALA B 1 109 ? 12.195 -8.219 9.891 1 87.06 109 ALA B O 1
ATOM 2958 N N . GLY B 1 110 ? 10.141 -9.031 9.641 1 89.44 110 GLY B N 1
ATOM 2959 C CA . GLY B 1 110 ? 10.5 -10.344 10.141 1 89.44 110 GLY B CA 1
ATOM 2960 C C . GLY B 1 110 ? 11.484 -11.078 9.25 1 89.44 110 GLY B C 1
ATOM 2961 O O . GLY B 1 110 ? 12.453 -11.664 9.734 1 89.44 110 GLY B O 1
ATOM 2962 N N . ILE B 1 111 ? 11.258 -11.039 7.98 1 92.44 111 ILE B N 1
ATOM 2963 C CA . ILE B 1 111 ? 12.133 -11.703 7.023 1 92.44 111 ILE B CA 1
ATOM 2964 C C . ILE B 1 111 ? 13.5 -11.039 7.02 1 92.44 111 ILE B C 1
ATOM 2966 O O . ILE B 1 111 ? 14.531 -11.719 6.988 1 92.44 111 ILE B O 1
ATOM 2970 N N . ASN B 1 112 ? 13.484 -9.711 7.039 1 88.44 112 ASN B N 1
ATOM 2971 C CA . ASN B 1 112 ? 14.758 -9 7.059 1 88.44 112 ASN B CA 1
ATOM 2972 C C . ASN B 1 112 ? 15.531 -9.266 8.352 1 88.44 112 ASN B C 1
ATOM 2974 O O . ASN B 1 112 ? 16.766 -9.312 8.344 1 88.44 112 ASN B O 1
ATOM 2978 N N . TYR B 1 113 ? 14.781 -9.445 9.398 1 85.06 113 TYR B N 1
ATOM 2979 C CA . TYR B 1 113 ? 15.414 -9.758 10.68 1 85.06 113 TYR B CA 1
ATOM 2980 C C . TYR B 1 113 ? 16.016 -11.156 10.664 1 85.06 113 TYR B C 1
ATOM 2982 O O . TYR B 1 113 ? 17.141 -11.359 11.141 1 85.06 113 TYR B O 1
ATOM 2990 N N . LEU B 1 114 ? 15.344 -12.109 10.055 1 89 114 LEU B N 1
ATOM 2991 C CA . LEU B 1 114 ? 15.75 -13.516 10.094 1 89 114 LEU B CA 1
ATOM 2992 C C . LEU B 1 114 ? 16.781 -13.812 9.023 1 89 114 LEU B C 1
ATOM 2994 O O . LEU B 1 114 ? 17.719 -14.594 9.25 1 89 114 LEU B O 1
ATOM 2998 N N . PHE B 1 115 ? 16.641 -13.133 7.836 1 91.88 115 PHE B N 1
ATOM 2999 C CA . PHE B 1 115 ? 17.469 -13.539 6.707 1 91.88 115 PHE B CA 1
ATOM 3000 C C . PHE B 1 115 ? 18.391 -12.398 6.277 1 91.88 115 PHE B C 1
ATOM 3002 O O . PHE B 1 115 ? 19.25 -12.578 5.41 1 91.88 115 PHE B O 1
ATOM 3009 N N . GLY B 1 116 ? 18.234 -11.211 6.848 1 87 116 GLY B N 1
ATOM 3010 C CA . GLY B 1 116 ? 19.047 -10.062 6.477 1 87 116 GLY B CA 1
ATOM 3011 C C . GLY B 1 116 ? 18.438 -9.242 5.355 1 87 116 GLY B C 1
ATOM 3012 O O . GLY B 1 116 ? 17.656 -9.758 4.555 1 87 116 GLY B O 1
ATOM 3013 N N . PRO B 1 117 ? 18.734 -8.008 5.277 1 86.62 117 PRO B N 1
ATOM 3014 C CA . PRO B 1 117 ? 18.172 -7.086 4.289 1 86.62 117 PRO B CA 1
ATOM 3015 C C . PRO B 1 117 ? 18.953 -7.082 2.977 1 86.62 117 PRO B C 1
ATOM 3017 O O . PRO B 1 117 ? 19.375 -6.02 2.512 1 86.62 117 PRO B O 1
ATOM 3020 N N . THR B 1 118 ? 19.266 -8.227 2.393 1 90.62 118 THR B N 1
ATOM 3021 C CA . THR B 1 118 ? 20 -8.328 1.136 1 90.62 118 THR B CA 1
ATOM 3022 C C . THR B 1 118 ? 19.219 -9.148 0.119 1 90.62 118 THR B C 1
ATOM 3024 O O . THR B 1 118 ? 18.328 -9.922 0.488 1 90.62 118 THR B O 1
ATOM 3027 N N . LEU B 1 119 ? 19.547 -8.875 -1.078 1 93.62 119 LEU B N 1
ATOM 3028 C CA . LEU B 1 119 ? 18.984 -9.664 -2.162 1 93.62 119 LEU B CA 1
ATOM 3029 C C . LEU B 1 119 ? 19.391 -11.125 -2.041 1 93.62 119 LEU B C 1
ATOM 3031 O O . LEU B 1 119 ? 20.547 -11.43 -1.756 1 93.62 119 LEU B O 1
ATOM 3035 N N . LYS B 1 120 ? 18.438 -11.961 -2.115 1 95.44 120 LYS B N 1
ATOM 3036 C CA . LYS B 1 120 ? 18.719 -13.391 -2.057 1 95.44 120 LYS B CA 1
ATOM 3037 C C . LYS B 1 120 ? 18.391 -14.07 -3.387 1 95.44 120 LYS B C 1
ATOM 3039 O O . LYS B 1 120 ? 17.484 -13.648 -4.102 1 95.44 120 LYS B O 1
ATOM 3044 N N . ARG B 1 121 ? 19.188 -15.102 -3.67 1 94.94 121 ARG B N 1
ATOM 3045 C CA . ARG B 1 121 ? 18.984 -15.883 -4.883 1 94.94 121 ARG B CA 1
ATOM 3046 C C . ARG B 1 121 ? 18.656 -17.344 -4.555 1 94.94 121 ARG B C 1
ATOM 3048 O O . ARG B 1 121 ? 18.984 -17.812 -3.467 1 94.94 121 ARG B O 1
ATOM 3055 N N . ILE B 1 122 ? 18 -17.953 -5.414 1 96.25 122 ILE B N 1
ATOM 3056 C CA . ILE B 1 122 ? 17.766 -19.391 -5.355 1 96.25 122 ILE B CA 1
ATOM 3057 C C . ILE B 1 122 ? 18.547 -20.078 -6.465 1 96.25 122 ILE B C 1
ATOM 3059 O O . ILE B 1 122 ? 18.219 -19.938 -7.648 1 96.25 122 ILE B O 1
ATOM 3063 N N . PRO B 1 123 ? 19.578 -20.781 -6.047 1 94.69 123 PRO B N 1
ATOM 3064 C CA . PRO B 1 123 ? 20.344 -21.469 -7.082 1 94.69 123 PRO B CA 1
ATOM 3065 C C . PRO B 1 123 ? 19.5 -22.453 -7.891 1 94.69 123 PRO B C 1
ATOM 3067 O O . PRO B 1 123 ? 18.719 -23.219 -7.316 1 94.69 123 PRO B O 1
ATOM 3070 N N . LEU B 1 124 ? 19.641 -22.359 -9.18 1 94.38 124 LEU B N 1
ATOM 3071 C CA . LEU B 1 124 ? 18.906 -23.266 -10.062 1 94.38 124 LEU B CA 1
ATOM 3072 C C . LEU B 1 124 ? 19.641 -24.594 -10.211 1 94.38 124 LEU B C 1
ATOM 3074 O O . LEU B 1 124 ? 20.875 -24.625 -10.219 1 94.38 124 LEU B O 1
ATOM 3078 N N . PRO B 1 125 ? 18.875 -25.656 -10.281 1 93.44 125 PRO B N 1
ATOM 3079 C CA . PRO B 1 125 ? 19.531 -26.938 -10.594 1 93.44 125 PRO B CA 1
ATOM 3080 C C . PRO B 1 125 ? 20.109 -26.969 -12 1 93.44 125 PRO B C 1
ATOM 3082 O O . PRO B 1 125 ? 19.703 -26.188 -12.867 1 93.44 125 PRO B O 1
ATOM 3085 N N . ASP B 1 126 ? 21.016 -27.844 -12.195 1 91.19 126 ASP B N 1
ATOM 3086 C CA . ASP B 1 126 ? 21.703 -27.969 -13.469 1 91.19 126 ASP B CA 1
ATOM 3087 C C . ASP B 1 126 ? 20.719 -28.156 -14.617 1 91.19 126 ASP B C 1
ATOM 3089 O O . ASP B 1 126 ? 20.922 -27.641 -15.719 1 91.19 126 ASP B O 1
ATOM 3093 N N . ALA B 1 127 ? 19.641 -28.797 -14.367 1 91.94 127 ALA B N 1
ATOM 3094 C CA . ALA B 1 127 ? 18.641 -29.109 -15.391 1 91.94 127 ALA B CA 1
ATOM 3095 C C . ALA B 1 127 ? 17.969 -27.844 -15.906 1 91.94 127 ALA B C 1
ATOM 3097 O O . ALA B 1 127 ? 17.391 -27.844 -17 1 91.94 127 ALA B O 1
ATOM 3098 N N . LEU B 1 128 ? 18.016 -26.812 -15.125 1 93.5 128 LEU B N 1
ATOM 3099 C CA . LEU B 1 128 ? 17.312 -25.594 -15.492 1 93.5 128 LEU B CA 1
ATOM 3100 C C . LEU B 1 128 ? 18.297 -24.531 -15.984 1 93.5 128 LEU B C 1
ATOM 3102 O O . LEU B 1 128 ? 17.891 -23.406 -16.281 1 93.5 128 LEU B O 1
ATOM 3106 N N . LEU B 1 129 ? 19.484 -25.016 -16.016 1 91.56 129 LEU B N 1
ATOM 3107 C CA . LEU B 1 129 ? 20.516 -24.109 -16.531 1 91.56 129 LEU B CA 1
ATOM 3108 C C . LEU B 1 129 ? 20.719 -24.328 -18.016 1 91.56 129 LEU B C 1
ATOM 3110 O O . LEU B 1 129 ? 20.375 -25.375 -18.562 1 91.56 129 LEU B O 1
ATOM 3114 N N . GLY B 1 130 ? 21.062 -23.375 -18.719 1 90.69 130 GLY B N 1
ATOM 3115 C CA . GLY B 1 130 ? 21.391 -23.5 -20.141 1 90.69 130 GLY B CA 1
ATOM 3116 C C . GLY B 1 130 ? 20.25 -23.062 -21.047 1 90.69 130 GLY B C 1
ATOM 3117 O O . GLY B 1 130 ? 19.391 -22.281 -20.641 1 90.69 130 GLY B O 1
ATOM 3118 N N . THR B 1 131 ? 20.375 -23.406 -22.359 1 91.81 131 THR B N 1
ATOM 3119 C CA . THR B 1 131 ? 19.391 -23 -23.359 1 91.81 131 THR B CA 1
ATOM 3120 C C . THR B 1 131 ? 18.938 -24.188 -24.203 1 91.81 131 THR B C 1
ATOM 3122 O O . THR B 1 131 ? 19.625 -25.219 -24.266 1 91.81 131 THR B O 1
ATOM 3125 N N . VAL B 1 132 ? 17.812 -24.172 -24.625 1 88.94 132 VAL B N 1
ATOM 3126 C CA . VAL B 1 132 ? 17.281 -25.156 -25.547 1 88.94 132 VAL B CA 1
ATOM 3127 C C . VAL B 1 132 ? 17.031 -24.5 -26.906 1 88.94 132 VAL B C 1
ATOM 3129 O O . VAL B 1 132 ? 16.516 -23.391 -26.984 1 88.94 132 VAL B O 1
ATOM 3132 N N . ALA B 1 133 ? 17.5 -25.094 -27.906 1 86.56 133 ALA B N 1
ATOM 3133 C CA . ALA B 1 133 ? 17.375 -24.547 -29.25 1 86.56 133 ALA B CA 1
ATOM 3134 C C . ALA B 1 133 ? 15.992 -24.812 -29.828 1 86.56 133 ALA B C 1
ATOM 3136 O O . ALA B 1 133 ? 15.453 -25.906 -29.672 1 86.56 133 ALA B O 1
ATOM 3137 N N . ILE B 1 134 ? 15.375 -23.766 -30.172 1 82.62 134 ILE B N 1
ATOM 3138 C CA . ILE B 1 134 ? 14.133 -23.859 -30.922 1 82.62 134 ILE B CA 1
ATOM 3139 C C . ILE B 1 134 ? 14.344 -23.312 -32.344 1 82.62 134 ILE B C 1
ATOM 3141 O O . ILE B 1 134 ? 14.117 -22.141 -32.594 1 82.62 134 ILE B O 1
ATOM 3145 N N . GLY B 1 135 ? 14.68 -24.281 -33.25 1 80.94 135 GLY B N 1
ATOM 3146 C CA . GLY B 1 135 ? 15.109 -23.812 -34.562 1 80.94 135 GLY B CA 1
ATOM 3147 C C . GLY B 1 135 ? 16.344 -22.938 -34.5 1 80.94 135 GLY B C 1
ATOM 3148 O O . GLY B 1 135 ? 17.359 -23.328 -33.906 1 80.94 135 GLY B O 1
ATOM 3149 N N . PRO B 1 136 ? 16.203 -21.75 -35.094 1 79.56 136 PRO B N 1
ATOM 3150 C CA . PRO B 1 136 ? 17.344 -20.844 -35.125 1 79.56 136 PRO B CA 1
ATOM 3151 C C . PRO B 1 136 ? 17.438 -20 -33.844 1 79.56 136 PRO B C 1
ATOM 3153 O O . PRO B 1 136 ? 18.406 -19.266 -33.656 1 79.56 136 PRO B O 1
ATOM 3156 N N . LYS B 1 137 ? 16.484 -20.266 -33 1 84.88 137 LYS B N 1
ATOM 3157 C CA . LYS B 1 137 ? 16.484 -19.453 -31.781 1 84.88 137 LYS B CA 1
ATOM 3158 C C . LYS B 1 137 ? 16.719 -20.328 -30.547 1 84.88 137 LYS B C 1
ATOM 3160 O O . LYS B 1 137 ? 16.609 -21.547 -30.609 1 84.88 137 LYS B O 1
ATOM 3165 N N . SER B 1 138 ? 17.25 -19.703 -29.516 1 89 138 SER B N 1
ATOM 3166 C CA . SER B 1 138 ? 17.5 -20.391 -28.25 1 89 138 SER B CA 1
ATOM 3167 C C . SER B 1 138 ? 16.75 -19.734 -27.109 1 89 138 SER B C 1
ATOM 3169 O O . SER B 1 138 ? 16.625 -18.516 -27.062 1 89 138 SER B O 1
ATOM 3171 N N . ILE B 1 139 ? 16.109 -20.594 -26.297 1 91 139 ILE B N 1
ATOM 3172 C CA . ILE B 1 139 ? 15.406 -20.109 -25.125 1 91 139 ILE B CA 1
ATOM 3173 C C . ILE B 1 139 ? 16.047 -20.688 -23.859 1 91 139 ILE B C 1
ATOM 3175 O O . ILE B 1 139 ? 16.375 -21.875 -23.812 1 91 139 ILE B O 1
ATOM 3179 N N . PRO B 1 140 ? 16.266 -19.891 -22.875 1 92.62 140 PRO B N 1
ATOM 3180 C CA . PRO B 1 140 ? 16.734 -20.438 -21.594 1 92.62 140 PRO B CA 1
ATOM 3181 C C . PRO B 1 140 ? 15.789 -21.5 -21.031 1 92.62 140 PRO B C 1
ATOM 3183 O O . PRO B 1 140 ? 14.57 -21.328 -21.062 1 92.62 140 PRO B O 1
ATOM 3186 N N . VAL B 1 141 ? 16.297 -22.562 -20.547 1 94.81 141 VAL B N 1
ATOM 3187 C CA . VAL B 1 141 ? 15.516 -23.688 -20.047 1 94.81 141 VAL B CA 1
ATOM 3188 C C . VAL B 1 141 ? 14.641 -23.234 -18.891 1 94.81 141 VAL B C 1
ATOM 3190 O O . VAL B 1 141 ? 13.5 -23.672 -18.75 1 94.81 141 VAL B O 1
ATOM 3193 N N . HIS B 1 142 ? 15.164 -22.328 -18.078 1 95.19 142 HIS B N 1
ATOM 3194 C CA . HIS B 1 142 ? 14.406 -21.844 -16.938 1 95.19 142 HIS B CA 1
ATOM 3195 C C . HIS B 1 142 ? 13.141 -21.125 -17.391 1 95.19 142 HIS B C 1
ATOM 3197 O O . HIS B 1 142 ? 12.086 -21.266 -16.766 1 95.19 142 HIS B O 1
ATOM 3203 N N . ARG B 1 143 ? 13.25 -20.328 -18.438 1 95.81 143 ARG B N 1
ATOM 3204 C CA . ARG B 1 143 ? 12.078 -19.641 -18.953 1 95.81 143 ARG B CA 1
ATOM 3205 C C . ARG B 1 143 ? 11.031 -20.625 -19.453 1 95.81 143 ARG B C 1
ATOM 3207 O O . ARG B 1 143 ? 9.836 -20.453 -19.203 1 95.81 143 ARG B O 1
ATOM 3214 N N . ALA B 1 144 ? 11.516 -21.656 -20.125 1 95.38 144 ALA B N 1
ATOM 3215 C CA . ALA B 1 144 ? 10.602 -22.688 -20.594 1 95.38 144 ALA B CA 1
ATOM 3216 C C . ALA B 1 144 ? 9.922 -23.391 -19.422 1 95.38 144 ALA B C 1
ATOM 3218 O O . ALA B 1 144 ? 8.727 -23.703 -19.484 1 95.38 144 ALA B O 1
ATOM 3219 N N . PHE B 1 145 ? 10.656 -23.625 -18.453 1 96.69 145 PHE B N 1
ATOM 3220 C CA . PHE B 1 145 ? 10.133 -24.297 -17.25 1 96.69 145 PHE B CA 1
ATOM 3221 C C . PHE B 1 145 ? 9.055 -23.453 -16.594 1 96.69 145 PHE B C 1
ATOM 3223 O O . PHE B 1 145 ? 7.992 -23.969 -16.234 1 96.69 145 PHE B O 1
ATOM 3230 N N . VAL B 1 146 ? 9.266 -22.156 -16.438 1 97.38 146 VAL B N 1
ATOM 3231 C CA . VAL B 1 146 ? 8.32 -21.25 -15.797 1 97.38 146 VAL B CA 1
ATOM 3232 C C . VAL B 1 146 ? 7.051 -21.156 -16.625 1 97.38 146 VAL B C 1
ATOM 3234 O O . VAL B 1 146 ? 5.941 -21.109 -16.094 1 97.38 146 VAL B O 1
ATOM 3237 N N . ILE B 1 147 ? 7.168 -21.078 -17.922 1 97.5 147 ILE B N 1
ATOM 3238 C CA . ILE B 1 147 ? 6.02 -21.016 -18.828 1 97.5 147 ILE B CA 1
ATOM 3239 C C . ILE B 1 147 ? 5.191 -22.297 -18.688 1 97.5 147 ILE B C 1
ATO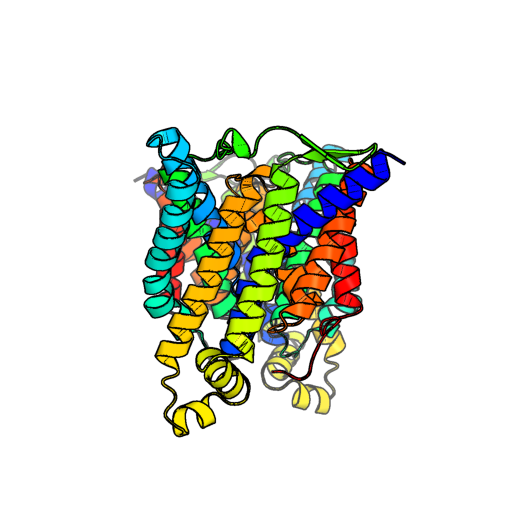M 3241 O O . ILE B 1 147 ? 3.963 -22.234 -18.594 1 97.5 147 ILE B O 1
ATOM 3245 N N . ALA B 1 148 ? 5.871 -23.438 -18.625 1 97.62 148 ALA B N 1
ATOM 3246 C CA . ALA B 1 148 ? 5.191 -24.719 -18.438 1 97.62 148 ALA B CA 1
ATOM 3247 C C . ALA B 1 148 ? 4.457 -24.781 -17.109 1 97.62 148 ALA B C 1
ATOM 3249 O O . ALA B 1 148 ? 3.328 -25.266 -17.031 1 97.62 148 ALA B O 1
ATOM 3250 N N . MET B 1 149 ? 5.129 -24.281 -16.094 1 98.06 149 MET B N 1
ATOM 3251 C CA . MET B 1 149 ? 4.504 -24.266 -14.781 1 98.06 149 MET B CA 1
ATOM 3252 C C . MET B 1 149 ? 3.299 -23.328 -14.758 1 98.06 149 MET B C 1
ATOM 3254 O O . MET B 1 149 ? 2.307 -23.594 -14.078 1 98.06 149 MET B O 1
ATOM 3258 N N . GLY B 1 150 ? 3.449 -22.156 -15.43 1 98.31 150 GLY B N 1
ATOM 3259 C CA . GLY B 1 150 ? 2.307 -21.266 -15.57 1 98.31 150 GLY B CA 1
ATOM 3260 C C . GLY B 1 150 ? 1.134 -21.922 -16.281 1 98.31 150 GLY B C 1
ATOM 3261 O O . GLY B 1 150 ? -0.008 -21.812 -15.828 1 98.31 150 GLY B O 1
ATOM 3262 N N . ALA B 1 151 ? 1.404 -22.625 -17.359 1 98 151 ALA B N 1
ATOM 3263 C CA . ALA B 1 151 ? 0.37 -23.344 -18.109 1 98 151 ALA B CA 1
ATOM 3264 C C . ALA B 1 151 ? -0.262 -24.438 -17.25 1 98 151 ALA B C 1
ATOM 3266 O O . ALA B 1 151 ? -1.48 -24.625 -17.266 1 98 151 ALA B O 1
ATOM 3267 N N . ALA B 1 152 ? 0.557 -25.109 -16.562 1 98.44 152 ALA B N 1
ATOM 3268 C CA . ALA B 1 152 ? 0.059 -26.156 -15.656 1 98.44 152 ALA B CA 1
ATOM 3269 C C . ALA B 1 152 ? -0.861 -25.562 -14.594 1 98.44 152 ALA B C 1
ATOM 3271 O O . ALA B 1 152 ? -1.86 -26.172 -14.211 1 98.44 152 ALA B O 1
ATOM 3272 N N . THR B 1 153 ? -0.471 -24.375 -14.078 1 98.38 153 THR B N 1
ATOM 3273 C CA . THR B 1 153 ? -1.291 -23.703 -13.078 1 98.38 153 THR B CA 1
ATOM 3274 C C . THR B 1 153 ? -2.645 -23.312 -13.664 1 98.38 153 THR B C 1
ATOM 3276 O O . THR B 1 153 ? -3.68 -23.469 -13.016 1 98.38 153 THR B O 1
ATOM 3279 N N . VAL B 1 154 ? -2.666 -22.766 -14.867 1 97.62 154 VAL B N 1
ATOM 3280 C CA . VAL B 1 154 ? -3.914 -22.406 -15.523 1 97.62 154 VAL B CA 1
ATOM 3281 C C . VAL B 1 154 ? -4.809 -23.641 -15.656 1 97.62 154 VAL B C 1
ATOM 3283 O O . VAL B 1 154 ? -5.98 -23.609 -15.273 1 97.62 154 VAL B O 1
ATOM 3286 N N . LEU B 1 155 ? -4.23 -24.688 -16.172 1 97.44 155 LEU B N 1
ATOM 3287 C CA . LEU B 1 155 ? -4.988 -25.906 -16.422 1 97.44 155 LEU B CA 1
ATOM 3288 C C . LEU B 1 155 ? -5.426 -26.547 -15.094 1 97.44 155 LEU B C 1
ATOM 3290 O O . LEU B 1 155 ? -6.555 -27.031 -14.977 1 97.44 155 LEU B O 1
ATOM 3294 N N . GLY B 1 156 ? -4.52 -26.562 -14.188 1 97.69 156 GLY B N 1
ATOM 3295 C CA . GLY B 1 156 ? -4.848 -27.109 -12.875 1 97.69 156 GLY B CA 1
ATOM 3296 C C . GLY B 1 156 ? -5.953 -26.344 -12.172 1 97.69 156 GLY B C 1
ATOM 3297 O O . GLY B 1 156 ? -6.863 -26.953 -11.602 1 97.69 156 GLY B O 1
ATOM 3298 N N . LEU B 1 157 ? -5.898 -25.062 -12.156 1 97.5 157 LEU B N 1
ATOM 3299 C CA . LEU B 1 157 ? -6.922 -24.234 -11.516 1 97.5 157 LEU B CA 1
ATOM 3300 C C . LEU B 1 157 ? -8.25 -24.344 -12.258 1 97.5 157 LEU B C 1
ATOM 3302 O O . LEU B 1 157 ? -9.312 -24.391 -11.633 1 97.5 157 LEU B O 1
ATOM 3306 N N . TRP B 1 158 ? -8.109 -24.297 -13.586 1 94.56 158 TRP B N 1
ATOM 3307 C CA . TRP B 1 158 ? -9.312 -24.469 -14.383 1 94.56 158 TRP B CA 1
ATOM 3308 C C . TRP B 1 158 ? -10.008 -25.781 -14.031 1 94.56 158 TRP B C 1
ATOM 3310 O O . TRP B 1 158 ? -11.227 -25.812 -13.812 1 94.56 158 TRP B O 1
ATOM 3320 N N . TRP B 1 159 ? -9.242 -26.859 -13.961 1 96.56 159 TRP B N 1
ATOM 3321 C CA . TRP B 1 159 ? -9.797 -28.156 -13.602 1 96.56 159 TRP B CA 1
ATOM 3322 C C . TRP B 1 159 ? -10.359 -28.141 -12.188 1 96.56 159 TRP B C 1
ATOM 3324 O O . TRP B 1 159 ? -11.469 -28.625 -11.945 1 96.56 159 TRP B O 1
ATOM 3334 N N . LEU B 1 160 ? -9.68 -27.578 -11.242 1 96.5 160 LEU B N 1
ATOM 3335 C CA . LEU B 1 160 ? -10.078 -27.531 -9.844 1 96.5 160 LEU B CA 1
ATOM 3336 C C . LEU B 1 160 ? -11.375 -26.734 -9.672 1 96.5 160 LEU B C 1
ATOM 3338 O O . LEU B 1 160 ? -12.273 -27.156 -8.945 1 96.5 160 LEU B O 1
ATOM 3342 N N . LEU B 1 161 ? -11.531 -25.625 -10.352 1 93.5 161 LEU B N 1
ATOM 3343 C CA . LEU B 1 161 ? -12.641 -24.703 -10.125 1 93.5 161 LEU B CA 1
ATOM 3344 C C . LEU B 1 161 ? -13.852 -25.094 -10.969 1 93.5 161 LEU B C 1
ATOM 3346 O O . LEU B 1 161 ? -14.992 -24.812 -10.594 1 93.5 161 LEU B O 1
ATOM 3350 N N . GLU B 1 162 ? -13.602 -25.828 -12.117 1 92.81 162 GLU B N 1
ATOM 3351 C CA . GLU B 1 162 ? -14.711 -26.109 -13.023 1 92.81 162 GLU B CA 1
ATOM 3352 C C . GLU B 1 162 ? -15.156 -27.578 -12.898 1 92.81 162 GLU B C 1
ATOM 3354 O O . GLU B 1 162 ? -16.297 -27.906 -13.211 1 92.81 162 GLU B O 1
ATOM 3359 N N . ARG B 1 163 ? -14.258 -28.391 -12.359 1 95.69 163 ARG B N 1
ATOM 3360 C CA . ARG B 1 163 ? -14.57 -29.812 -12.5 1 95.69 163 ARG B CA 1
ATOM 3361 C C . ARG B 1 163 ? -14.617 -30.5 -11.133 1 95.69 163 ARG B C 1
ATOM 3363 O O . ARG B 1 163 ? -14.844 -31.703 -11.047 1 95.69 163 ARG B O 1
ATOM 3370 N N . THR B 1 164 ? -14.484 -29.828 -10.109 1 96.94 164 THR B N 1
ATOM 3371 C CA . THR B 1 164 ? -14.469 -30.484 -8.805 1 96.94 164 THR B CA 1
ATOM 3372 C C . THR B 1 164 ? -15.555 -29.922 -7.902 1 96.94 164 THR B C 1
ATOM 3374 O O . THR B 1 164 ? -16.172 -28.891 -8.219 1 96.94 164 THR B O 1
ATOM 3377 N N . ASP B 1 165 ? -15.805 -30.641 -6.758 1 95.81 165 ASP B N 1
ATOM 3378 C CA . ASP B 1 165 ? -16.766 -30.219 -5.754 1 95.81 165 ASP B CA 1
ATOM 3379 C C . ASP B 1 165 ? -16.328 -28.906 -5.086 1 95.81 165 ASP B C 1
ATOM 3381 O O . ASP B 1 165 ? -17.172 -28.094 -4.703 1 95.81 165 ASP B O 1
ATOM 3385 N N . PHE B 1 166 ? -15.07 -28.766 -5.016 1 95.94 166 PHE B N 1
ATOM 3386 C CA . PHE B 1 166 ? -14.547 -27.531 -4.441 1 95.94 166 PHE B CA 1
ATOM 3387 C C . PHE B 1 166 ? -14.977 -26.328 -5.27 1 95.94 166 PHE B C 1
ATOM 3389 O O . PHE B 1 166 ? -15.43 -25.312 -4.715 1 95.94 166 PHE B O 1
ATOM 3396 N N . GLY B 1 167 ? -14.844 -26.469 -6.531 1 95.25 167 GLY B N 1
ATOM 3397 C CA . GLY B 1 167 ? -15.234 -25.391 -7.426 1 95.25 167 GLY B CA 1
ATOM 3398 C C . GLY B 1 167 ? -16.719 -25.062 -7.34 1 95.25 167 GLY B C 1
ATOM 3399 O O . GLY B 1 167 ? -17.078 -23.875 -7.359 1 95.25 167 GLY B O 1
ATOM 3400 N N . ILE B 1 168 ? -17.547 -26.078 -7.195 1 95.12 168 ILE B N 1
ATOM 3401 C CA . ILE B 1 168 ? -18.984 -25.875 -7.094 1 95.12 168 ILE B CA 1
ATOM 3402 C C . ILE B 1 168 ? -19.312 -25.109 -5.812 1 95.12 168 ILE B C 1
ATOM 3404 O O . ILE B 1 168 ? -20.062 -24.141 -5.836 1 95.12 168 ILE B O 1
ATOM 3408 N N . LYS B 1 169 ? -18.703 -25.531 -4.781 1 96.12 169 LYS B N 1
ATOM 3409 C CA . LYS B 1 169 ? -18.938 -24.891 -3.492 1 96.12 169 LYS B CA 1
ATOM 3410 C C . LYS B 1 169 ? -18.438 -23.453 -3.49 1 96.12 169 LYS B C 1
ATOM 3412 O O . LYS B 1 169 ? -19.078 -22.562 -2.926 1 96.12 169 LYS B O 1
ATOM 3417 N N . LEU B 1 170 ? -17.312 -23.25 -4.137 1 94.62 170 LEU B N 1
ATOM 3418 C CA . LEU B 1 170 ? -16.719 -21.922 -4.199 1 94.62 170 LEU B CA 1
ATOM 3419 C C . LEU B 1 170 ? -17.609 -20.969 -4.996 1 94.62 170 LEU B C 1
ATOM 3421 O O . LEU B 1 170 ? -17.891 -19.859 -4.547 1 94.62 170 LEU B O 1
ATOM 3425 N N . ARG B 1 171 ? -18.094 -21.453 -6.121 1 92.5 171 ARG B N 1
ATOM 3426 C CA . ARG B 1 171 ? -18.938 -20.609 -6.961 1 92.5 171 ARG B CA 1
ATOM 3427 C C . ARG B 1 171 ? -20.266 -20.297 -6.262 1 92.5 171 ARG B C 1
ATOM 3429 O O . ARG B 1 171 ? -20.75 -19.172 -6.34 1 92.5 171 ARG B O 1
ATOM 3436 N N . ALA B 1 172 ? -20.812 -21.219 -5.574 1 93.44 172 ALA B N 1
ATOM 3437 C CA . ALA B 1 172 ? -22.047 -21 -4.82 1 93.44 172 ALA B CA 1
ATOM 3438 C C . ALA B 1 172 ? -21.844 -19.969 -3.719 1 93.44 172 ALA B C 1
ATOM 3440 O O . ALA B 1 172 ? -22.688 -19.078 -3.52 1 93.44 172 ALA B O 1
ATOM 3441 N N . ALA B 1 173 ? -20.703 -20.047 -3.072 1 92.81 173 ALA B N 1
ATOM 3442 C CA . ALA B 1 173 ? -20.406 -19.141 -1.961 1 92.81 173 ALA B CA 1
ATOM 3443 C C . ALA B 1 173 ? -20.109 -17.734 -2.463 1 92.81 173 ALA B C 1
ATOM 3445 O O . ALA B 1 173 ? -20.422 -16.75 -1.793 1 92.81 173 ALA B O 1
ATOM 3446 N N . VAL B 1 174 ? -19.453 -17.641 -3.629 1 89.44 174 VAL B N 1
ATOM 3447 C CA . VAL B 1 174 ? -19.141 -16.344 -4.227 1 89.44 174 VAL B CA 1
ATOM 3448 C C . VAL B 1 174 ? -20.438 -15.641 -4.625 1 89.44 174 VAL B C 1
ATOM 3450 O O . VAL B 1 174 ? -20.578 -14.422 -4.453 1 89.44 174 VAL B O 1
ATOM 3453 N N . ASP B 1 175 ? -21.391 -16.406 -5.051 1 90 175 ASP B N 1
ATOM 3454 C CA . ASP B 1 175 ? -22.672 -15.852 -5.488 1 90 175 ASP B CA 1
ATOM 3455 C C . ASP B 1 175 ? -23.5 -15.383 -4.293 1 90 175 ASP B C 1
ATOM 3457 O O . ASP B 1 175 ? -24.047 -14.273 -4.309 1 90 175 ASP B O 1
ATOM 3461 N N . ASP B 1 176 ? -23.609 -16.266 -3.273 1 92.12 176 ASP B N 1
ATOM 3462 C CA . ASP B 1 176 ? -24.359 -15.945 -2.068 1 92.12 176 ASP B CA 1
ATOM 3463 C C . ASP B 1 176 ? -23.875 -16.766 -0.875 1 92.12 176 ASP B C 1
ATOM 3465 O O . ASP B 1 176 ? -24.375 -17.859 -0.627 1 92.12 176 ASP B O 1
ATOM 3469 N N . PRO B 1 177 ? -23 -16.047 -0.153 1 88.56 177 PRO B N 1
ATOM 3470 C CA . PRO B 1 177 ? -22.438 -16.797 0.967 1 88.56 177 PRO B CA 1
ATOM 3471 C C . PRO B 1 177 ? -23.484 -17.25 1.973 1 88.56 177 PRO B C 1
ATOM 3473 O O . PRO B 1 177 ? -23.391 -18.344 2.541 1 88.56 177 PRO B O 1
ATOM 3476 N N . ASN B 1 178 ? -24.484 -16.438 2.213 1 90.06 178 ASN B N 1
ATOM 3477 C CA . ASN B 1 178 ? -25.547 -16.781 3.166 1 90.06 178 ASN B CA 1
ATOM 3478 C C . ASN B 1 178 ? -26.375 -17.969 2.686 1 90.06 178 ASN B C 1
ATOM 3480 O O . ASN B 1 178 ? -26.672 -18.875 3.465 1 90.06 178 ASN B O 1
ATOM 3484 N N . MET B 1 179 ? -26.672 -17.922 1.432 1 93.38 179 MET B N 1
ATOM 3485 C CA . MET B 1 179 ? -27.438 -19.016 0.862 1 93.38 179 MET B CA 1
ATOM 3486 C C . MET B 1 179 ? -26.609 -20.297 0.853 1 93.38 179 MET B C 1
ATOM 3488 O O . MET B 1 179 ? -27.125 -21.375 1.162 1 93.38 179 MET B O 1
ATOM 3492 N N . ALA B 1 180 ? -25.391 -20.188 0.508 1 93.94 180 ALA B N 1
ATOM 3493 C CA . ALA B 1 180 ? -24.5 -21.344 0.506 1 93.94 180 ALA B CA 1
ATOM 3494 C C . ALA B 1 180 ? -24.422 -21.969 1.894 1 93.94 180 ALA B C 1
ATOM 3496 O O . ALA B 1 180 ? -24.484 -23.188 2.029 1 93.94 180 ALA B O 1
ATOM 3497 N N . ALA B 1 181 ? -24.344 -21.109 2.898 1 92.88 181 ALA B N 1
ATOM 3498 C CA . ALA B 1 181 ? -24.297 -21.594 4.273 1 92.88 181 ALA B CA 1
ATOM 3499 C C . ALA B 1 181 ? -25.594 -22.297 4.648 1 92.88 181 ALA B C 1
ATOM 3501 O O . ALA B 1 181 ? -25.562 -23.328 5.332 1 92.88 181 ALA B O 1
ATOM 3502 N N . ALA B 1 182 ? -26.625 -21.766 4.16 1 94.12 182 ALA B N 1
ATOM 3503 C CA . ALA B 1 182 ? -27.938 -22.344 4.434 1 94.12 182 ALA B CA 1
ATOM 3504 C C . ALA B 1 182 ? -28.078 -23.734 3.787 1 94.12 182 ALA B C 1
ATOM 3506 O O . ALA B 1 182 ? -28.797 -24.594 4.293 1 94.12 182 ALA B O 1
ATOM 3507 N N . LEU B 1 183 ? -27.359 -23.969 2.754 1 94.56 183 LEU B N 1
ATOM 3508 C CA . LEU B 1 183 ? -27.406 -25.234 2.029 1 94.56 183 LEU B CA 1
ATOM 3509 C C . LEU B 1 183 ? -26.375 -26.219 2.576 1 94.56 183 LEU B C 1
ATOM 3511 O O . LEU B 1 183 ? -26.188 -27.297 2.012 1 94.56 183 LEU B O 1
ATOM 3515 N N . GLY B 1 184 ? -25.672 -25.859 3.674 1 93.5 184 GLY B N 1
ATOM 3516 C CA . GLY B 1 184 ? -24.812 -26.797 4.367 1 93.5 184 GLY B CA 1
ATOM 3517 C C . GLY B 1 184 ? -23.344 -26.625 4.023 1 93.5 184 GLY B C 1
ATOM 3518 O O . GLY B 1 184 ? -22.5 -27.391 4.488 1 93.5 184 GLY B O 1
ATOM 3519 N N . ILE B 1 185 ? -23.078 -25.734 3.188 1 93.62 185 ILE B N 1
ATOM 3520 C CA . ILE B 1 185 ? -21.672 -25.5 2.879 1 93.62 185 ILE B CA 1
ATOM 3521 C C . ILE B 1 185 ? -21 -24.812 4.059 1 93.62 185 ILE B C 1
ATOM 3523 O O . ILE B 1 185 ? -21.453 -23.75 4.508 1 93.62 185 ILE B O 1
ATOM 3527 N N . ARG B 1 186 ? -19.969 -25.453 4.629 1 94.06 186 ARG B N 1
ATOM 3528 C CA . ARG B 1 186 ? -19.219 -24.828 5.715 1 94.06 186 ARG B CA 1
ATOM 3529 C C . ARG B 1 186 ? -18.312 -23.719 5.191 1 94.06 186 ARG B C 1
ATOM 3531 O O . ARG B 1 186 ? -17.156 -23.969 4.859 1 94.06 186 ARG B O 1
ATOM 3538 N N . THR B 1 187 ? -18.734 -22.594 5.27 1 90.81 187 THR B N 1
ATOM 3539 C CA . THR B 1 187 ? -18.078 -21.453 4.648 1 90.81 187 THR B CA 1
ATOM 3540 C C . THR B 1 187 ? -16.719 -21.203 5.301 1 90.81 187 THR B C 1
ATOM 3542 O O . THR B 1 187 ? -15.773 -20.781 4.629 1 90.81 187 THR B O 1
ATOM 3545 N N . GLU B 1 188 ? -16.578 -21.516 6.551 1 91.88 188 GLU B N 1
ATOM 3546 C CA . GLU B 1 188 ? -15.312 -21.297 7.238 1 91.88 188 GLU B CA 1
ATOM 3547 C C . GLU B 1 188 ? -14.219 -22.188 6.66 1 91.88 188 GLU B C 1
ATOM 3549 O O . GLU B 1 188 ? -13.086 -21.75 6.473 1 91.88 188 GLU B O 1
ATOM 3554 N N . ARG B 1 189 ? -14.586 -23.359 6.391 1 94.94 189 ARG B N 1
ATOM 3555 C CA . ARG B 1 189 ? -13.617 -24.281 5.797 1 94.94 189 ARG B CA 1
ATOM 3556 C C . ARG B 1 189 ? -13.281 -23.875 4.367 1 94.94 189 ARG B C 1
ATOM 3558 O O . ARG B 1 189 ? -12.148 -24.047 3.916 1 94.94 189 ARG B O 1
ATOM 3565 N N . LEU B 1 190 ? -14.266 -23.406 3.746 1 95.31 190 LEU B N 1
ATOM 3566 C CA . LEU B 1 190 ? -14.055 -22.938 2.379 1 95.31 190 LEU B CA 1
ATOM 3567 C C . LEU B 1 190 ? -13.117 -21.734 2.35 1 95.31 190 LEU B C 1
ATOM 3569 O O . LEU B 1 190 ? -12.25 -21.641 1.477 1 95.31 190 LEU B O 1
ATOM 3573 N N . TYR B 1 191 ? -13.312 -20.844 3.336 1 95.19 191 TYR B N 1
ATOM 3574 C CA . TYR B 1 191 ? -12.414 -19.703 3.455 1 95.19 191 TYR B CA 1
ATOM 3575 C C . TYR B 1 191 ? -10.977 -20.156 3.674 1 95.19 191 TYR B C 1
ATOM 3577 O O . TYR B 1 191 ? -10.055 -19.688 3 1 95.19 191 TYR B O 1
ATOM 3585 N N . THR B 1 192 ? -10.867 -21.109 4.539 1 96.88 192 THR B N 1
ATOM 3586 C CA . THR B 1 192 ? -9.539 -21.594 4.879 1 96.88 192 THR B CA 1
ATOM 3587 C C . THR B 1 192 ? -8.906 -22.297 3.682 1 96.88 192 THR B C 1
ATOM 3589 O O . THR B 1 192 ? -7.727 -22.078 3.383 1 96.88 192 THR B O 1
ATOM 3592 N N . ALA B 1 193 ? -9.656 -23.078 3.004 1 97.31 193 ALA B N 1
ATOM 3593 C CA . ALA B 1 193 ? -9.141 -23.828 1.851 1 97.31 193 ALA B CA 1
ATOM 3594 C C . ALA B 1 193 ? -8.766 -22.875 0.715 1 97.31 193 ALA B C 1
ATOM 3596 O O . ALA B 1 193 ? -7.746 -23.062 0.051 1 97.31 193 ALA B O 1
ATOM 3597 N N . THR B 1 194 ? -9.594 -21.922 0.491 1 96.88 194 THR B N 1
ATOM 3598 C CA . THR B 1 194 ? -9.336 -20.953 -0.566 1 96.88 194 THR B CA 1
ATOM 3599 C C . THR B 1 194 ? -8.109 -20.094 -0.231 1 96.88 194 THR B C 1
ATOM 3601 O O . THR B 1 194 ? -7.301 -19.797 -1.108 1 96.88 194 THR B O 1
ATOM 3604 N N . PHE B 1 195 ? -8.023 -19.75 1.025 1 97.69 195 PHE B N 1
ATOM 3605 C CA . PHE B 1 195 ? -6.863 -19 1.469 1 97.69 195 PHE B CA 1
ATOM 3606 C C . PHE B 1 195 ? -5.586 -19.812 1.293 1 97.69 195 PHE B C 1
ATOM 3608 O O . PHE B 1 195 ? -4.57 -19.281 0.839 1 97.69 195 PHE B O 1
ATOM 3615 N N . ALA B 1 196 ? -5.668 -21.016 1.641 1 98.38 196 ALA B N 1
ATOM 3616 C CA . ALA B 1 196 ? -4.527 -21.922 1.484 1 98.38 196 ALA B CA 1
ATOM 3617 C C . ALA B 1 196 ? -4.137 -22.062 0.016 1 98.38 196 ALA B C 1
ATOM 3619 O O . ALA B 1 196 ? -2.949 -22.062 -0.32 1 98.38 196 ALA B O 1
ATOM 3620 N N . LEU B 1 197 ? -5.094 -22.203 -0.808 1 98.06 197 LEU B N 1
ATOM 3621 C CA . LEU B 1 197 ? -4.848 -22.281 -2.242 1 98.06 197 LEU B CA 1
ATOM 3622 C C . LEU B 1 197 ? -4.172 -21.016 -2.75 1 98.06 197 LEU B C 1
ATOM 3624 O O . LEU B 1 197 ? -3.178 -21.078 -3.477 1 98.06 197 LEU B O 1
ATOM 3628 N N . GLY B 1 198 ? -4.715 -19.906 -2.35 1 98.06 198 GLY B N 1
ATOM 3629 C CA . GLY B 1 198 ? -4.156 -18.625 -2.762 1 98.06 198 GLY B CA 1
ATOM 3630 C C . GLY B 1 198 ? -2.727 -18.422 -2.299 1 98.06 198 GLY B C 1
ATOM 3631 O O . GLY B 1 198 ? -1.865 -18.031 -3.086 1 98.06 198 GLY B O 1
ATOM 3632 N N . THR B 1 199 ? -2.492 -18.703 -1.041 1 98.31 199 THR B N 1
ATOM 3633 C CA . THR B 1 199 ? -1.154 -18.531 -0.484 1 98.31 199 THR B CA 1
ATOM 3634 C C . THR B 1 199 ? -0.186 -19.531 -1.106 1 98.31 199 THR B C 1
ATOM 3636 O O . THR B 1 199 ? 0.99 -19.234 -1.312 1 98.31 199 THR B O 1
ATOM 3639 N N . GLY B 1 200 ? -0.685 -20.703 -1.354 1 98.69 200 GLY B N 1
ATOM 3640 C CA . GLY B 1 200 ? 0.14 -21.688 -2.029 1 98.69 200 GLY B CA 1
ATOM 3641 C C . GLY B 1 200 ? 0.595 -21.25 -3.408 1 98.69 200 GLY B C 1
ATOM 3642 O O . GLY B 1 200 ? 1.749 -21.453 -3.785 1 98.69 200 GLY B O 1
ATOM 3643 N N . LEU B 1 201 ? -0.296 -20.688 -4.129 1 98.75 201 LEU B N 1
ATOM 3644 C CA . LEU B 1 201 ? 0.035 -20.172 -5.457 1 98.75 201 LEU B CA 1
ATOM 3645 C C . LEU B 1 201 ? 1.005 -19 -5.363 1 98.75 201 LEU B C 1
ATOM 3647 O O . LEU B 1 201 ? 1.937 -18.891 -6.164 1 98.75 201 LEU B O 1
ATOM 3651 N N . ALA B 1 202 ? 0.764 -18.094 -4.402 1 98.62 202 ALA B N 1
ATOM 3652 C CA . ALA B 1 202 ? 1.716 -17.016 -4.164 1 98.62 202 ALA B CA 1
ATOM 3653 C C . ALA B 1 202 ? 3.109 -17.562 -3.871 1 98.62 202 ALA B C 1
ATOM 3655 O O . ALA B 1 202 ? 4.102 -17.062 -4.406 1 98.62 202 ALA B O 1
ATOM 3656 N N . ALA B 1 203 ? 3.125 -18.578 -3.057 1 98.81 203 ALA B N 1
ATOM 3657 C CA . ALA B 1 203 ? 4.387 -19.203 -2.682 1 98.81 203 ALA B CA 1
ATOM 3658 C C . ALA B 1 203 ? 5.07 -19.844 -3.895 1 98.81 203 ALA B C 1
ATOM 3660 O O . ALA B 1 203 ? 6.273 -19.672 -4.094 1 98.81 203 ALA B O 1
ATOM 3661 N N . LEU B 1 204 ? 4.281 -20.562 -4.672 1 98.75 204 LEU B N 1
ATOM 3662 C CA . LEU B 1 204 ? 4.805 -21.188 -5.883 1 98.75 204 LEU B CA 1
ATOM 3663 C C . LEU B 1 204 ? 5.422 -20.156 -6.809 1 98.75 204 LEU B C 1
ATOM 3665 O O . LEU B 1 204 ? 6.551 -20.328 -7.277 1 98.75 204 LEU B O 1
ATOM 3669 N N . GLY B 1 205 ? 4.715 -19.078 -7 1 98.56 205 GLY B N 1
ATOM 3670 C CA . GLY B 1 205 ? 5.215 -18.016 -7.859 1 98.56 205 GLY B CA 1
ATOM 3671 C C . GLY B 1 205 ? 6.434 -17.312 -7.289 1 98.56 205 GLY B C 1
ATOM 3672 O O . GLY B 1 205 ? 7.316 -16.875 -8.039 1 98.56 205 GLY B O 1
ATOM 3673 N N . GLY B 1 206 ? 6.434 -17.156 -5.965 1 98.25 206 GLY B N 1
ATOM 3674 C CA . GLY B 1 206 ? 7.566 -16.516 -5.312 1 98.25 206 GLY B CA 1
ATOM 3675 C C . GLY B 1 206 ? 8.867 -17.266 -5.504 1 98.25 206 GLY B C 1
ATOM 3676 O O . GLY B 1 206 ? 9.922 -16.656 -5.691 1 98.25 206 GLY B O 1
ATOM 3677 N N . VAL B 1 207 ? 8.758 -18.562 -5.504 1 98.31 207 VAL B N 1
ATOM 3678 C CA . VAL B 1 207 ? 9.961 -19.375 -5.641 1 98.31 207 VAL B CA 1
ATOM 3679 C C . VAL B 1 207 ? 10.352 -19.484 -7.117 1 98.31 207 VAL B C 1
ATOM 3681 O O . VAL B 1 207 ? 11.508 -19.234 -7.477 1 98.31 207 VAL B O 1
ATOM 3684 N N . LEU B 1 208 ? 9.391 -19.766 -7.977 1 97.94 208 LEU B N 1
ATOM 3685 C CA . LEU B 1 208 ? 9.656 -19.938 -9.398 1 97.94 208 LEU B CA 1
ATOM 3686 C C . LEU B 1 208 ? 10.133 -18.625 -10.023 1 97.94 208 LEU B C 1
ATOM 3688 O O . LEU B 1 208 ? 10.906 -18.625 -10.977 1 97.94 208 LEU B O 1
ATOM 3692 N N . GLY B 1 209 ? 9.688 -17.547 -9.438 1 97.19 209 GLY B N 1
ATOM 3693 C CA . GLY B 1 209 ? 9.898 -16.234 -10.055 1 97.19 209 GLY B CA 1
ATOM 3694 C C . GLY B 1 209 ? 11.117 -15.516 -9.516 1 97.19 209 GLY B C 1
ATOM 3695 O O . GLY B 1 209 ? 11.398 -14.383 -9.914 1 97.19 209 GLY B O 1
ATOM 3696 N N . ALA B 1 210 ? 11.859 -16.141 -8.703 1 95.88 210 ALA B N 1
ATOM 3697 C CA . ALA B 1 210 ? 12.953 -15.469 -8.008 1 95.88 210 ALA B CA 1
ATOM 3698 C C . ALA B 1 210 ? 13.984 -14.922 -9 1 95.88 210 ALA B C 1
ATOM 3700 O O . ALA B 1 210 ? 14.625 -13.906 -8.734 1 95.88 210 ALA B O 1
ATOM 3701 N N . GLU B 1 211 ? 14.117 -15.578 -10.156 1 92 211 GLU B N 1
ATOM 3702 C CA . GLU B 1 211 ? 15.078 -15.141 -11.164 1 92 211 GLU B CA 1
ATOM 3703 C C . GLU B 1 211 ? 14.57 -13.906 -11.906 1 92 211 GLU B C 1
ATOM 3705 O O . GLU B 1 211 ? 15.359 -13.078 -12.359 1 92 211 GLU B O 1
ATOM 3710 N N . LEU B 1 212 ? 13.312 -13.789 -12.023 1 92.94 212 LEU B N 1
ATOM 3711 C CA . LEU B 1 212 ? 12.711 -12.727 -12.828 1 92.94 212 LEU B CA 1
ATOM 3712 C C . LEU B 1 212 ? 12.172 -11.609 -11.938 1 92.94 212 LEU B C 1
ATOM 3714 O O . LEU B 1 212 ? 12 -10.477 -12.398 1 92.94 212 LEU B O 1
ATOM 3718 N N . LEU B 1 213 ? 11.836 -11.938 -10.688 1 93.62 213 LEU B N 1
ATOM 3719 C CA . LEU B 1 213 ? 11.461 -11.008 -9.625 1 93.62 213 LEU B CA 1
ATOM 3720 C C . LEU B 1 213 ? 12.414 -11.125 -8.445 1 93.62 213 LEU B C 1
ATOM 3722 O O . LEU B 1 213 ? 12.148 -11.867 -7.496 1 93.62 213 LEU B O 1
ATOM 3726 N N . PRO B 1 214 ? 13.438 -10.336 -8.5 1 94 214 PRO B N 1
ATOM 3727 C CA . PRO B 1 214 ? 14.469 -10.492 -7.469 1 94 214 PRO B CA 1
ATOM 3728 C C . PRO B 1 214 ? 13.906 -10.367 -6.051 1 94 214 PRO B C 1
ATOM 3730 O O . PRO B 1 214 ? 13.047 -9.523 -5.797 1 94 214 PRO B O 1
ATOM 3733 N N . LEU B 1 215 ? 14.391 -11.227 -5.227 1 95.69 215 LEU B N 1
ATOM 3734 C CA . LEU B 1 215 ? 13.984 -11.266 -3.824 1 95.69 215 LEU B CA 1
ATOM 3735 C C . LEU B 1 215 ? 14.727 -10.203 -3.018 1 95.69 215 LEU B C 1
ATOM 3737 O O . LEU B 1 215 ? 15.641 -10.523 -2.258 1 95.69 215 LEU B O 1
ATOM 3741 N N . GLU B 1 216 ? 14.242 -9.031 -3.072 1 93.81 216 GLU B N 1
ATOM 3742 C CA . GLU B 1 216 ? 14.82 -7.906 -2.34 1 93.81 216 GLU B CA 1
ATOM 3743 C C . GLU B 1 216 ? 14 -7.586 -1.089 1 93.81 216 GLU B C 1
ATOM 3745 O O . GLU B 1 216 ? 12.852 -8.016 -0.963 1 93.81 216 GLU B O 1
ATOM 3750 N N . PRO B 1 217 ? 14.586 -6.887 -0.136 1 87.25 217 PRO B N 1
ATOM 3751 C CA . PRO B 1 217 ? 13.953 -6.645 1.162 1 87.25 217 PRO B CA 1
ATOM 3752 C C . PRO B 1 217 ? 12.57 -6 1.035 1 87.25 217 PRO B C 1
ATOM 3754 O O . PRO B 1 217 ? 11.703 -6.219 1.884 1 87.25 217 PRO B O 1
ATOM 3757 N N . TYR B 1 218 ? 12.281 -5.254 -0.033 1 87.19 218 TYR B N 1
ATOM 3758 C CA . TYR B 1 218 ? 10.984 -4.609 -0.2 1 87.19 218 TYR B CA 1
ATOM 3759 C C . TYR B 1 218 ? 10.195 -5.254 -1.334 1 87.19 218 TYR B C 1
ATOM 3761 O O . TYR B 1 218 ? 9.406 -4.586 -2.004 1 87.19 218 TYR B O 1
ATOM 3769 N N . TYR B 1 219 ? 10.453 -6.566 -1.505 1 93.44 219 TYR B N 1
ATOM 3770 C CA . TYR B 1 219 ? 9.828 -7.352 -2.562 1 93.44 219 TYR B CA 1
ATOM 3771 C C . TYR B 1 219 ? 8.312 -7.176 -2.551 1 93.44 219 TYR B C 1
ATOM 3773 O O . TYR B 1 219 ? 7.707 -6.871 -3.582 1 93.44 219 TYR B O 1
ATOM 3781 N N . ALA B 1 220 ? 7.719 -7.336 -1.337 1 93.38 220 ALA B N 1
ATOM 3782 C CA . ALA B 1 220 ? 6.266 -7.355 -1.205 1 93.38 220 ALA B CA 1
ATOM 3783 C C . ALA B 1 220 ? 5.66 -6.012 -1.598 1 93.38 220 ALA B C 1
ATOM 3785 O O . ALA B 1 220 ? 4.594 -5.957 -2.213 1 93.38 220 ALA B O 1
ATOM 3786 N N . ILE B 1 221 ? 6.32 -4.969 -1.297 1 88.94 221 ILE B N 1
ATOM 3787 C CA . ILE B 1 221 ? 5.828 -3.623 -1.562 1 88.94 221 ILE B CA 1
ATOM 3788 C C . ILE B 1 221 ? 6.16 -3.227 -3 1 88.94 221 ILE B C 1
ATOM 3790 O O . ILE B 1 221 ? 5.344 -2.602 -3.682 1 88.94 221 ILE B O 1
ATOM 3794 N N . ARG B 1 222 ? 7.242 -3.67 -3.439 1 87.69 222 ARG B N 1
ATOM 3795 C CA . ARG B 1 222 ? 7.719 -3.311 -4.773 1 87.69 222 ARG B CA 1
ATOM 3796 C C . ARG B 1 222 ? 6.773 -3.836 -5.852 1 87.69 222 ARG B C 1
ATOM 3798 O O . ARG B 1 222 ? 6.488 -3.139 -6.824 1 87.69 222 ARG B O 1
ATOM 3805 N N . TYR B 1 223 ? 6.254 -4.992 -5.641 1 91.31 223 TYR B N 1
ATOM 3806 C CA . TYR B 1 223 ? 5.531 -5.637 -6.73 1 91.31 223 TYR B CA 1
ATOM 3807 C C . TYR B 1 223 ? 4.031 -5.648 -6.453 1 91.31 223 TYR B C 1
ATOM 3809 O O . TYR B 1 223 ? 3.26 -6.238 -7.211 1 91.31 223 TYR B O 1
ATOM 3817 N N . ILE B 1 224 ? 3.613 -5.016 -5.41 1 90.19 224 ILE B N 1
ATOM 3818 C CA . ILE B 1 224 ? 2.215 -5.066 -5 1 90.19 224 ILE B CA 1
ATOM 3819 C C . ILE B 1 224 ? 1.33 -4.5 -6.109 1 90.19 224 ILE B C 1
ATOM 3821 O O . ILE B 1 224 ? 0.246 -5.027 -6.375 1 90.19 224 ILE B O 1
ATOM 3825 N N . VAL B 1 225 ? 1.746 -3.482 -6.773 1 87.19 225 VAL B N 1
ATOM 3826 C CA . VAL B 1 225 ? 0.935 -2.822 -7.789 1 87.19 225 VAL B CA 1
ATOM 3827 C C . VAL B 1 225 ? 0.77 -3.742 -9 1 87.19 225 VAL B C 1
ATOM 3829 O O . VAL B 1 225 ? -0.298 -3.785 -9.609 1 87.19 225 VAL B O 1
ATOM 3832 N N . LEU B 1 226 ? 1.806 -4.445 -9.305 1 89.69 226 LEU B N 1
ATOM 3833 C CA . LEU B 1 226 ? 1.751 -5.363 -10.438 1 89.69 226 LEU B CA 1
ATOM 3834 C C . LEU B 1 226 ? 0.737 -6.477 -10.188 1 89.69 226 LEU B C 1
ATOM 3836 O O . LEU B 1 226 ? -0.072 -6.793 -11.062 1 89.69 226 LEU B O 1
ATOM 3840 N N . PHE B 1 227 ? 0.791 -6.996 -9.008 1 94.31 227 PHE B N 1
ATOM 3841 C CA . PHE B 1 227 ? -0.127 -8.078 -8.672 1 94.31 227 PHE B CA 1
ATOM 3842 C C . PHE B 1 227 ? -1.569 -7.586 -8.68 1 94.31 227 PHE B C 1
ATOM 3844 O O . PHE B 1 227 ? -2.453 -8.25 -9.227 1 94.31 227 PHE B O 1
ATOM 3851 N N . LEU B 1 228 ? -1.752 -6.426 -8.117 1 91.06 228 LEU B N 1
ATOM 3852 C CA . LEU B 1 228 ? -3.098 -5.863 -8.07 1 91.06 228 LEU B CA 1
ATOM 3853 C C . LEU B 1 228 ? -3.592 -5.52 -9.477 1 91.06 228 LEU B C 1
ATOM 3855 O O . LEU B 1 228 ? -4.777 -5.672 -9.773 1 91.06 228 LEU B O 1
ATOM 3859 N N . ALA B 1 229 ? -2.682 -5.062 -10.289 1 89.44 229 ALA B N 1
ATOM 3860 C CA . ALA B 1 229 ? -3.045 -4.691 -11.648 1 89.44 229 ALA B CA 1
ATOM 3861 C C . ALA B 1 229 ? -3.537 -5.902 -12.438 1 89.44 229 ALA B C 1
ATOM 3863 O O . ALA B 1 229 ? -4.5 -5.801 -13.203 1 89.44 229 ALA B O 1
ATOM 3864 N N . VAL B 1 230 ? -2.828 -6.98 -12.266 1 92.38 230 VAL B N 1
ATOM 3865 C CA . VAL B 1 230 ? -3.238 -8.203 -12.953 1 92.38 230 VAL B CA 1
ATOM 3866 C C . VAL B 1 230 ? -4.66 -8.57 -12.539 1 92.38 230 VAL B C 1
ATOM 3868 O O . VAL B 1 230 ? -5.492 -8.898 -13.391 1 92.38 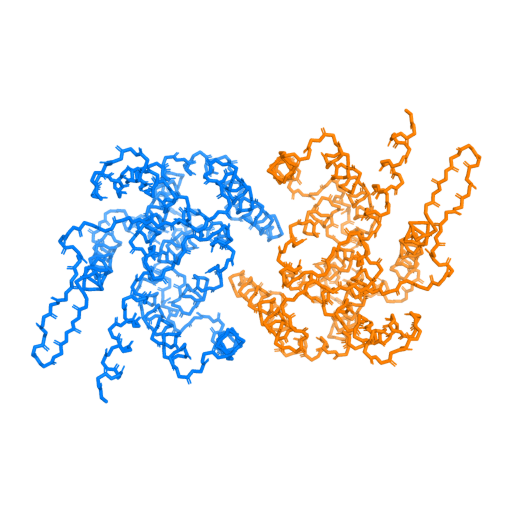230 VAL B O 1
ATOM 3871 N N . VAL B 1 231 ? -4.949 -8.508 -11.266 1 92.44 231 VAL B N 1
ATOM 3872 C CA . VAL B 1 231 ? -6.258 -8.898 -10.75 1 92.44 231 VAL B CA 1
ATOM 3873 C C . VAL B 1 231 ? -7.312 -7.895 -11.211 1 92.44 231 VAL B C 1
ATOM 3875 O O . VAL B 1 231 ? -8.422 -8.281 -11.586 1 92.44 231 VAL B O 1
ATOM 3878 N N . ALA B 1 232 ? -6.969 -6.656 -11.172 1 87.44 232 ALA B N 1
ATOM 3879 C CA . ALA B 1 232 ? -7.918 -5.605 -11.531 1 87.44 232 ALA B CA 1
ATOM 3880 C C . ALA B 1 232 ? -8.273 -5.672 -13.016 1 87.44 232 ALA B C 1
ATOM 3882 O O . ALA B 1 232 ? -9.438 -5.531 -13.391 1 87.44 232 ALA B O 1
ATOM 3883 N N . VAL B 1 233 ? -7.281 -5.879 -13.828 1 85.94 233 VAL B N 1
ATOM 3884 C CA . VAL B 1 233 ? -7.488 -5.926 -15.273 1 85.94 233 VAL B CA 1
ATOM 3885 C C . VAL B 1 233 ? -8.148 -7.25 -15.656 1 85.94 233 VAL B C 1
ATOM 3887 O O . VAL B 1 233 ? -9.016 -7.285 -16.531 1 85.94 233 VAL B O 1
ATOM 3890 N N . GLY B 1 234 ? -7.703 -8.297 -15.062 1 89.5 234 GLY B N 1
ATOM 3891 C CA . GLY B 1 234 ? -8.211 -9.617 -15.383 1 89.5 234 GLY B CA 1
ATOM 3892 C C . GLY B 1 234 ? -9.602 -9.875 -14.836 1 89.5 234 GLY B C 1
ATOM 3893 O O . GLY B 1 234 ? -10.328 -10.719 -15.359 1 89.5 234 GLY B O 1
ATOM 3894 N N . GLY B 1 235 ? -9.922 -9.219 -13.773 1 84.75 235 GLY B N 1
ATOM 3895 C CA . GLY B 1 235 ? -11.188 -9.477 -13.117 1 84.75 235 GLY B CA 1
ATOM 3896 C C . GLY B 1 235 ? -11.07 -10.406 -11.922 1 84.75 235 GLY B C 1
ATOM 3897 O O . GLY B 1 235 ? -10.555 -11.516 -12.047 1 84.75 235 GLY B O 1
ATOM 3898 N N . ALA B 1 236 ? -11.602 -9.93 -10.82 1 83.69 236 ALA B N 1
ATOM 3899 C CA . ALA B 1 236 ? -11.539 -10.734 -9.602 1 83.69 236 ALA B CA 1
ATOM 3900 C C . ALA B 1 236 ? -12.281 -12.055 -9.781 1 83.69 236 ALA B C 1
ATOM 3902 O O . ALA B 1 236 ? -13.438 -12.07 -10.195 1 83.69 236 ALA B O 1
ATOM 3903 N N . GLY B 1 237 ? -11.609 -13.164 -9.547 1 86.06 237 GLY B N 1
ATOM 3904 C CA . GLY B 1 237 ? -12.227 -14.477 -9.617 1 86.06 237 GLY B CA 1
ATOM 3905 C C . GLY B 1 237 ? -12.195 -15.078 -11.008 1 86.06 237 GLY B C 1
ATOM 3906 O O . GLY B 1 237 ? -12.633 -16.203 -11.219 1 86.06 237 GLY B O 1
ATOM 3907 N N . ASN B 1 238 ? -11.57 -14.344 -11.906 1 90.19 238 ASN B N 1
ATOM 3908 C CA . ASN B 1 238 ? -11.5 -14.828 -13.281 1 90.19 238 ASN B CA 1
ATOM 3909 C C . ASN B 1 238 ? -10.102 -15.336 -13.617 1 90.19 238 ASN B C 1
ATOM 3911 O O . ASN B 1 238 ? -9.18 -14.539 -13.82 1 90.19 238 ASN B O 1
ATOM 3915 N N . ILE B 1 239 ? -10.047 -16.609 -13.789 1 92.69 239 ILE B N 1
ATOM 3916 C CA . ILE B 1 239 ? -8.742 -17.234 -13.992 1 92.69 239 ILE B CA 1
ATOM 3917 C C . ILE B 1 239 ? -8.203 -16.844 -15.367 1 92.69 239 ILE B C 1
ATOM 3919 O O . ILE B 1 239 ? -7.055 -16.406 -15.492 1 92.69 239 ILE B O 1
ATOM 3923 N N . LEU B 1 240 ? -9.008 -16.938 -16.375 1 92.75 240 LEU B N 1
ATOM 3924 C CA . LEU B 1 240 ? -8.562 -16.672 -17.734 1 92.75 240 LEU B CA 1
ATOM 3925 C C . LEU B 1 240 ? -8.289 -15.188 -17.938 1 92.75 240 LEU B C 1
ATOM 3927 O O . LEU B 1 240 ? -7.367 -14.812 -18.672 1 92.75 240 LEU B O 1
ATOM 3931 N N . GLY B 1 241 ? -9.133 -14.43 -17.344 1 92.12 241 GLY B N 1
ATOM 3932 C CA . GLY B 1 241 ? -8.867 -13 -17.391 1 92.12 241 GLY B CA 1
ATOM 3933 C C . GLY B 1 241 ? -7.543 -12.625 -16.734 1 92.12 241 GLY B C 1
ATOM 3934 O O . GLY B 1 241 ? -6.801 -11.797 -17.266 1 92.12 241 GLY B O 1
ATOM 3935 N N . SER B 1 242 ? -7.297 -13.25 -15.609 1 94.19 242 SER B N 1
ATOM 3936 C CA . SER B 1 242 ? -6.043 -12.992 -14.906 1 94.19 242 SER B CA 1
ATOM 3937 C C . SER B 1 242 ? -4.848 -13.445 -15.734 1 94.19 242 SER B C 1
ATOM 3939 O O . SER B 1 242 ? -3.82 -12.766 -15.781 1 94.19 242 SER B O 1
ATOM 3941 N N . ALA B 1 243 ? -5.031 -14.578 -16.391 1 96.44 243 ALA B N 1
ATOM 3942 C CA . ALA B 1 243 ? -3.951 -15.078 -17.234 1 96.44 243 ALA B CA 1
ATOM 3943 C C . ALA B 1 243 ? -3.672 -14.125 -18.391 1 96.44 243 ALA B C 1
ATOM 3945 O O . ALA B 1 243 ? -2.516 -13.797 -18.656 1 96.44 243 ALA B O 1
ATOM 3946 N N . ALA B 1 244 ? -4.645 -13.664 -19.047 1 94.81 244 ALA B N 1
ATOM 3947 C CA . ALA B 1 244 ? -4.504 -12.742 -20.172 1 94.81 244 ALA B CA 1
ATOM 3948 C C . ALA B 1 244 ? -3.891 -11.414 -19.719 1 94.81 244 ALA B C 1
ATOM 3950 O O . ALA B 1 244 ? -3.008 -10.875 -20.375 1 94.81 244 ALA B O 1
ATOM 3951 N N . ALA B 1 245 ? -4.391 -10.969 -18.625 1 92.56 245 ALA B N 1
ATOM 3952 C CA . ALA B 1 245 ? -3.875 -9.719 -18.094 1 92.56 245 ALA B CA 1
ATOM 3953 C C . ALA B 1 245 ? -2.402 -9.844 -17.703 1 92.56 245 ALA B C 1
ATOM 3955 O O . ALA B 1 245 ? -1.602 -8.953 -17.984 1 92.56 245 ALA B O 1
ATOM 3956 N N . ALA B 1 246 ? -2.074 -10.906 -17.047 1 96.19 246 ALA B N 1
ATOM 3957 C CA . ALA B 1 246 ? -0.695 -11.133 -16.625 1 96.19 246 ALA B CA 1
ATOM 3958 C C . ALA B 1 246 ? 0.24 -11.219 -17.828 1 96.19 246 ALA B C 1
ATOM 3960 O O . ALA B 1 246 ? 1.338 -10.656 -17.812 1 96.19 246 ALA B O 1
ATOM 3961 N N . LEU B 1 247 ? -0.198 -11.898 -18.828 1 95.94 247 LEU B N 1
ATOM 3962 C CA . LEU B 1 247 ? 0.613 -12.031 -20.031 1 95.94 247 LEU B CA 1
ATOM 3963 C C . LEU B 1 247 ? 0.78 -10.68 -20.734 1 95.94 247 LEU B C 1
ATOM 3965 O O . LEU B 1 247 ? 1.885 -10.32 -21.141 1 95.94 247 LEU B O 1
ATOM 3969 N N . ALA B 1 248 ? -0.255 -9.969 -20.828 1 91.19 248 ALA B N 1
ATOM 3970 C CA . ALA B 1 248 ? -0.189 -8.641 -21.453 1 91.19 248 ALA B CA 1
ATOM 3971 C C . ALA B 1 248 ? 0.742 -7.719 -20.672 1 91.19 248 ALA B C 1
ATOM 3973 O O . ALA B 1 248 ? 1.612 -7.07 -21.25 1 91.19 248 ALA B O 1
ATOM 3974 N N . LEU B 1 249 ? 0.553 -7.727 -19.375 1 89.31 249 LEU B N 1
ATOM 3975 C CA . LEU B 1 249 ? 1.368 -6.863 -18.531 1 89.31 249 LEU B CA 1
ATOM 3976 C C . LEU B 1 249 ? 2.828 -7.305 -18.547 1 89.31 249 LEU B C 1
ATOM 3978 O O . LEU B 1 249 ? 3.732 -6.465 -18.547 1 89.31 249 LEU B O 1
ATOM 3982 N N . GLY B 1 250 ? 3.025 -8.586 -18.531 1 91.12 250 GLY B N 1
ATOM 3983 C CA . GLY B 1 250 ? 4.383 -9.102 -18.578 1 91.12 250 GLY B CA 1
ATOM 3984 C C . GLY B 1 250 ? 5.117 -8.727 -19.859 1 91.12 250 GLY B C 1
ATOM 3985 O O . GLY B 1 250 ? 6.273 -8.305 -19.812 1 91.12 250 GLY B O 1
ATOM 3986 N N . ILE B 1 251 ? 4.504 -8.82 -20.953 1 90.25 251 ILE B N 1
ATOM 3987 C CA . ILE B 1 251 ? 5.105 -8.508 -22.234 1 90.25 251 ILE B CA 1
ATOM 3988 C C . ILE B 1 251 ? 5.363 -7.004 -22.344 1 90.25 251 ILE B C 1
ATOM 3990 O O . ILE B 1 251 ? 6.441 -6.578 -22.75 1 90.25 251 ILE B O 1
ATOM 3994 N N . VAL B 1 252 ? 4.457 -6.23 -21.875 1 84.31 252 VAL B N 1
ATOM 3995 C CA . VAL B 1 252 ? 4.594 -4.777 -21.938 1 84.31 252 VAL B CA 1
ATOM 3996 C C . VAL B 1 252 ? 5.719 -4.324 -21.016 1 84.31 252 VAL B C 1
ATOM 3998 O O . VAL B 1 252 ? 6.516 -3.457 -21.375 1 84.31 252 VAL B O 1
ATOM 4001 N N . ASP B 1 253 ? 5.684 -4.875 -19.828 1 85.31 253 ASP B N 1
ATOM 4002 C CA . ASP B 1 253 ? 6.727 -4.527 -18.875 1 85.31 253 ASP B CA 1
ATOM 4003 C C . ASP B 1 253 ? 8.109 -4.883 -19.406 1 85.31 253 ASP B C 1
ATOM 4005 O O . ASP B 1 253 ? 9.039 -4.074 -19.328 1 85.31 253 ASP B O 1
ATOM 4009 N N . THR B 1 254 ? 8.227 -6.082 -20 1 86.19 254 THR B N 1
ATOM 4010 C CA . THR B 1 254 ? 9.5 -6.543 -20.516 1 86.19 254 THR B CA 1
ATOM 4011 C C . THR B 1 254 ? 9.922 -5.711 -21.734 1 86.19 254 THR B C 1
ATOM 4013 O O . THR B 1 254 ? 11.078 -5.32 -21.859 1 86.19 254 THR B O 1
ATOM 4016 N N . ALA B 1 255 ? 9.031 -5.383 -22.562 1 83.19 255 ALA B N 1
ATOM 4017 C CA . ALA B 1 255 ? 9.312 -4.559 -23.734 1 83.19 255 ALA B CA 1
ATOM 4018 C C . ALA B 1 255 ? 9.758 -3.156 -23.328 1 83.19 255 ALA B C 1
ATOM 4020 O O . ALA B 1 255 ? 10.68 -2.594 -23.922 1 83.19 255 ALA B O 1
ATOM 4021 N N . GLY B 1 256 ? 9.086 -2.623 -22.344 1 79.62 256 GLY B N 1
ATOM 4022 C CA . GLY B 1 256 ? 9.469 -1.308 -21.859 1 79.62 256 GLY B CA 1
ATOM 4023 C C . GLY B 1 256 ? 10.883 -1.261 -21.312 1 79.62 256 GLY B C 1
ATOM 4024 O O . GLY B 1 256 ? 11.617 -0.305 -21.562 1 79.62 256 GLY B O 1
ATOM 4025 N N . LYS B 1 257 ? 11.172 -2.242 -20.547 1 79.88 257 LYS B N 1
ATOM 4026 C CA . LYS B 1 257 ? 12.508 -2.299 -19.953 1 79.88 257 LYS B CA 1
ATOM 4027 C C . LYS B 1 257 ? 13.586 -2.416 -21.016 1 79.88 257 LYS B C 1
ATOM 4029 O O . LYS B 1 257 ? 14.688 -1.895 -20.859 1 79.88 257 LYS B O 1
ATOM 4034 N N . TYR B 1 258 ? 13.25 -3.092 -22.062 1 76.69 258 TYR B N 1
ATOM 4035 C CA . TYR B 1 258 ? 14.219 -3.291 -23.141 1 76.69 258 TYR B CA 1
ATOM 4036 C C . TYR B 1 258 ? 14.297 -2.062 -24.031 1 76.69 258 TYR B C 1
ATOM 4038 O O . TYR B 1 258 ? 15.383 -1.686 -24.484 1 76.69 258 TYR B O 1
ATOM 4046 N N . LEU B 1 259 ? 13.234 -1.405 -24.188 1 76.38 259 LEU B N 1
ATOM 4047 C CA . LEU B 1 259 ? 13.172 -0.347 -25.188 1 76.38 259 LEU B CA 1
ATOM 4048 C C . LEU B 1 259 ? 13.461 1.014 -24.562 1 76.38 259 LEU B C 1
ATOM 4050 O O . LEU B 1 259 ? 14.008 1.9 -25.234 1 76.38 259 LEU B O 1
ATOM 4054 N N . ILE B 1 260 ? 13.039 1.207 -23.219 1 73.06 260 ILE B N 1
ATOM 4055 C CA . ILE B 1 260 ? 13.227 2.5 -22.578 1 73.06 260 ILE B CA 1
ATOM 4056 C C . ILE B 1 260 ? 13.75 2.291 -21.156 1 73.06 260 ILE B C 1
ATOM 4058 O O . ILE B 1 260 ? 13.039 2.543 -20.188 1 73.06 260 ILE B O 1
ATOM 4062 N N . PRO B 1 261 ? 14.961 1.95 -20.922 1 65.38 261 PRO B N 1
ATOM 4063 C CA . PRO B 1 261 ? 15.492 1.574 -19.609 1 65.38 261 PRO B CA 1
ATOM 4064 C C . PRO B 1 261 ? 15.43 2.719 -18.594 1 65.38 261 PRO B C 1
ATOM 4066 O O . PRO B 1 261 ? 15.242 2.482 -17.406 1 65.38 261 PRO B O 1
ATOM 4069 N N . SER B 1 262 ? 15.641 3.984 -18.922 1 61.09 262 SER B N 1
ATOM 4070 C CA . SER B 1 262 ? 15.758 5.094 -17.984 1 61.09 262 SER B CA 1
ATOM 4071 C C . SER B 1 262 ? 14.391 5.527 -17.469 1 61.09 262 SER B C 1
ATOM 4073 O O . SER B 1 262 ? 14.281 6.043 -16.344 1 61.09 262 SER B O 1
ATOM 4075 N N . PHE B 1 263 ? 13.367 5.367 -18.344 1 59.59 263 PHE B N 1
ATOM 4076 C CA . PHE B 1 263 ? 12.07 5.953 -18.031 1 59.59 263 PHE B CA 1
ATOM 4077 C C . PHE B 1 263 ? 11.031 4.871 -17.766 1 59.59 263 PHE B C 1
ATOM 4079 O O . PHE B 1 263 ? 9.828 5.148 -17.719 1 59.59 263 PHE B O 1
ATOM 4086 N N . GLY B 1 264 ? 11.609 3.648 -17.391 1 61.16 264 GLY B N 1
ATOM 4087 C CA . GLY B 1 264 ? 10.703 2.512 -17.516 1 61.16 264 GLY B CA 1
ATOM 4088 C C . GLY B 1 264 ? 9.719 2.408 -16.375 1 61.16 264 GLY B C 1
ATOM 4089 O O . GLY B 1 264 ? 8.531 2.158 -16.594 1 61.16 264 GLY B O 1
ATOM 4090 N N . GLU B 1 265 ? 10.25 2.877 -15.156 1 67.38 265 GLU B N 1
ATOM 4091 C CA . GLU B 1 265 ? 9.344 2.639 -14.039 1 67.38 265 GLU B CA 1
ATOM 4092 C C . GLU B 1 265 ? 8.203 3.652 -14.031 1 67.38 265 GLU B C 1
ATOM 4094 O O . GLU B 1 265 ? 7.051 3.291 -13.789 1 67.38 265 GLU B O 1
ATOM 4099 N N . PHE B 1 266 ? 8.492 4.93 -14.367 1 69.5 266 PHE B N 1
ATOM 4100 C CA . PHE B 1 266 ? 7.461 5.965 -14.352 1 69.5 266 PHE B CA 1
ATOM 4101 C C . PHE B 1 266 ? 6.41 5.691 -15.422 1 69.5 266 PHE B C 1
ATOM 4103 O O . PHE B 1 266 ? 5.211 5.715 -15.141 1 69.5 266 PHE B O 1
ATOM 4110 N N . PHE B 1 267 ? 6.852 5.402 -16.562 1 67.12 267 PHE B N 1
ATOM 4111 C CA . PHE B 1 267 ? 5.918 5.191 -17.656 1 67.12 267 PHE B CA 1
ATOM 4112 C C . PHE B 1 267 ? 5.09 3.936 -17.438 1 67.12 267 PHE B C 1
ATOM 4114 O O . PHE B 1 267 ? 3.904 3.896 -17.781 1 67.12 267 PHE B O 1
ATOM 4121 N N . PHE B 1 268 ? 5.734 3.029 -16.812 1 71.56 268 PHE B N 1
ATOM 4122 C CA . PHE B 1 268 ? 5.012 1.788 -16.547 1 71.56 268 PHE B CA 1
ATOM 4123 C C . PHE B 1 268 ? 3.85 2.025 -15.594 1 71.56 268 PHE B C 1
ATOM 4125 O O . PHE B 1 268 ? 2.709 1.664 -15.891 1 71.56 268 PHE B O 1
ATOM 4132 N N . TYR B 1 269 ? 4.16 2.67 -14.539 1 74.88 269 TYR B N 1
ATOM 4133 C CA . TYR B 1 269 ? 3.105 2.877 -13.547 1 74.88 269 TYR B CA 1
ATOM 4134 C C . TYR B 1 269 ? 2.064 3.863 -14.062 1 74.88 269 TYR B C 1
ATOM 4136 O O . TYR B 1 269 ? 0.87 3.711 -13.797 1 74.88 269 TYR B O 1
ATOM 4144 N N . ALA B 1 270 ? 2.531 4.809 -14.812 1 76.44 270 ALA B N 1
ATOM 4145 C CA . ALA B 1 270 ? 1.597 5.762 -15.406 1 76.44 270 ALA B CA 1
ATOM 4146 C C . ALA B 1 270 ? 0.654 5.074 -16.391 1 76.44 270 ALA B C 1
ATOM 4148 O O . ALA B 1 270 ? -0.551 5.336 -16.391 1 76.44 270 ALA B O 1
ATOM 4149 N N . ALA B 1 271 ? 1.205 4.207 -17.156 1 73.44 271 ALA B N 1
ATOM 4150 C CA . ALA B 1 271 ? 0.398 3.453 -18.125 1 73.44 271 ALA B CA 1
ATOM 4151 C C . ALA B 1 271 ? -0.605 2.555 -17.406 1 73.44 271 ALA B C 1
ATOM 4153 O O . ALA B 1 271 ? -1.758 2.439 -17.828 1 73.44 271 ALA B O 1
ATOM 4154 N N . LEU B 1 272 ? -0.071 1.999 -16.328 1 73.31 272 LEU B N 1
ATOM 4155 C CA . LEU B 1 272 ? -0.938 1.111 -15.555 1 73.31 272 LEU B CA 1
ATOM 4156 C C . LEU B 1 272 ? -2.135 1.872 -14.992 1 73.31 272 LEU B C 1
ATOM 4158 O O . LEU B 1 272 ? -3.27 1.402 -15.078 1 73.31 272 LEU B O 1
ATOM 4162 N N . ILE B 1 273 ? -1.938 3.084 -14.523 1 72.31 273 ILE B N 1
ATOM 4163 C CA . ILE B 1 273 ? -3.004 3.91 -13.977 1 72.31 273 ILE B CA 1
ATOM 4164 C C . ILE B 1 273 ? -3.977 4.309 -15.078 1 72.31 273 ILE B C 1
ATOM 4166 O O . ILE B 1 273 ? -5.191 4.312 -14.875 1 72.31 273 ILE B O 1
ATOM 4170 N N . LEU B 1 274 ? -3.424 4.641 -16.203 1 73.81 274 LEU B N 1
ATOM 4171 C CA . LEU B 1 274 ? -4.258 5.039 -17.328 1 73.81 274 LEU B CA 1
ATOM 4172 C C . LEU B 1 274 ? -5.16 3.889 -17.766 1 73.81 274 LEU B C 1
ATOM 4174 O O . LEU B 1 274 ? -6.336 4.098 -18.078 1 73.81 274 LEU B O 1
ATOM 4178 N N . I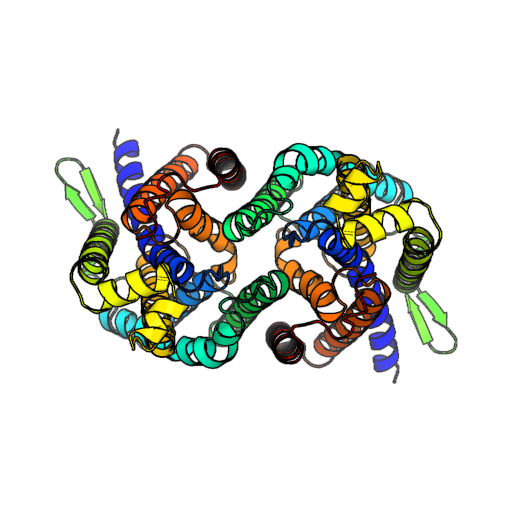LE B 1 275 ? -4.594 2.701 -17.766 1 68.06 275 ILE B N 1
ATOM 4179 C CA . ILE B 1 275 ? -5.363 1.526 -18.141 1 68.06 275 ILE B CA 1
ATOM 4180 C C . ILE B 1 275 ? -6.484 1.288 -17.141 1 68.06 275 ILE B C 1
ATOM 4182 O O . ILE B 1 275 ? -7.625 1.009 -17.516 1 68.06 275 ILE B O 1
ATOM 4186 N N . LEU B 1 276 ? -6.133 1.531 -15.922 1 66.06 276 LEU B N 1
ATOM 4187 C CA . LEU B 1 276 ? -7.129 1.309 -14.883 1 66.06 276 LEU B CA 1
ATOM 4188 C C . LEU B 1 276 ? -8.219 2.373 -14.93 1 66.06 276 LEU B C 1
ATOM 4190 O O . LEU B 1 276 ? -9.375 2.104 -14.594 1 66.06 276 LEU B O 1
ATOM 4194 N N . PHE B 1 277 ? -7.742 3.477 -15.297 1 69.25 277 PHE B N 1
ATOM 4195 C CA . PHE B 1 277 ? -8.672 4.594 -15.445 1 69.25 277 PHE B CA 1
ATOM 4196 C C . PHE B 1 277 ? -9.68 4.309 -16.547 1 69.25 277 PHE B C 1
ATOM 4198 O O . PHE B 1 277 ? -10.867 4.629 -16.406 1 69.25 277 PHE B O 1
ATOM 4205 N N . ARG B 1 278 ? -9.25 3.688 -17.5 1 66.38 278 ARG B N 1
ATOM 4206 C CA . ARG B 1 278 ? -10.109 3.467 -18.672 1 66.38 278 ARG B CA 1
ATOM 4207 C C . ARG B 1 278 ? -10.969 2.221 -18.484 1 66.38 278 ARG B C 1
ATOM 4209 O O . ARG B 1 278 ? -12.086 2.15 -18.984 1 66.38 278 ARG B O 1
ATOM 4216 N N . TRP B 1 279 ? -10.453 1.252 -17.609 1 65.62 279 TRP B N 1
ATOM 4217 C CA . TRP B 1 279 ? -11.195 0.013 -17.406 1 65.62 279 TRP B CA 1
ATOM 4218 C C . TRP B 1 279 ? -11.281 -0.336 -15.93 1 65.62 279 TRP B C 1
ATOM 4220 O O . TRP B 1 279 ? -10.719 -1.341 -15.492 1 65.62 279 TRP B O 1
ATOM 4230 N N . PRO B 1 280 ? -12.141 0.417 -15.242 1 60.62 280 PRO B N 1
ATOM 4231 C CA . PRO B 1 280 ? -12.188 0.226 -13.789 1 60.62 280 PRO B CA 1
ATOM 4232 C C . PRO B 1 280 ? -12.75 -1.136 -13.391 1 60.62 280 PRO B C 1
ATOM 4234 O O . PRO B 1 280 ? -12.5 -1.611 -12.281 1 60.62 280 PRO B O 1
ATOM 4237 N N . HIS B 1 281 ? -13.539 -1.74 -14.242 1 62.78 281 HIS B N 1
ATOM 4238 C CA . HIS B 1 281 ? -14.164 -3.01 -13.883 1 62.78 281 HIS B CA 1
ATOM 4239 C C . HIS B 1 281 ? -13.391 -4.188 -14.477 1 62.78 281 HIS B C 1
ATOM 4241 O O . HIS B 1 281 ? -13.797 -5.34 -14.312 1 62.78 281 HIS B O 1
ATOM 4247 N N . GLY B 1 282 ? -12.25 -4.031 -14.781 1 58.81 282 GLY B N 1
ATOM 4248 C CA . GLY B 1 282 ? -11.477 -5.078 -15.43 1 58.81 282 GLY B CA 1
ATOM 4249 C C . GLY B 1 282 ? -11.953 -5.387 -16.828 1 58.81 282 GLY B C 1
ATOM 4250 O O . GLY B 1 282 ? -13.07 -5.023 -17.219 1 58.81 282 GLY B O 1
ATOM 4251 N N . PHE B 1 283 ? -11.039 -5.73 -17.703 1 59.22 283 PHE B N 1
ATOM 4252 C CA . PHE B 1 283 ? -11.352 -6.043 -19.094 1 59.22 283 PHE B CA 1
ATOM 4253 C C . PHE B 1 283 ? -12.289 -7.242 -19.172 1 59.22 283 PHE B C 1
ATOM 4255 O O . PHE B 1 283 ? -13.109 -7.324 -20.094 1 59.22 283 PHE B O 1
ATOM 4262 N N . PHE B 1 284 ? -12.188 -8.188 -18.203 1 56.44 284 PHE B N 1
ATOM 4263 C CA . PHE B 1 284 ? -12.906 -9.445 -18.359 1 56.44 284 PHE B CA 1
ATOM 4264 C C . PHE B 1 284 ? -13.93 -9.625 -17.25 1 56.44 284 PHE B C 1
ATOM 4266 O O . PHE B 1 284 ? -13.695 -10.383 -16.297 1 56.44 284 PHE B O 1
ATOM 4273 N N . GLN B 1 285 ? -14.68 -8.672 -16.906 1 54.09 285 GLN B N 1
ATOM 4274 C CA . GLN B 1 285 ? -15.727 -8.844 -15.891 1 54.09 285 GLN B CA 1
ATOM 4275 C C . GLN B 1 285 ? -16.625 -10.031 -16.234 1 54.09 285 GLN B C 1
ATOM 4277 O O . GLN B 1 285 ? -17.375 -9.992 -17.219 1 54.09 285 GLN B O 1
ATOM 4282 N N . GLY B 1 286 ? -16 -11.102 -16.406 1 44.59 286 GLY B N 1
ATOM 4283 C CA . GLY B 1 286 ? -16.984 -12.156 -16.672 1 44.59 286 GLY B CA 1
ATOM 4284 C C . GLY B 1 286 ? -18.078 -12.211 -15.633 1 44.59 286 GLY B C 1
ATOM 4285 O O . GLY B 1 286 ? -17.969 -11.609 -14.562 1 44.59 286 GLY B O 1
ATOM 4286 N N . ARG B 1 287 ? -19.297 -12.648 -16.109 1 40.31 287 ARG B N 1
ATOM 4287 C CA . ARG B 1 287 ? -20.391 -13.102 -15.234 1 40.31 287 ARG B CA 1
ATOM 4288 C C . ARG B 1 287 ? -19.828 -13.852 -14.031 1 40.31 287 ARG B C 1
ATOM 4290 O O . ARG B 1 287 ? -19 -14.742 -14.172 1 40.31 287 ARG B O 1
ATOM 4297 N N . ALA B 1 288 ? -19.578 -12.984 -12.773 1 37.66 288 ALA B N 1
ATOM 4298 C CA . ALA B 1 288 ? -19.328 -13.734 -11.547 1 37.66 288 ALA B CA 1
ATOM 4299 C C . ALA B 1 288 ? -19.609 -15.219 -11.75 1 37.66 288 ALA B C 1
ATOM 4301 O O . ALA B 1 288 ? -20.688 -15.594 -12.25 1 37.66 288 ALA B O 1
ATOM 4302 N N . ALA B 1 289 ? -18.516 -15.992 -11.758 1 28.19 289 ALA B N 1
ATOM 4303 C CA . ALA B 1 289 ? -18.922 -17.391 -11.766 1 28.19 289 ALA B CA 1
ATOM 4304 C C . ALA B 1 289 ? -19.969 -17.672 -10.68 1 28.19 289 ALA B C 1
ATOM 4306 O O . ALA B 1 289 ? -19.953 -17.031 -9.617 1 28.19 289 ALA B O 1
#